Protein 3DIT (pdb70)

Secondary structure (DSSP, 8-state):
--SEEEEEEETTEE-SPPEEE-SSEEEEE------SSEEESTT---SS--HHHHHHTTT-TT-EEEEEETTEEEEEE-SSS-EEEE-HHHHHHHT--TT--EE--TT-EEEEEEHHHHHHHHHHHHTT-HHHHHHGGGGGEEEEEESS--SSSSS--SGGGSSSEEEEEEHHHHHHHHHHHHHT--/---EEEEEEETTEEEEEEEEE-SSEEEEESS----TTEEESTT---S---HHHHHHHTT-TT-EEEEEETTEEEEEE-SSS-EEEE-HHHHHHTT--TT--EEE-TT-EEEEE-HHHHHHHHHHHHTT-HHHHHHGGGGGEEEEEESS--SSSSS--SGGGSSEEEEEE-HHHHHHHHHHHHHT--/--S--EEEEETTEEEEEEE---SSEEEE-SS--S-SSSS---SSS---SS--SHHHHHTTT-TT-EEEEEETTEEEEEE-SSS-EEEE-HHHHHHHT--TT--EEE-TT-EEEEE-HHHHHHHHHHHHTT-HHHHHHGGGGGEEEEEESS--STTSS--SGGGSSEEEEEE-HHHHHHHHHHHHTT--

B-factor: mean 63.52, std 39.54, range [1.63, 198.59]

Sequence (560 aa):
AFWASIAYYELNCRVGEVFHCNNNSVIVDGFTNNNSDRCCLGQLSNVNRNSTIENTRRHIGKGVHLYYVTGEVYAECLSDSAIFVQSRNCNYHHGFHPSTVCKIPPGCSLKIFNNQEFAQLLSQSVNNGFEAVYELTKMCTIRMSFVKGWGAEYHRQDVTSTPCWIEIHLHGPLQWLDKVLTQMGSAFWASIAYYELNCRVGEVFHCNNNSVIVDGFTNPNSDRCCLGQLSNVNRNSTIENTRRHIGKGVHLYYVTGEVYAECLSDSAIFVQSRNCNYHHGFHPSTVCKIPPGCSLKIFNNQEFAQLLSQSVNNGFEAVYELTKMCTIRMSFVKGWGAEYHRQDVTSTPCWIEIHLHGPLQWLDKVLTQMGSAFWASIAYYELNCRVGEVFHCNNNSVIVDGFTNPSNNSDRCCLGQLSNVNRNSTIENTRRHIGKGVHLYYVTGEVYAECLSDSAIFVQSRNCNYHHGFHPSTVCKIPPGCSLKIFNNQEFAQLLSQSVNNGFEAVYELTKMCTIRMSFVKGWGAEYHRQDVTSTPCWIEIHLHGPLQWLDKVLTQMGS

InterPro domains:
  IPR001132 SMAD domain [PF03166] (260-431)
  IPR001132 SMAD domain [PS51076] (261-455)
  IPR001132 SMAD domain [SM00524] (259-431)
  IPR003619 MAD homology 1, Dwarfin-type [PF03165] (45-145)
  IPR003619 MAD homology 1, Dwarfin-type [SM00523] (39-148)
  IPR008984 SMAD/FHA domain superfamily [SSF49879] (249-446)
  IPR013019 MAD homology, MH1 [PS51075] (26-150)
  IPR013790 SMAD/Dwarfins [PTHR13703] (19-455)
  IPR017855 SMAD-like domain superfamily [G3DSA:2.60.200.10] (252-455)
  IPR036578 SMAD MH1 domain superfamily [G3DSA:3.90.520.10] (23-146)
  IPR036578 SMAD MH1 domain superfamily [SSF56366] (27-145)

Structure (mmCIF, N/CA/C/O backbone):
data_3DIT
#
_entry.id   3DIT
#
_cell.length_a   95.864
_cell.length_b   95.864
_cell.length_c   66.726
_cell.angle_alpha   90.000
_cell.angle_beta   90.000
_cell.angle_gamma   120.000
#
_symmetry.space_group_name_H-M   'P 32'
#
loop_
_entity.id
_entity.type
_entity.pdbx_description
1 polymer 'Protein mothers against dpp'
2 water water
#
loop_
_atom_site.group_PDB
_atom_site.id
_atom_site.type_symbol
_atom_site.label_atom_id
_atom_site.label_alt_id
_atom_site.label_comp_id
_atom_site.label_asym_id
_atom_site.label_entity_id
_atom_site.label_seq_id
_atom_site.pdbx_PDB_ins_code
_atom_site.Cartn_x
_atom_site.Cartn_y
_atom_site.Cartn_z
_atom_site.occupancy
_atom_site.B_iso_or_equiv
_atom_site.auth_seq_id
_atom_site.auth_comp_id
_atom_site.auth_asym_id
_atom_site.auth_atom_id
_atom_site.pdbx_PDB_model_num
ATOM 1 N N . ALA A 1 1 ? 55.191 -27.425 34.696 1.00 57.15 259 ALA A N 1
ATOM 2 C CA . ALA A 1 1 ? 56.259 -26.405 34.933 1.00 55.96 259 ALA A CA 1
ATOM 3 C C . ALA A 1 1 ? 55.729 -24.966 34.874 1.00 53.87 259 ALA A C 1
ATOM 4 O O . ALA A 1 1 ? 56.211 -24.093 35.602 1.00 55.01 259 ALA A O 1
ATOM 6 N N . PHE A 1 2 ? 54.748 -24.722 34.006 1.00 48.03 260 PHE A N 1
ATOM 7 C CA . PHE A 1 2 ? 54.138 -23.405 33.867 1.00 42.19 260 PHE A CA 1
ATOM 8 C C . PHE A 1 2 ? 52.696 -23.524 34.345 1.00 35.88 260 PHE A C 1
ATOM 9 O O . PHE A 1 2 ? 51.888 -24.139 33.666 1.00 34.31 260 PHE A O 1
ATOM 17 N N . TRP A 1 3 ? 52.352 -22.952 35.497 1.00 29.73 261 TRP A N 1
ATOM 18 C CA . TRP A 1 3 ? 50.979 -23.090 35.981 1.00 25.63 261 TRP A CA 1
ATOM 19 C C . TRP A 1 3 ? 49.962 -22.496 35.020 1.00 26.66 261 TRP A C 1
ATOM 20 O O . TRP A 1 3 ? 48.785 -22.863 35.048 1.00 27.72 261 TRP A O 1
ATOM 31 N N . ALA A 1 4 ? 50.411 -21.590 34.160 1.00 27.65 262 ALA A N 1
ATOM 32 C CA . ALA A 1 4 ? 49.510 -20.971 33.207 1.00 27.13 262 ALA A CA 1
ATOM 33 C C . ALA A 1 4 ? 50.225 -20.298 32.064 1.00 25.20 262 ALA A C 1
ATOM 34 O O . ALA A 1 4 ? 51.424 -20.428 31.886 1.00 23.99 262 ALA A O 1
ATOM 36 N N . SER A 1 5 ? 49.477 -19.555 31.282 1.00 23.78 263 SER A N 1
ATOM 37 C CA . SER A 1 5 ? 50.066 -18.895 30.151 1.00 25.54 263 SER A CA 1
ATOM 38 C C . SER A 1 5 ? 49.130 -17.770 29.750 1.00 27.17 263 SER A C 1
ATOM 39 O O . SER A 1 5 ? 47.968 -17.977 29.418 1.00 28.21 263 SER A O 1
ATOM 42 N N . ILE A 1 6 ? 49.648 -16.561 29.812 1.00 28.97 264 ILE A N 1
ATOM 43 C CA . ILE A 1 6 ? 48.859 -15.397 29.502 1.00 30.79 264 ILE A CA 1
ATOM 44 C C . ILE A 1 6 ? 49.130 -15.019 28.068 1.00 31.75 264 ILE A C 1
ATOM 45 O O . ILE A 1 6 ? 50.280 -14.923 27.659 1.00 34.57 264 ILE A O 1
ATOM 50 N N . ALA A 1 7 ? 48.063 -14.822 27.306 1.00 29.72 265 ALA A N 1
ATOM 51 C CA . ALA A 1 7 ? 48.155 -14.435 25.905 1.00 27.77 265 ALA A CA 1
ATOM 52 C C . ALA A 1 7 ? 47.489 -13.070 25.846 1.00 28.64 265 ALA A C 1
ATOM 53 O O . ALA A 1 7 ? 46.318 -12.980 26.180 1.00 31.67 265 ALA A O 1
ATOM 55 N N . TYR A 1 8 ? 48.200 -12.015 25.438 1.00 30.02 266 TYR A N 1
ATOM 56 C CA . TYR A 1 8 ? 47.601 -10.666 25.377 1.00 32.36 266 TYR A CA 1
ATOM 57 C C . TYR A 1 8 ? 46.895 -10.315 24.047 1.00 28.98 266 TYR A C 1
ATOM 58 O O . TYR A 1 8 ? 47.345 -10.700 22.971 1.00 24.71 266 TYR A O 1
ATOM 67 N N . TYR A 1 9 ? 45.782 -9.587 24.139 1.00 27.97 267 TYR A N 1
ATOM 68 C CA . TYR A 1 9 ? 44.979 -9.194 22.972 1.00 30.26 267 TYR A CA 1
ATOM 69 C C . TYR A 1 9 ? 44.678 -7.693 22.900 1.00 32.60 267 TYR A C 1
ATOM 70 O O . TYR A 1 9 ? 44.718 -6.975 23.907 1.00 29.31 267 TYR A O 1
ATOM 79 N N . GLU A 1 10 ? 44.345 -7.248 21.688 1.00 38.87 268 GLU A N 1
ATOM 80 C CA . GLU A 1 10 ? 43.949 -5.867 21.402 1.00 43.43 268 GLU A CA 1
ATOM 81 C C . GLU A 1 10 ? 42.703 -6.009 20.531 1.00 44.03 268 GLU A C 1
ATOM 82 O O . GLU A 1 10 ? 42.788 -6.413 19.375 1.00 45.66 268 GLU A O 1
ATOM 88 N N . LEU A 1 11 ? 41.548 -5.702 21.120 1.00 43.93 269 LEU A N 1
ATOM 89 C CA . LEU A 1 11 ? 40.262 -5.833 20.455 1.00 45.41 269 LEU A CA 1
ATOM 90 C C . LEU A 1 11 ? 40.089 -7.310 20.065 1.00 46.67 269 LEU A C 1
ATOM 91 O O . LEU A 1 11 ? 40.112 -8.159 20.948 1.00 42.81 269 LEU A O 1
ATOM 96 N N . ASN A 1 12 ? 39.928 -7.639 18.783 1.00 51.09 270 ASN A N 1
ATOM 97 C CA . ASN A 1 12 ? 39.765 -9.048 18.396 1.00 56.43 270 ASN A CA 1
ATOM 98 C C . ASN A 1 12 ? 41.061 -9.636 17.833 1.00 55.93 270 ASN A C 1
ATOM 99 O O . ASN A 1 12 ? 41.099 -10.790 17.394 1.00 56.43 270 ASN A O 1
ATOM 104 N N . CYS A 1 13 ? 42.119 -8.836 17.846 1.00 54.16 271 CYS A N 1
ATOM 105 C CA . CYS A 1 13 ? 43.404 -9.266 17.321 1.00 51.61 271 CYS A CA 1
ATOM 106 C C . CYS A 1 13 ? 44.440 -9.516 18.391 1.00 48.37 271 CYS A C 1
ATOM 107 O O . CYS A 1 13 ? 44.819 -8.603 19.127 1.00 48.15 271 CYS A O 1
ATOM 110 N N . ARG A 1 14 ? 44.907 -10.757 18.461 1.00 43.42 272 ARG A N 1
ATOM 111 C CA . ARG A 1 14 ? 45.925 -11.125 19.427 1.00 39.55 272 ARG A CA 1
ATOM 112 C C . ARG A 1 14 ? 47.163 -10.264 19.155 1.00 37.85 272 ARG A C 1
ATOM 113 O O . ARG A 1 14 ? 47.359 -9.790 18.039 1.00 36.60 272 ARG A O 1
ATOM 121 N N . VAL A 1 15 ? 47.979 -10.051 20.185 1.00 37.92 273 VAL A N 1
ATOM 122 C CA . VAL A 1 15 ? 49.199 -9.244 20.084 1.00 36.21 273 VAL A CA 1
ATOM 123 C C . VAL A 1 15 ? 50.314 -9.894 20.904 1.00 40.24 273 VAL A C 1
ATOM 124 O O . VAL A 1 15 ? 50.042 -10.571 21.896 1.00 47.45 273 VAL A O 1
ATOM 128 N N . GLY A 1 16 ? 51.563 -9.680 20.498 1.00 40.37 274 GLY A N 1
ATOM 129 C CA . GLY A 1 16 ? 52.685 -10.269 21.205 1.00 39.29 274 GLY A CA 1
ATOM 130 C C . GLY A 1 16 ? 52.604 -11.784 21.367 1.00 41.65 274 GLY A C 1
ATOM 131 O O . GLY A 1 16 ? 51.550 -12.408 21.159 1.00 38.47 274 GLY A O 1
ATOM 132 N N . GLU A 1 17 ? 53.732 -12.379 21.749 1.00 45.60 275 GLU A N 1
ATOM 133 C CA . GLU A 1 17 ? 53.823 -13.823 21.957 1.00 50.39 275 GLU A CA 1
ATOM 134 C C . GLU A 1 17 ? 53.224 -14.235 23.300 1.00 47.69 275 GLU A C 1
ATOM 135 O O . GLU A 1 17 ? 53.124 -13.429 24.225 1.00 47.86 275 GLU A O 1
ATOM 141 N N . VAL A 1 18 ? 52.829 -15.497 23.399 1.00 43.65 276 VAL A N 1
ATOM 142 C CA . VAL A 1 18 ? 52.255 -16.012 24.629 1.00 40.33 276 VAL A CA 1
ATOM 143 C C . VAL A 1 18 ? 53.330 -16.018 25.722 1.00 39.62 276 VAL A C 1
ATOM 144 O O . VAL A 1 18 ? 54.427 -16.509 25.497 1.00 39.40 276 VAL A O 1
ATOM 148 N N . PHE A 1 19 ? 53.019 -15.449 26.887 1.00 38.94 277 PHE A N 1
ATOM 149 C CA . PHE A 1 19 ? 53.946 -15.413 28.016 1.00 39.43 277 PHE A CA 1
ATOM 150 C C . PHE A 1 19 ? 53.640 -16.620 28.884 1.00 39.02 277 PHE A C 1
ATOM 151 O O . PHE A 1 19 ? 52.486 -16.879 29.202 1.00 35.04 277 PHE A O 1
ATOM 159 N N . HIS A 1 20 ? 54.675 -17.363 29.253 1.00 42.63 278 HIS A N 1
ATOM 160 C CA . HIS A 1 20 ? 54.519 -18.524 30.116 1.00 46.68 278 HIS A CA 1
ATOM 161 C C . HIS A 1 20 ? 55.125 -18.162 31.458 1.00 46.74 278 HIS A C 1
ATOM 162 O O . HIS A 1 20 ? 56.234 -17.629 31.531 1.00 49.83 278 HIS A O 1
ATOM 169 N N . CYS A 1 21 ? 54.380 -18.445 32.518 1.00 43.99 279 CYS A N 1
ATOM 170 C CA . CYS A 1 21 ? 54.824 -18.116 33.858 1.00 42.20 279 CYS A CA 1
ATOM 171 C C . CYS A 1 21 ? 55.432 -19.276 34.617 1.00 47.34 279 CYS A C 1
ATOM 172 O O . CYS A 1 21 ? 54.722 -20.182 35.045 1.00 38.58 279 CYS A O 1
ATOM 175 N N . ASN A 1 22 ? 56.758 -19.258 34.737 1.00 62.63 280 ASN A N 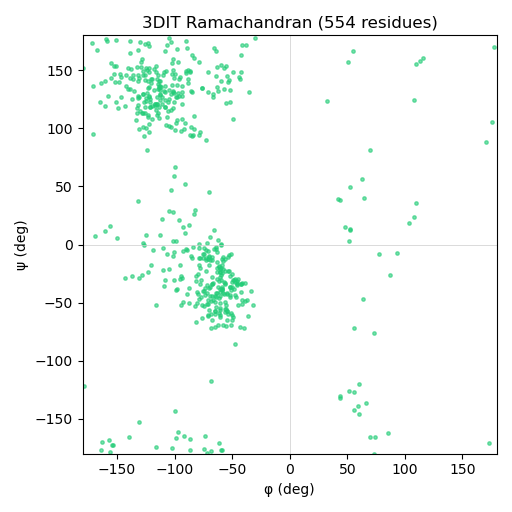1
ATOM 176 C CA . ASN A 1 22 ? 57.493 -20.289 35.461 1.00 79.52 280 ASN A CA 1
ATOM 177 C C . ASN A 1 22 ? 57.744 -19.795 36.883 1.00 78.95 280 ASN A C 1
ATOM 178 O O . ASN A 1 22 ? 58.659 -20.268 37.564 1.00 77.86 280 ASN A O 1
ATOM 183 N N . ASN A 1 23 ? 56.919 -18.825 37.297 1.00 76.57 281 ASN A N 1
ATOM 184 C CA . ASN A 1 23 ? 56.941 -18.213 38.636 1.00 72.50 281 ASN A CA 1
ATOM 185 C C . ASN A 1 23 ? 55.534 -18.345 39.212 1.00 64.32 281 ASN A C 1
ATOM 186 O O . ASN A 1 23 ? 54.617 -18.751 38.509 1.00 65.35 281 ASN A O 1
ATOM 191 N N . ASN A 1 24 ? 55.345 -18.001 40.479 1.00 53.24 282 ASN A N 1
ATOM 192 C CA . ASN A 1 24 ? 54.012 -18.101 41.054 1.00 43.93 282 ASN A CA 1
ATOM 193 C C . ASN A 1 24 ? 53.434 -16.738 41.272 1.00 39.00 282 ASN A C 1
ATOM 194 O O . ASN A 1 24 ? 52.219 -16.556 41.224 1.00 29.10 282 ASN A O 1
ATOM 199 N N . SER A 1 25 ? 54.322 -15.785 41.529 1.00 40.29 283 SER A N 1
ATOM 200 C CA . SER A 1 25 ? 53.928 -14.400 41.730 1.00 44.39 283 SER A CA 1
ATOM 201 C C . SER A 1 25 ? 54.332 -13.709 40.419 1.00 43.68 283 SER A C 1
ATOM 202 O O . SER A 1 25 ? 55.510 -13.426 40.183 1.00 47.34 283 SER A O 1
ATOM 205 N N . VAL A 1 26 ? 53.348 -13.462 39.559 1.00 38.30 284 VAL A N 1
ATOM 206 C CA . VAL A 1 26 ? 53.601 -12.851 38.262 1.00 31.67 284 VAL A CA 1
ATOM 207 C C . VAL A 1 26 ? 52.825 -11.561 38.069 1.00 25.86 284 VAL A C 1
ATOM 208 O O . VAL A 1 26 ? 51.619 -11.546 38.231 1.00 22.93 284 VAL A O 1
ATOM 212 N N . ILE A 1 27 ? 53.500 -10.478 37.716 1.00 21.60 285 ILE A N 1
ATOM 213 C CA . ILE A 1 27 ? 52.803 -9.217 37.491 1.00 20.73 285 ILE A CA 1
ATOM 214 C C . ILE A 1 27 ? 52.590 -8.930 36.021 1.00 20.14 285 ILE A C 1
ATOM 215 O O . ILE A 1 27 ? 53.442 -9.203 35.192 1.00 22.98 285 ILE A O 1
ATOM 220 N N . VAL A 1 28 ? 51.465 -8.347 35.680 1.00 18.68 286 VAL A N 1
ATOM 221 C CA . VAL A 1 28 ? 51.260 -8.028 34.294 1.00 18.84 286 VAL A CA 1
ATOM 222 C C . VAL A 1 28 ? 51.013 -6.534 34.244 1.00 24.52 286 VAL A C 1
ATOM 223 O O . VAL A 1 28 ? 49.908 -6.059 34.493 1.00 23.55 286 VAL A O 1
ATOM 227 N N . ASP A 1 29 ? 52.073 -5.793 33.951 1.00 32.09 287 ASP A N 1
ATOM 228 C CA . ASP A 1 29 ? 51.981 -4.349 33.884 1.00 40.07 287 ASP A CA 1
ATOM 229 C C . ASP A 1 29 ? 51.806 -3.873 32.449 1.00 42.86 287 ASP A C 1
ATOM 230 O O . ASP A 1 29 ? 51.421 -4.642 31.565 1.00 44.39 287 ASP A O 1
ATOM 235 N N . GLY A 1 30 ? 52.099 -2.593 32.239 1.00 44.14 288 GLY A N 1
ATOM 236 C CA . GLY A 1 30 ? 51.989 -1.993 30.929 1.00 43.64 288 GLY A CA 1
ATOM 237 C C . GLY A 1 30 ? 52.998 -0.876 30.762 1.00 43.33 288 GLY A C 1
ATOM 238 O O . GLY A 1 30 ? 52.980 -0.177 29.759 1.00 45.64 288 GLY A O 1
ATOM 239 N N . PHE A 1 31 ? 53.878 -0.700 31.738 1.00 43.53 289 PHE A N 1
ATOM 240 C CA . PHE A 1 31 ? 54.891 0.351 31.665 1.00 45.26 289 PHE A CA 1
ATOM 241 C C . PHE A 1 31 ? 55.940 0.107 30.579 1.00 44.07 289 PHE A C 1
ATOM 242 O O . PHE A 1 31 ? 55.901 -0.898 29.873 1.00 42.51 289 PHE A O 1
ATOM 250 N N . THR A 1 32 ? 56.909 1.016 30.499 1.00 43.44 290 THR A N 1
ATOM 251 C CA . THR A 1 32 ? 57.962 0.959 29.490 1.00 45.25 290 THR A CA 1
ATOM 252 C C . THR A 1 32 ? 59.410 1.084 30.021 1.00 51.69 290 THR A C 1
ATOM 253 O O . THR A 1 32 ? 59.663 1.705 31.072 1.00 53.25 290 THR A O 1
ATOM 257 N N . ASN A 1 33 ? 60.354 0.492 29.282 1.00 59.49 291 ASN A N 1
ATOM 258 C CA . ASN A 1 33 ? 61.798 0.530 29.599 1.00 68.98 291 ASN A CA 1
ATOM 259 C C . ASN A 1 33 ? 62.272 -0.251 30.820 1.00 71.59 291 ASN A C 1
ATOM 260 O O . ASN A 1 33 ? 61.446 -0.809 31.525 1.00 67.39 291 ASN A O 1
ATOM 265 N N . ASN A 1 36 ? 63.143 -7.917 28.884 1.00 121.96 294 ASN A N 1
ATOM 266 C CA . ASN A 1 36 ? 63.660 -9.040 29.651 1.00 118.62 294 ASN A CA 1
ATOM 267 C C . ASN A 1 36 ? 63.323 -8.831 31.129 1.00 118.29 294 ASN A C 1
ATOM 268 O O . ASN A 1 36 ? 63.684 -7.811 31.719 1.00 117.86 294 ASN A O 1
ATOM 273 N N . ASN A 1 37 ? 62.627 -9.799 31.717 1.00 118.29 295 ASN A N 1
ATOM 274 C CA . ASN A 1 37 ? 62.243 -9.750 33.126 1.00 120.90 295 ASN A CA 1
ATOM 275 C C . ASN A 1 37 ? 61.370 -10.950 33.439 1.00 117.52 295 ASN A C 1
ATOM 276 O O . ASN A 1 37 ? 60.204 -10.997 33.056 1.00 103.71 295 ASN A O 1
ATOM 281 N N . SER A 1 38 ? 61.938 -11.918 34.140 1.00 123.79 296 SER A N 1
ATOM 282 C CA . SER A 1 38 ? 61.210 -13.124 34.496 1.00 132.65 296 SER A CA 1
ATOM 283 C C . SER A 1 38 ? 59.825 -12.822 35.070 1.00 129.72 296 SER A C 1
ATOM 284 O O . SER A 1 38 ? 58.828 -12.806 34.347 1.00 138.73 296 SER A O 1
ATOM 287 N N . ASP A 1 39 ? 59.788 -12.576 36.377 1.00 116.79 297 ASP A N 1
ATOM 288 C CA . ASP A 1 39 ? 58.563 -12.296 37.127 1.00 100.60 297 ASP A CA 1
ATOM 289 C C . ASP A 1 39 ? 57.526 -11.350 36.496 1.00 85.29 297 ASP A C 1
ATOM 290 O O . ASP A 1 39 ? 56.323 -11.525 36.707 1.00 74.35 297 ASP A O 1
ATOM 295 N N . ARG A 1 40 ? 57.982 -10.351 35.741 1.00 73.57 298 ARG A N 1
ATOM 296 C CA . ARG A 1 40 ? 57.078 -9.389 35.104 1.00 65.63 298 ARG A CA 1
ATOM 297 C C . ARG A 1 40 ? 56.847 -9.711 33.644 1.00 57.90 298 ARG A C 1
ATOM 298 O O . ARG A 1 40 ? 57.728 -10.206 32.954 1.00 55.91 298 ARG A O 1
ATOM 306 N N . CYS A 1 41 ? 55.639 -9.406 33.197 1.00 50.58 299 CYS A N 1
ATOM 307 C CA . CYS A 1 41 ? 55.185 -9.622 31.832 1.00 44.68 299 CYS A CA 1
ATOM 308 C C . CYS A 1 41 ? 54.724 -8.231 31.446 1.00 42.95 299 CYS A C 1
ATOM 309 O O . CYS A 1 41 ? 53.630 -7.813 31.822 1.00 37.33 299 CYS A O 1
ATOM 312 N N . CYS A 1 42 ? 55.562 -7.510 30.710 1.00 45.35 300 CYS A N 1
ATOM 313 C CA . CYS A 1 42 ? 55.250 -6.133 30.327 1.00 48.69 300 CYS A CA 1
ATOM 314 C C . CYS A 1 42 ? 54.570 -6.004 28.972 1.00 48.01 300 CYS A C 1
ATOM 315 O O . CYS A 1 42 ? 55.124 -6.409 27.956 1.00 51.24 300 CYS A O 1
ATOM 318 N N . LEU A 1 43 ? 53.368 -5.436 28.964 1.00 44.28 301 LEU A N 1
ATOM 319 C CA . LEU A 1 43 ? 52.599 -5.250 27.736 1.00 40.89 301 LEU A CA 1
ATOM 320 C C . LEU A 1 43 ? 53.133 -4.072 26.914 1.00 44.40 301 LEU A C 1
ATOM 321 O O . LEU A 1 43 ? 53.072 -4.067 25.683 1.00 39.65 301 LEU A O 1
ATOM 326 N N . GLY A 1 44 ? 53.683 -3.091 27.619 1.00 52.83 302 GLY A N 1
ATOM 327 C CA . GLY A 1 44 ? 54.201 -1.887 26.992 1.00 65.88 302 GLY A CA 1
ATOM 328 C C . GLY A 1 44 ? 55.300 -2.002 25.955 1.00 74.27 302 GLY A C 1
ATOM 329 O O . GLY A 1 44 ? 55.455 -1.112 25.115 1.00 74.38 302 GLY A O 1
ATOM 330 N N . GLN A 1 45 ? 56.080 -3.072 26.007 1.00 82.34 303 GLN A N 1
ATOM 331 C CA . GLN A 1 45 ? 57.144 -3.228 25.032 1.00 88.42 303 GLN A CA 1
ATOM 332 C C . GLN A 1 45 ? 56.671 -4.038 23.828 1.00 83.73 303 GLN A C 1
ATOM 333 O O . GLN A 1 45 ? 57.485 -4.504 23.027 1.00 88.29 303 GLN A O 1
ATOM 339 N N . LEU A 1 46 ? 55.354 -4.201 23.696 1.00 71.53 304 LEU A N 1
ATOM 340 C CA . LEU A 1 46 ? 54.806 -4.937 22.561 1.00 60.01 304 LEU A CA 1
ATOM 341 C C . LEU A 1 46 ? 54.514 -3.996 21.387 1.00 57.91 304 LEU A C 1
ATOM 342 O O . LEU A 1 46 ? 54.685 -2.779 21.502 1.00 54.63 304 LEU A O 1
ATOM 347 N N . SER A 1 47 ? 54.105 -4.549 20.249 1.00 59.14 305 SER A N 1
ATOM 348 C CA . SER A 1 47 ? 53.807 -3.707 19.097 1.00 64.11 305 SER A CA 1
ATOM 349 C C . SER A 1 47 ? 52.555 -4.130 18.362 1.00 73.15 305 SER A C 1
ATOM 350 O O . SER A 1 47 ? 52.179 -5.306 18.359 1.00 72.42 305 SER A O 1
ATOM 353 N N . ASN A 1 48 ? 51.925 -3.136 17.744 1.00 85.95 306 ASN A N 1
ATOM 354 C CA . ASN A 1 48 ? 50.712 -3.296 16.954 1.00 95.00 306 ASN A CA 1
ATOM 355 C C . ASN A 1 48 ? 50.620 -2.071 16.057 1.00 98.54 306 ASN A C 1
ATOM 356 O O . ASN A 1 48 ? 50.933 -0.949 16.469 1.00 110.48 306 ASN A O 1
ATOM 361 N N . VAL A 1 49 ? 50.203 -2.293 14.822 1.00 91.56 307 VAL A N 1
ATOM 362 C CA . VAL A 1 49 ? 50.052 -1.208 13.879 1.00 79.20 307 VAL A CA 1
ATOM 363 C C . VAL A 1 49 ? 48.579 -0.834 13.888 1.00 83.74 307 VAL A C 1
ATOM 364 O O . VAL A 1 49 ? 48.229 0.344 13.832 1.00 86.27 307 VAL A O 1
ATOM 368 N N . ASN A 1 50 ? 47.725 -1.854 13.987 1.00 87.18 308 ASN A N 1
ATOM 369 C CA . ASN A 1 50 ? 46.274 -1.677 14.021 1.00 91.09 308 ASN A CA 1
ATOM 370 C C . ASN A 1 50 ? 45.890 -0.805 15.210 1.00 88.88 308 ASN A C 1
ATOM 371 O O . ASN A 1 50 ? 44.714 -0.508 15.438 1.00 83.62 308 ASN A O 1
ATOM 376 N N . ARG A 1 51 ? 46.905 -0.390 15.958 1.00 89.23 309 ARG A N 1
ATOM 377 C CA . ARG A 1 51 ? 46.724 0.447 17.135 1.00 90.83 309 ARG A CA 1
ATOM 378 C C . ARG A 1 51 ? 46.019 1.766 16.780 1.00 92.71 309 ARG A C 1
ATOM 379 O O . ARG A 1 51 ? 45.614 1.974 15.630 1.00 98.51 309 ARG A O 1
ATOM 387 N N . ASN A 1 52 ? 45.858 2.649 17.761 1.00 90.14 310 ASN A N 1
ATOM 388 C CA . ASN A 1 52 ? 45.190 3.920 17.511 1.00 85.97 310 ASN A CA 1
ATOM 389 C C . ASN A 1 52 ? 44.955 4.700 18.796 1.00 84.15 310 ASN A C 1
ATOM 390 O O . ASN A 1 52 ? 45.436 4.321 19.860 1.00 80.18 310 ASN A O 1
ATOM 395 N N . SER A 1 53 ? 44.188 5.781 18.681 1.00 85.59 311 SER A N 1
ATOM 396 C CA . SER A 1 53 ? 43.863 6.633 19.815 1.00 88.75 311 SER A CA 1
ATOM 397 C C . SER A 1 53 ? 43.122 5.858 20.898 1.00 83.18 311 SER A C 1
ATOM 398 O O . SER A 1 53 ? 43.599 5.747 22.027 1.00 77.62 311 SER A O 1
ATOM 401 N N . THR A 1 54 ? 41.960 5.318 20.539 1.00 79.80 312 THR A N 1
ATOM 402 C CA . THR A 1 54 ? 41.115 4.561 21.467 1.00 77.64 312 THR A CA 1
ATOM 403 C C . THR A 1 54 ? 41.879 3.464 22.232 1.00 73.75 312 THR A C 1
ATOM 404 O O . THR A 1 54 ? 41.569 3.147 23.386 1.00 76.56 312 THR A O 1
ATOM 408 N N . ILE A 1 55 ? 42.884 2.897 21.581 1.00 66.15 313 ILE A N 1
ATOM 409 C CA . ILE A 1 55 ? 43.693 1.866 22.201 1.00 57.41 313 ILE A CA 1
ATOM 410 C C . ILE A 1 55 ? 44.818 2.549 22.947 1.00 55.42 313 ILE A C 1
ATOM 411 O O . ILE A 1 55 ? 45.046 2.275 24.122 1.00 53.97 313 ILE A O 1
ATOM 416 N N . GLU A 1 56 ? 45.511 3.446 22.256 1.00 54.72 314 GLU A N 1
ATOM 417 C CA . GLU A 1 56 ? 46.614 4.182 22.849 1.00 57.24 314 GLU A CA 1
ATOM 418 C C . GLU A 1 56 ? 46.205 4.677 24.229 1.00 57.85 314 GLU A C 1
ATOM 419 O O . GLU A 1 56 ? 46.897 4.438 25.218 1.00 50.18 314 GLU A O 1
ATOM 425 N N . ASN A 1 57 ? 45.060 5.351 24.283 1.00 66.11 315 ASN A N 1
ATOM 426 C CA . ASN A 1 57 ? 44.531 5.909 25.525 1.00 75.69 315 ASN A CA 1
ATOM 427 C C . ASN A 1 57 ? 44.368 4.916 26.674 1.00 72.37 315 ASN A C 1
ATOM 428 O O . ASN A 1 57 ? 44.705 5.228 27.820 1.00 72.26 315 ASN A O 1
ATOM 433 N N . THR A 1 58 ? 43.857 3.725 26.377 1.00 67.36 316 THR A N 1
ATOM 434 C CA . THR A 1 58 ? 43.664 2.711 27.412 1.00 61.43 316 THR A CA 1
ATOM 435 C C . THR A 1 58 ? 44.977 2.073 27.852 1.00 60.57 316 THR A C 1
ATOM 436 O O . THR A 1 58 ? 45.187 1.807 29.035 1.00 63.51 316 THR A O 1
ATOM 440 N N . ARG A 1 59 ? 45.852 1.823 26.885 1.00 56.68 317 ARG A N 1
ATOM 441 C CA . ARG A 1 59 ? 47.138 1.211 27.150 1.00 51.10 317 ARG A CA 1
ATOM 442 C C . ARG A 1 59 ? 48.019 2.045 28.053 1.00 49.68 317 ARG A C 1
ATOM 443 O O . ARG A 1 59 ? 49.165 1.688 28.306 1.00 48.65 317 ARG A O 1
ATOM 451 N N . ARG A 1 60 ? 47.488 3.162 28.535 1.00 49.17 318 ARG A N 1
ATOM 452 C CA . ARG A 1 60 ? 48.231 4.028 29.450 1.00 50.51 318 ARG A CA 1
ATOM 453 C C . ARG A 1 60 ? 47.635 3.962 30.861 1.00 47.78 318 ARG A C 1
ATOM 454 O O . ARG A 1 60 ? 48.315 4.264 31.853 1.00 42.68 318 ARG A O 1
ATOM 462 N N . HIS A 1 61 ? 46.365 3.558 30.937 1.00 46.75 319 HIS A N 1
ATOM 463 C CA . HIS A 1 61 ? 45.672 3.425 32.210 1.00 47.29 319 HIS A CA 1
ATOM 464 C C . HIS A 1 61 ? 45.930 2.077 32.867 1.00 43.70 319 HIS A C 1
ATOM 465 O O . HIS A 1 61 ? 45.592 1.883 34.033 1.00 41.83 319 HIS A O 1
ATOM 472 N N . ILE A 1 62 ? 46.517 1.146 32.119 1.00 40.58 320 ILE A N 1
ATOM 473 C CA . ILE A 1 62 ? 46.840 -0.165 32.660 1.00 39.26 320 ILE A CA 1
ATOM 474 C C . ILE A 1 62 ? 47.808 0.043 33.819 1.00 41.13 320 ILE A C 1
ATOM 475 O O . ILE A 1 62 ? 47.712 -0.609 34.857 1.00 37.00 320 ILE A O 1
ATOM 480 N N . GLY A 1 63 ? 48.746 0.960 33.630 1.00 45.82 321 GLY A N 1
ATOM 481 C CA . GLY A 1 63 ? 49.700 1.254 34.682 1.00 52.62 321 GLY A CA 1
ATOM 482 C C . GLY A 1 63 ? 50.264 0.044 35.397 1.00 54.88 321 GLY A C 1
ATOM 483 O O . GLY A 1 63 ? 50.722 -0.896 34.755 1.00 56.54 321 GLY A O 1
ATOM 484 N N . LYS A 1 64 ? 50.234 0.065 36.727 1.00 56.46 322 LYS A N 1
ATOM 485 C CA . LYS A 1 64 ? 50.763 -1.050 37.503 1.00 56.67 322 LYS A CA 1
ATOM 486 C C . LYS A 1 64 ? 50.167 -2.385 37.107 1.00 51.04 322 LYS A C 1
ATOM 487 O O . LYS A 1 64 ? 50.645 -3.436 37.542 1.00 46.97 322 LYS A O 1
ATOM 493 N N . GLY A 1 65 ? 49.115 -2.333 36.294 1.00 46.10 323 GLY A N 1
ATOM 494 C CA . GLY A 1 65 ? 48.470 -3.542 35.816 1.00 40.71 323 GLY A CA 1
ATOM 495 C C . GLY A 1 65 ? 47.903 -4.463 36.879 1.00 35.03 323 GLY A C 1
ATOM 496 O O . GLY A 1 65 ? 47.411 -4.004 37.911 1.00 38.42 323 GLY A O 1
ATOM 497 N N . VAL A 1 66 ? 47.968 -5.769 36.616 1.00 26.47 324 VAL A N 1
ATOM 498 C CA . VAL A 1 66 ? 47.456 -6.780 37.533 1.00 16.72 324 VAL A CA 1
ATOM 499 C C . VAL A 1 66 ? 48.538 -7.719 38.041 1.00 16.88 324 VAL A C 1
ATOM 500 O O . VAL A 1 66 ? 49.520 -7.992 37.358 1.00 15.65 324 VAL A O 1
ATOM 504 N N . HIS A 1 67 ? 48.345 -8.243 39.238 1.00 18.64 325 HIS A N 1
ATOM 505 C CA . HIS A 1 67 ? 49.323 -9.151 39.810 1.00 21.23 325 HIS A CA 1
ATOM 506 C C . HIS A 1 67 ? 48.585 -10.453 40.071 1.00 20.31 325 HIS A C 1
ATOM 507 O O . HIS A 1 67 ? 47.613 -10.472 40.819 1.00 22.76 325 HIS A O 1
ATOM 514 N N . LEU A 1 68 ? 49.024 -11.525 39.424 1.00 17.50 326 LEU A N 1
ATOM 515 C CA . LEU A 1 68 ? 48.394 -12.824 39.574 1.00 15.97 326 LEU A CA 1
ATOM 516 C C . LEU A 1 68 ? 49.235 -13.656 40.480 1.00 18.38 326 LEU A C 1
ATOM 517 O O . LEU A 1 68 ? 50.452 -13.681 40.362 1.00 14.50 326 LEU A O 1
ATOM 522 N N . TYR A 1 69 ? 48.567 -14.358 41.377 1.00 25.57 327 TYR A N 1
ATOM 523 C CA . TYR A 1 69 ? 49.242 -15.221 42.323 1.00 32.66 327 TYR A CA 1
ATOM 524 C C . TYR A 1 69 ? 48.719 -16.643 42.211 1.00 38.30 327 TYR A C 1
ATOM 525 O O . TYR A 1 69 ? 47.505 -16.859 42.140 1.00 43.28 327 TYR A O 1
ATOM 534 N N . TYR A 1 70 ? 49.639 -17.604 42.203 1.00 40.16 328 TYR A N 1
ATOM 535 C CA . TYR A 1 70 ? 49.284 -19.011 42.148 1.00 40.73 328 TYR A CA 1
ATOM 536 C C . TYR A 1 70 ? 49.775 -19.627 43.443 1.00 38.49 328 TYR A C 1
ATOM 537 O O . TYR A 1 70 ? 50.984 -19.659 43.712 1.00 39.36 328 TYR A O 1
ATOM 546 N N . VAL A 1 71 ? 48.830 -20.106 44.248 1.00 33.13 329 VAL A N 1
ATOM 547 C CA . VAL A 1 71 ? 49.154 -20.726 45.525 1.00 27.82 329 VAL A CA 1
ATOM 548 C C . VAL A 1 71 ? 48.373 -22.026 45.752 1.00 34.25 329 VAL A C 1
ATOM 549 O O . VAL A 1 71 ? 47.146 -22.074 45.546 1.00 32.82 329 VAL A O 1
ATOM 553 N N . THR A 1 72 ? 49.106 -23.071 46.155 1.00 42.87 330 THR A N 1
ATOM 554 C CA . THR A 1 72 ? 48.541 -24.391 46.441 1.00 51.95 330 THR A CA 1
ATOM 555 C C . THR A 1 72 ? 47.648 -24.968 45.333 1.00 50.68 330 THR A C 1
ATOM 556 O O . THR A 1 72 ? 47.101 -26.067 45.451 1.00 47.35 330 THR A O 1
ATOM 560 N N . GLY A 1 73 ? 47.538 -24.241 44.231 1.00 50.80 331 GLY A N 1
ATOM 561 C CA . GLY A 1 73 ? 46.712 -24.704 43.132 1.00 49.81 331 GLY A CA 1
ATOM 562 C C . GLY A 1 73 ? 45.488 -23.825 43.059 1.00 45.72 331 GLY A C 1
ATOM 563 O O . GLY A 1 73 ? 44.385 -24.261 42.744 1.00 48.84 331 GLY A O 1
ATOM 564 N N . GLU A 1 74 ? 45.696 -22.559 43.357 1.00 38.16 332 GLU A N 1
ATOM 565 C CA . GLU A 1 74 ? 44.607 -21.629 43.341 1.00 29.67 332 GLU A CA 1
ATOM 566 C C . GLU A 1 74 ? 45.157 -20.357 42.784 1.00 25.06 332 GLU A C 1
ATOM 567 O O . GLU A 1 74 ? 46.322 -20.048 43.018 1.00 22.87 332 GLU A O 1
ATOM 573 N N . VAL A 1 75 ? 44.351 -19.618 42.035 1.00 21.15 333 VAL A N 1
ATOM 574 C CA . VAL A 1 75 ? 44.873 -18.375 41.499 1.00 21.66 333 VAL A CA 1
ATOM 575 C C . VAL A 1 75 ? 44.161 -17.153 42.054 1.00 21.10 333 VAL A C 1
ATOM 576 O O . VAL A 1 75 ? 42.941 -17.178 42.285 1.00 19.57 333 VAL A O 1
ATOM 580 N N . TYR A 1 76 ? 44.954 -16.103 42.286 1.00 20.17 334 TYR A N 1
ATOM 581 C CA . TYR A 1 76 ? 44.484 -14.827 42.826 1.00 19.52 334 TYR A CA 1
ATOM 582 C C . TYR A 1 76 ? 44.871 -13.709 41.888 1.00 18.77 334 TYR A C 1
ATOM 583 O O . TYR A 1 76 ? 45.899 -13.799 41.206 1.00 20.99 334 TYR A O 1
ATOM 592 N N . ALA A 1 77 ? 44.062 -12.649 41.874 1.00 14.68 335 ALA A N 1
ATOM 593 C CA . ALA A 1 77 ? 44.333 -11.486 41.038 1.00 11.54 335 ALA A CA 1
ATOM 594 C C . ALA A 1 77 ? 44.208 -10.198 41.840 1.00 12.32 335 ALA A C 1
ATOM 595 O O . ALA A 1 77 ? 43.155 -9.918 42.389 1.00 12.86 335 ALA A O 1
ATOM 597 N N . GLU A 1 78 ? 45.276 -9.420 41.929 1.00 16.19 336 GLU A N 1
ATOM 598 C CA . GLU A 1 78 ? 45.212 -8.152 42.650 1.00 22.10 336 GLU A CA 1
ATOM 599 C C . GLU A 1 78 ? 45.377 -7.042 41.618 1.00 23.51 336 GLU A C 1
ATOM 600 O O . GLU A 1 78 ? 46.316 -7.086 40.820 1.00 23.01 336 GLU A O 1
ATOM 606 N N . CYS A 1 79 ? 44.462 -6.070 41.622 1.00 25.27 337 CYS A N 1
ATOM 607 C CA . CYS A 1 79 ? 44.495 -4.938 40.686 1.00 27.59 337 CYS A CA 1
ATOM 608 C C . CYS A 1 79 ? 45.542 -3.928 41.168 1.00 28.19 337 CYS A C 1
ATOM 609 O O . CYS A 1 79 ? 45.290 -3.094 42.040 1.00 30.39 337 CYS A O 1
ATOM 612 N N . LEU A 1 80 ? 46.732 -4.028 40.601 1.00 26.54 338 LEU A N 1
ATOM 613 C CA . LEU A 1 80 ? 47.809 -3.150 40.963 1.00 25.63 338 LEU A CA 1
ATOM 614 C C . LEU A 1 80 ? 47.630 -1.812 40.264 1.00 29.06 338 LEU A C 1
ATOM 615 O O . LEU A 1 80 ? 48.089 -0.788 40.754 1.00 30.82 338 LEU A O 1
ATOM 620 N N . SER A 1 81 ? 46.935 -1.812 39.131 1.00 32.48 339 SER A N 1
ATOM 621 C CA . SER A 1 81 ? 46.708 -0.588 38.352 1.00 35.15 339 SER A CA 1
ATOM 622 C C . SER A 1 81 ? 45.886 0.470 39.054 1.00 38.01 339 SER A C 1
ATOM 623 O O . SER A 1 81 ? 44.963 0.132 39.780 1.00 42.93 339 SER A O 1
ATOM 626 N N . ASP A 1 82 ? 46.193 1.747 38.833 1.00 38.75 340 ASP A N 1
ATOM 627 C CA . ASP A 1 82 ? 45.381 2.792 39.453 1.00 38.06 340 ASP A CA 1
ATOM 628 C C . ASP A 1 82 ? 44.012 2.726 38.806 1.00 38.57 340 ASP A C 1
ATOM 629 O O . ASP A 1 82 ? 43.057 3.317 39.298 1.00 37.93 340 ASP A O 1
ATOM 634 N N . SER A 1 83 ? 43.927 1.989 37.703 1.00 40.68 341 SER A N 1
ATOM 635 C CA . SER A 1 83 ? 42.678 1.832 36.975 1.00 43.39 341 SER A CA 1
ATOM 636 C C . SER A 1 83 ? 42.186 0.384 37.025 1.00 43.66 341 SER A C 1
ATOM 637 O O . SER A 1 83 ? 42.946 -0.556 36.817 1.00 43.10 341 SER A O 1
ATOM 640 N N . ALA A 1 84 ? 40.900 0.237 37.313 1.00 45.48 342 ALA A N 1
ATOM 641 C CA . ALA A 1 84 ? 40.215 -1.048 37.431 1.00 45.65 342 ALA A CA 1
ATOM 642 C C . ALA A 1 84 ? 40.728 -2.218 36.591 1.00 43.54 342 ALA A C 1
ATOM 643 O O . ALA A 1 84 ? 41.656 -2.091 35.796 1.00 44.57 342 ALA A O 1
ATOM 645 N N . ILE A 1 85 ? 40.079 -3.363 36.789 1.00 38.44 343 ILE A N 1
ATOM 646 C CA . ILE A 1 85 ? 40.383 -4.615 36.106 1.00 32.42 343 ILE A CA 1
ATOM 647 C C . ILE A 1 85 ? 39.087 -5.407 36.037 1.00 28.88 343 ILE A C 1
ATOM 648 O O . ILE A 1 85 ? 38.329 -5.428 36.998 1.00 26.19 343 ILE A O 1
ATOM 653 N N . PHE A 1 86 ? 38.833 -6.065 34.917 1.00 27.19 344 PHE A N 1
ATOM 654 C CA . PHE A 1 86 ? 37.607 -6.829 34.767 1.00 29.63 344 PHE A CA 1
ATOM 655 C C . PHE A 1 86 ? 37.833 -8.309 34.475 1.00 30.77 344 PHE A C 1
ATOM 656 O O . PHE A 1 86 ? 38.388 -8.663 33.442 1.00 33.71 344 PHE A O 1
ATOM 664 N N . VAL A 1 87 ? 37.375 -9.183 35.364 1.00 31.05 345 VAL A N 1
ATOM 665 C CA . VAL A 1 87 ? 37.573 -10.619 35.173 1.00 30.87 345 VAL A CA 1
ATOM 666 C C . VAL A 1 87 ? 36.325 -11.449 34.935 1.00 34.91 345 VAL A C 1
ATOM 667 O O . VAL A 1 87 ? 35.293 -11.228 35.562 1.00 38.47 345 VAL A O 1
ATOM 671 N N . GLN A 1 88 ? 36.438 -12.425 34.037 1.00 36.49 346 GLN A N 1
ATOM 672 C CA . GLN A 1 88 ? 35.330 -13.333 33.742 1.00 35.96 346 GLN A CA 1
ATOM 673 C C . GLN A 1 88 ? 35.771 -14.780 33.879 1.00 35.65 346 GLN A C 1
ATOM 674 O O . GLN A 1 88 ? 36.278 -15.372 32.932 1.00 37.56 346 GLN A O 1
ATOM 680 N N . SER A 1 89 ? 35.566 -15.357 35.055 1.00 34.05 347 SER A N 1
ATOM 681 C CA . SER A 1 89 ? 35.967 -16.735 35.262 1.00 32.59 347 SER A CA 1
ATOM 682 C C . SER A 1 89 ? 34.757 -17.578 35.551 1.00 32.76 347 SER A C 1
ATOM 683 O O . SER A 1 89 ? 34.023 -17.323 36.508 1.00 30.30 347 SER A O 1
ATOM 686 N N . ARG A 1 90 ? 34.546 -18.580 34.708 1.00 35.39 348 ARG A N 1
ATOM 687 C CA . ARG A 1 90 ? 33.423 -19.469 34.887 1.00 37.68 348 ARG A CA 1
ATOM 688 C C . ARG A 1 90 ? 33.561 -20.095 36.249 1.00 34.38 348 ARG A C 1
ATOM 689 O O . ARG A 1 90 ? 32.564 -20.306 36.929 1.00 38.47 348 ARG A O 1
ATOM 697 N N . ASN A 1 91 ? 34.796 -20.383 36.657 1.00 26.13 349 ASN A N 1
ATOM 698 C CA . ASN A 1 91 ? 35.001 -20.993 37.957 1.00 18.18 349 ASN A CA 1
ATOM 699 C C . ASN A 1 91 ? 34.706 -20.043 39.096 1.00 18.96 349 ASN A C 1
ATOM 700 O O . ASN A 1 91 ? 33.885 -20.352 39.940 1.00 16.50 349 ASN A O 1
ATOM 705 N N . CYS A 1 92 ? 35.377 -18.895 39.116 1.00 22.67 350 CYS A N 1
ATOM 706 C CA . CYS A 1 92 ? 35.174 -17.886 40.150 1.00 27.31 350 CYS A CA 1
ATOM 707 C C . CYS A 1 92 ? 33.688 -17.593 40.304 1.00 26.72 350 CYS A C 1
ATOM 708 O O . CYS A 1 92 ? 33.209 -17.365 41.413 1.00 22.78 350 CYS A O 1
ATOM 711 N N . ASN A 1 93 ? 32.961 -17.601 39.188 1.00 30.14 351 ASN A N 1
ATOM 712 C CA . ASN A 1 93 ? 31.517 -17.330 39.201 1.00 35.69 351 ASN A CA 1
ATOM 713 C C . ASN A 1 93 ? 30.774 -18.475 39.895 1.00 40.88 351 ASN A C 1
ATOM 714 O O . ASN A 1 93 ? 30.096 -18.265 40.907 1.00 40.25 351 ASN A O 1
ATOM 719 N N . TYR A 1 94 ? 30.916 -19.684 39.343 1.00 48.59 352 TYR A N 1
ATOM 720 C CA . TYR A 1 94 ? 30.268 -20.891 39.875 1.00 55.12 352 TYR A CA 1
ATOM 721 C C . TYR A 1 94 ? 30.498 -20.988 41.363 1.00 54.93 352 TYR A C 1
ATOM 722 O O . TYR A 1 94 ? 29.688 -21.534 42.103 1.00 54.77 352 TYR A O 1
ATOM 731 N N . HIS A 1 95 ? 31.633 -20.465 41.786 1.00 55.27 353 HIS A N 1
ATOM 732 C CA . HIS A 1 95 ? 31.973 -20.469 43.180 1.00 55.83 353 HIS A CA 1
ATOM 733 C C . HIS A 1 95 ? 30.960 -19.600 43.901 1.00 53.48 353 HIS A C 1
ATOM 734 O O . HIS A 1 95 ? 30.121 -20.127 44.612 1.00 55.06 353 HIS A O 1
ATOM 741 N N . HIS A 1 96 ? 31.006 -18.283 43.711 1.00 49.82 354 HIS A N 1
ATOM 742 C CA . HIS A 1 96 ? 30.053 -17.407 44.393 1.00 48.52 354 HIS A CA 1
ATOM 743 C C . HIS A 1 96 ? 28.618 -17.533 43.906 1.00 50.43 354 HIS A C 1
ATOM 744 O O . HIS A 1 96 ? 27.764 -16.751 44.316 1.00 45.62 354 HIS A O 1
ATOM 751 N N . GLY A 1 97 ? 28.346 -18.496 43.031 1.00 56.50 355 GLY A N 1
ATOM 752 C CA . GLY A 1 97 ? 26.993 -18.654 42.526 1.00 64.63 355 GLY A CA 1
ATOM 753 C C . GLY A 1 97 ? 26.538 -17.434 41.744 1.00 65.96 355 GLY A C 1
ATOM 754 O O . GLY A 1 97 ? 25.519 -16.815 42.051 1.00 71.69 355 GLY A O 1
ATOM 755 N N . PHE A 1 98 ? 27.317 -17.092 40.728 1.00 61.49 356 PHE A N 1
ATOM 756 C CA . PHE A 1 98 ? 27.042 -15.956 39.867 1.00 53.94 356 PHE A CA 1
ATOM 757 C C . PHE A 1 98 ? 26.563 -16.470 38.521 1.00 49.86 356 PHE A C 1
ATOM 758 O O . PHE A 1 98 ? 26.607 -17.670 38.251 1.00 48.61 356 PHE A O 1
ATOM 766 N N . HIS A 1 99 ? 26.110 -15.563 37.668 1.00 45.11 357 HIS A N 1
ATOM 767 C CA . HIS A 1 99 ? 25.725 -15.973 36.334 1.00 43.18 357 HIS A CA 1
ATOM 768 C C . HIS A 1 99 ? 27.036 -16.626 35.853 1.00 38.95 357 HIS A C 1
ATOM 769 O O . HIS A 1 99 ? 28.119 -16.076 36.050 1.00 34.31 357 HIS A O 1
ATOM 776 N N . PRO A 1 100 ? 26.967 -17.811 35.240 1.00 37.95 358 PRO A N 1
ATOM 777 C CA . PRO A 1 100 ? 28.238 -18.401 34.814 1.00 37.88 358 PRO A CA 1
ATOM 778 C C . PRO A 1 100 ? 29.089 -17.511 33.890 1.00 37.40 358 PRO A C 1
ATOM 779 O O . PRO A 1 100 ? 30.277 -17.788 33.658 1.00 36.30 358 PRO A O 1
ATOM 783 N N . SER A 1 101 ? 28.488 -16.437 33.379 1.00 35.73 359 SER A N 1
ATOM 784 C CA . SER A 1 101 ? 29.201 -15.539 32.481 1.00 32.95 359 SER A CA 1
ATOM 785 C C . SER A 1 101 ? 29.428 -14.165 33.095 1.00 35.12 359 SER A C 1
ATOM 786 O O . SER A 1 101 ? 29.896 -13.251 32.426 1.00 41.18 359 SER A O 1
ATOM 789 N N . THR A 1 102 ? 29.128 -14.010 34.374 1.00 32.57 360 THR A N 1
ATOM 790 C CA . THR A 1 102 ? 29.309 -12.708 34.990 1.00 29.22 360 THR A CA 1
ATOM 791 C C . THR A 1 102 ? 30.727 -12.200 34.807 1.00 28.42 360 THR A C 1
ATOM 792 O O . THR A 1 102 ? 31.663 -12.979 34.802 1.00 26.99 360 THR A O 1
ATOM 796 N N . VAL A 1 103 ? 30.882 -10.895 34.633 1.00 29.24 361 VAL A N 1
ATOM 797 C CA . VAL A 1 103 ? 32.210 -10.318 34.534 1.00 33.14 361 VAL A CA 1
ATOM 798 C C . VAL A 1 103 ? 32.425 -9.545 35.826 1.00 33.32 361 VAL A C 1
ATOM 799 O O . VAL A 1 103 ? 31.631 -8.682 36.152 1.00 29.77 361 VAL A O 1
ATOM 803 N N . CYS A 1 104 ? 33.499 -9.856 36.549 1.00 37.53 362 CYS A N 1
ATOM 804 C CA . CYS A 1 104 ? 33.817 -9.229 37.843 1.00 40.57 362 CYS A CA 1
ATOM 805 C C . CYS A 1 104 ? 34.751 -8.008 37.815 1.00 40.17 362 CYS A C 1
ATOM 806 O O . CYS A 1 104 ? 35.839 -8.082 37.269 1.00 48.38 362 CYS A O 1
ATOM 809 N N . LYS A 1 105 ? 34.353 -6.896 38.426 1.00 33.68 363 LYS A N 1
ATOM 810 C CA . LYS A 1 105 ? 35.217 -5.716 38.445 1.00 26.62 363 LYS A CA 1
ATOM 811 C C . LYS A 1 105 ? 36.082 -5.660 39.699 1.00 23.79 363 LYS A C 1
ATOM 812 O O . LYS A 1 105 ? 35.588 -5.386 40.786 1.00 18.99 363 LYS A O 1
ATOM 818 N N . ILE A 1 106 ? 37.377 -5.905 39.555 1.00 25.39 364 ILE A N 1
ATOM 819 C CA . ILE A 1 106 ? 38.258 -5.866 40.717 1.00 30.22 364 ILE A CA 1
ATOM 820 C C . ILE A 1 106 ? 38.849 -4.466 40.884 1.00 29.89 364 ILE A C 1
ATOM 821 O O . ILE A 1 106 ? 39.817 -4.096 40.214 1.00 33.96 364 ILE A O 1
ATOM 826 N N . PRO A 1 107 ? 38.262 -3.670 41.794 1.00 27.88 365 PRO A N 1
ATOM 827 C CA . PRO A 1 107 ? 38.635 -2.290 42.134 1.00 26.33 365 PRO A CA 1
ATOM 828 C C . PRO A 1 107 ? 40.133 -2.057 42.264 1.00 23.54 365 PRO A C 1
ATOM 829 O O . PRO A 1 107 ? 40.864 -2.914 42.768 1.00 27.54 365 PRO A O 1
ATOM 833 N N . PRO A 1 108 ? 40.617 -0.892 41.822 1.00 16.81 366 PRO A N 1
ATOM 834 C CA . PRO A 1 108 ? 42.057 -0.696 41.969 1.00 15.93 366 PRO A CA 1
ATOM 835 C C . PRO A 1 108 ? 42.447 -0.930 43.427 1.00 17.85 366 PRO A C 1
ATOM 836 O O . PRO A 1 108 ? 41.723 -0.545 44.337 1.00 15.57 366 PRO A O 1
ATOM 840 N N . GLY A 1 109 ? 43.580 -1.590 43.638 1.00 21.58 367 GLY A N 1
ATOM 841 C CA . GLY A 1 109 ? 44.015 -1.912 44.980 1.00 26.36 367 GLY A CA 1
ATOM 842 C C . GLY A 1 109 ? 43.421 -3.242 45.462 1.00 30.09 367 GLY A C 1
ATOM 843 O O . GLY A 1 109 ? 44.016 -3.919 46.300 1.00 30.07 367 GLY A O 1
ATOM 844 N N . CYS A 1 110 ? 42.263 -3.637 44.935 1.00 33.06 368 CYS A N 1
ATOM 845 C CA . CYS A 1 110 ? 41.627 -4.890 45.360 1.00 37.20 368 CYS A CA 1
ATOM 846 C C . CYS A 1 110 ? 42.267 -6.215 44.907 1.00 32.46 368 CYS A C 1
ATOM 847 O O . CYS A 1 110 ? 43.303 -6.234 44.242 1.00 31.73 368 CYS A O 1
ATOM 850 N N . SER A 1 111 ? 41.641 -7.324 45.304 1.00 27.88 369 SER A N 1
ATOM 851 C CA . SER A 1 111 ? 42.106 -8.682 44.971 1.00 26.17 369 SER A CA 1
ATOM 852 C C . SER A 1 111 ? 40.898 -9.604 44.970 1.00 24.42 369 SER A C 1
ATOM 853 O O . SER A 1 111 ? 39.925 -9.346 45.661 1.00 18.86 369 SER A O 1
ATOM 856 N N . LEU A 1 112 ? 40.983 -10.687 44.206 1.00 28.25 370 LEU A N 1
ATOM 857 C CA . LEU A 1 112 ? 39.904 -11.661 44.079 1.00 32.70 370 LEU A CA 1
ATOM 858 C C . LEU A 1 112 ? 40.426 -13.031 43.684 1.00 34.20 370 LEU A C 1
ATOM 859 O O . LEU A 1 112 ? 41.355 -13.116 42.875 1.00 38.70 370 LEU A O 1
ATOM 864 N N . LYS A 1 113 ? 39.821 -14.093 44.228 1.00 31.27 371 LYS A N 1
ATOM 865 C CA . LYS A 1 113 ? 40.229 -15.466 43.882 1.00 27.80 371 LYS A CA 1
ATOM 866 C C . LYS A 1 113 ? 39.494 -15.936 42.625 1.00 24.60 371 LYS A C 1
ATOM 867 O O . LYS A 1 113 ? 38.381 -16.455 42.715 1.00 21.73 371 LYS A O 1
ATOM 873 N N . ILE A 1 114 ? 40.125 -15.768 41.463 1.00 21.86 372 ILE A N 1
ATOM 874 C CA . ILE A 1 114 ? 39.509 -16.136 40.194 1.00 20.50 372 ILE A CA 1
ATOM 875 C C . ILE A 1 114 ? 39.551 -17.633 39.886 1.00 21.68 372 ILE A C 1
ATOM 876 O O . ILE A 1 114 ? 39.072 -18.085 38.844 1.00 19.21 372 ILE A O 1
ATOM 881 N N . PHE A 1 115 ? 40.132 -18.405 40.794 1.00 23.89 373 PHE A N 1
ATOM 882 C CA . PHE A 1 115 ? 40.162 -19.829 40.601 1.00 24.77 373 PHE A CA 1
ATOM 883 C C . PHE A 1 115 ? 40.345 -20.616 41.876 1.00 26.74 373 PHE A C 1
ATOM 884 O O . PHE A 1 115 ? 41.264 -20.388 42.647 1.00 27.46 373 PHE A O 1
ATOM 892 N N . ASN A 1 116 ? 39.445 -21.566 42.060 1.00 29.90 374 ASN A N 1
ATOM 893 C CA . ASN A 1 116 ? 39.445 -22.441 43.207 1.00 32.40 374 ASN A CA 1
ATOM 894 C C . ASN A 1 116 ? 39.509 -23.874 42.702 1.00 32.97 374 ASN A C 1
ATOM 895 O O . ASN A 1 116 ? 38.554 -24.370 42.104 1.00 28.92 374 ASN A O 1
ATOM 900 N N . ASN A 1 117 ? 40.644 -24.521 42.962 1.00 35.82 375 ASN A N 1
ATOM 901 C CA . ASN A 1 117 ? 40.909 -25.886 42.534 1.00 41.03 375 ASN A CA 1
ATOM 902 C C . ASN A 1 117 ? 40.041 -26.918 43.210 1.00 47.78 375 ASN A C 1
ATOM 903 O O . ASN A 1 117 ? 39.708 -27.933 42.609 1.00 45.44 375 ASN A O 1
ATOM 908 N N . GLN A 1 118 ? 39.697 -26.679 44.471 1.00 60.04 376 GLN A N 1
ATOM 909 C CA . GLN A 1 118 ? 38.865 -27.625 45.194 1.00 71.71 376 GLN A CA 1
ATOM 910 C C . GLN A 1 118 ? 37.525 -27.782 44.495 1.00 65.54 376 GLN A C 1
ATOM 911 O O . GLN A 1 118 ? 37.118 -28.900 44.217 1.00 59.71 376 GLN A O 1
ATOM 917 N N . GLU A 1 119 ? 36.853 -26.677 44.183 1.00 62.05 377 GLU A N 1
ATOM 918 C CA . GLU A 1 119 ? 35.558 -26.741 43.498 1.00 62.07 377 GLU A CA 1
ATOM 919 C C . GLU A 1 119 ? 35.688 -27.479 42.148 1.00 58.28 377 GLU A C 1
ATOM 920 O O . GLU A 1 119 ? 34.837 -28.304 41.771 1.00 58.33 377 GLU A O 1
ATOM 926 N N . PHE A 1 120 ? 36.768 -27.172 41.437 1.00 52.87 378 PHE A N 1
ATOM 927 C CA . PHE A 1 120 ? 37.059 -27.766 40.141 1.00 47.11 378 PHE A CA 1
ATOM 928 C C . PHE A 1 120 ? 37.050 -29.292 40.237 1.00 46.89 378 PHE A C 1
ATOM 929 O O . PHE A 1 120 ? 36.203 -29.958 39.635 1.00 47.48 378 PHE A O 1
ATOM 937 N N . ALA A 1 121 ? 38.000 -29.838 40.995 1.00 45.41 379 ALA A N 1
ATOM 938 C CA . ALA A 1 121 ? 38.104 -31.277 41.199 1.00 43.67 379 ALA A CA 1
ATOM 939 C C . ALA A 1 121 ? 36.737 -31.813 41.586 1.00 44.68 379 ALA A C 1
ATOM 940 O O . ALA A 1 121 ? 36.398 -32.953 41.288 1.00 45.70 379 ALA A O 1
ATOM 942 N N . GLN A 1 122 ? 35.955 -30.982 42.261 1.00 47.61 380 GLN A N 1
ATOM 943 C CA . GLN A 1 122 ? 34.624 -31.383 42.660 1.00 50.10 380 GLN A CA 1
ATOM 944 C C . GLN A 1 122 ? 33.806 -31.518 41.395 1.00 44.11 380 GLN A C 1
ATOM 945 O O . GLN A 1 122 ? 33.384 -32.624 41.041 1.00 40.37 380 GLN A O 1
ATOM 951 N N . LEU A 1 123 ? 33.597 -30.400 40.709 1.00 37.53 381 LEU A N 1
ATOM 952 C CA . LEU A 1 123 ? 32.870 -30.397 39.445 1.00 32.92 381 LEU A CA 1
ATOM 953 C C . LEU A 1 123 ? 33.252 -31.561 38.557 1.00 30.20 381 LEU A C 1
ATOM 954 O O . LEU A 1 123 ? 32.380 -32.263 38.049 1.00 28.57 381 LEU A O 1
ATOM 959 N N . LEU A 1 124 ? 34.563 -31.736 38.358 1.00 28.29 382 LEU A N 1
ATOM 960 C CA . LEU A 1 124 ? 35.095 -32.799 37.506 1.00 27.39 382 LEU A CA 1
ATOM 961 C C . LEU A 1 124 ? 34.525 -34.173 37.836 1.00 32.53 382 LEU A C 1
ATOM 962 O O . LEU A 1 124 ? 33.903 -34.812 37.000 1.00 30.91 382 LEU A O 1
ATOM 967 N N . SER A 1 125 ? 34.739 -34.625 39.058 1.00 43.46 383 SER A N 1
ATOM 968 C CA . SER A 1 125 ? 34.256 -35.926 39.493 1.00 55.95 383 SER A CA 1
ATOM 969 C C . SER A 1 125 ? 32.735 -35.960 39.571 1.00 54.58 383 SER A C 1
ATOM 970 O O . SER A 1 125 ? 32.109 -37.008 39.427 1.00 47.66 383 SER A O 1
ATOM 973 N N . GLN A 1 126 ? 32.159 -34.792 39.812 1.00 57.82 384 GLN A N 1
ATOM 974 C CA . GLN A 1 126 ? 30.717 -34.622 39.909 1.00 62.86 384 GLN A CA 1
ATOM 975 C C . GLN A 1 126 ? 30.084 -34.727 38.510 1.00 58.41 384 GLN A C 1
ATOM 976 O O . GLN A 1 126 ? 28.859 -34.810 38.390 1.00 61.72 384 GLN A O 1
ATOM 982 N N . SER A 1 127 ? 30.910 -34.704 37.461 1.00 48.52 385 SER A N 1
ATOM 983 C CA . SER A 1 127 ? 30.400 -34.763 36.086 1.00 38.64 385 SER A CA 1
ATOM 984 C C . SER A 1 127 ? 30.881 -35.923 35.255 1.00 35.30 385 SER A C 1
ATOM 985 O O . SER A 1 127 ? 30.290 -36.239 34.223 1.00 30.63 385 SER A O 1
ATOM 988 N N . VAL A 1 128 ? 31.961 -36.551 35.687 1.00 36.73 386 VAL A N 1
ATOM 989 C CA . VAL A 1 128 ? 32.461 -37.698 34.961 1.00 41.56 386 VAL A CA 1
ATOM 990 C C . VAL A 1 128 ? 31.308 -38.691 34.828 1.00 49.36 386 VAL A C 1
ATOM 991 O O . VAL A 1 128 ? 31.110 -39.303 33.777 1.00 47.61 386 VAL A O 1
ATOM 995 N N . ASN A 1 129 ? 30.541 -38.854 35.896 1.00 61.58 387 ASN A N 1
ATOM 996 C CA . ASN A 1 129 ? 29.396 -39.740 35.821 1.00 71.32 387 ASN A CA 1
ATOM 997 C C . ASN A 1 129 ? 28.198 -38.897 35.398 1.00 68.31 387 ASN A C 1
ATOM 998 O O . ASN A 1 129 ? 27.149 -38.914 36.033 1.00 70.67 387 ASN A O 1
ATOM 1003 N N . ASN A 1 130 ? 28.369 -38.158 34.305 1.00 61.51 388 ASN A N 1
ATOM 1004 C CA . ASN A 1 130 ? 27.306 -37.294 33.814 1.00 55.39 388 ASN A CA 1
ATOM 1005 C C . ASN A 1 130 ? 27.431 -37.001 32.322 1.00 53.93 388 ASN A C 1
ATOM 1006 O O . ASN A 1 130 ? 26.801 -36.068 31.805 1.00 48.68 388 ASN A O 1
ATOM 1011 N N . GLY A 1 131 ? 28.250 -37.803 31.642 1.00 55.27 389 GLY A N 1
ATOM 1012 C CA . GLY A 1 131 ? 28.460 -37.632 30.213 1.00 57.19 389 GLY A CA 1
ATOM 1013 C C . GLY A 1 131 ? 29.839 -37.101 29.852 1.00 55.84 389 GLY A C 1
ATOM 1014 O O . GLY A 1 131 ? 30.489 -36.439 30.654 1.00 59.50 389 GLY A O 1
ATOM 1015 N N . PHE A 1 132 ? 30.289 -37.391 28.637 1.00 51.00 390 PHE A N 1
ATOM 1016 C CA . PHE A 1 132 ? 31.601 -36.940 28.162 1.00 43.85 390 PHE A CA 1
ATOM 1017 C C . PHE A 1 132 ? 31.558 -35.464 27.833 1.00 42.61 390 PHE A C 1
ATOM 1018 O O . PHE A 1 132 ? 32.375 -34.689 28.314 1.00 42.82 390 PHE A O 1
ATOM 1026 N N . GLU A 1 133 ? 30.601 -35.078 27.004 1.00 41.75 391 GLU A N 1
ATOM 1027 C CA . GLU A 1 133 ? 30.471 -33.688 26.611 1.00 44.01 391 GLU A CA 1
ATOM 1028 C C . GLU A 1 133 ? 30.401 -32.770 27.817 1.00 43.83 391 GLU A C 1
ATOM 1029 O O . GLU A 1 133 ? 30.699 -31.579 27.718 1.00 39.03 391 GLU A O 1
ATOM 1035 N N . ALA A 1 134 ? 30.003 -33.316 28.959 1.00 49.46 392 ALA A N 1
ATOM 1036 C CA . ALA A 1 134 ? 29.925 -32.501 30.161 1.00 54.37 392 ALA A CA 1
ATOM 1037 C C . ALA A 1 134 ? 31.338 -32.289 30.662 1.00 52.74 392 ALA A C 1
ATOM 1038 O O . ALA A 1 134 ? 31.829 -31.158 30.687 1.00 51.22 392 ALA A O 1
ATOM 1040 N N . VAL A 1 135 ? 31.998 -33.384 31.037 1.00 49.01 393 VAL A N 1
ATOM 1041 C CA . VAL A 1 135 ? 33.367 -33.303 31.539 1.00 46.11 393 VAL A CA 1
ATOM 1042 C C . VAL A 1 135 ? 34.233 -32.483 30.590 1.00 46.82 393 VAL A C 1
ATOM 1043 O O . VAL A 1 135 ? 35.226 -31.894 31.006 1.00 50.32 393 VAL A O 1
ATOM 1047 N N . TYR A 1 136 ? 33.848 -32.431 29.319 1.00 44.68 394 TYR A N 1
ATOM 1048 C CA . TYR A 1 136 ? 34.608 -31.650 28.358 1.00 42.66 394 TYR A CA 1
ATOM 1049 C C . TYR A 1 136 ? 34.339 -30.163 28.469 1.00 44.83 394 TYR A C 1
ATOM 1050 O O . TYR A 1 136 ? 35.269 -29.367 28.450 1.00 44.37 394 TYR A O 1
ATOM 1059 N N . GLU A 1 137 ? 33.091 -29.748 28.578 1.00 48.05 395 GLU A N 1
ATOM 1060 C CA . GLU A 1 137 ? 32.934 -28.323 28.645 1.00 53.04 395 GLU A CA 1
ATOM 1061 C C . GLU A 1 137 ? 33.578 -27.724 29.876 1.00 49.50 395 GLU A C 1
ATOM 1062 O O . GLU A 1 137 ? 33.791 -26.518 29.941 1.00 46.71 395 GLU A O 1
ATOM 1068 N N . LEU A 1 138 ? 33.914 -28.571 30.845 1.00 46.68 396 LEU A N 1
ATOM 1069 C CA . LEU A 1 138 ? 34.589 -28.097 32.047 1.00 43.98 396 LEU A CA 1
ATOM 1070 C C . LEU A 1 138 ? 35.909 -27.568 31.558 1.00 42.13 396 LEU A C 1
ATOM 1071 O O . LEU A 1 138 ? 36.720 -27.044 32.315 1.00 47.67 396 LEU A O 1
ATOM 1076 N N . THR A 1 139 ? 36.126 -27.733 30.266 1.00 36.37 397 THR A N 1
ATOM 1077 C CA . THR A 1 139 ? 37.348 -27.266 29.669 1.00 28.48 397 THR A CA 1
ATOM 1078 C C . THR A 1 139 ? 37.309 -25.746 29.698 1.00 29.53 397 THR A C 1
ATOM 1079 O O . THR A 1 139 ? 38.319 -25.083 29.931 1.00 31.51 397 THR A O 1
ATOM 1083 N N . LYS A 1 140 ? 36.117 -25.206 29.499 1.00 28.87 398 LYS A N 1
ATOM 1084 C CA . LYS A 1 140 ? 35.911 -23.769 29.500 1.00 29.81 398 LYS A CA 1
ATOM 1085 C C . LYS A 1 140 ? 36.334 -23.108 30.826 1.00 27.62 398 LYS A C 1
ATOM 1086 O O . LYS A 1 140 ? 36.560 -21.892 30.893 1.00 26.24 398 LYS A O 1
ATOM 1092 N N . MET A 1 141 ? 36.469 -23.922 31.869 1.00 25.07 399 MET A N 1
ATOM 1093 C CA . MET A 1 141 ? 36.852 -23.427 33.185 1.00 21.97 399 MET A CA 1
ATOM 1094 C C . MET A 1 141 ? 38.333 -23.216 33.321 1.00 19.81 399 MET A C 1
ATOM 1095 O O . MET A 1 141 ? 38.770 -22.380 34.102 1.00 21.21 399 MET A O 1
ATOM 1100 N N . CYS A 1 142 ? 39.111 -23.965 32.561 1.00 16.79 400 CYS A N 1
ATOM 1101 C CA . CYS A 1 142 ? 40.548 -23.829 32.657 1.00 17.21 400 CYS A CA 1
ATOM 1102 C C . CYS A 1 142 ? 41.088 -22.565 32.046 1.00 17.21 400 CYS A C 1
ATOM 1103 O O . CYS A 1 142 ? 42.284 -22.300 32.152 1.00 13.03 400 CYS A O 1
ATOM 1106 N N . THR A 1 143 ? 40.218 -21.783 31.408 1.00 21.66 401 THR A N 1
ATOM 1107 C CA . THR A 1 143 ? 40.646 -20.523 30.787 1.00 26.34 401 THR A CA 1
ATOM 1108 C C . THR A 1 143 ? 39.905 -19.317 31.333 1.00 26.22 401 THR A C 1
ATOM 1109 O O . THR A 1 143 ? 38.683 -19.270 31.271 1.00 32.95 401 THR A O 1
ATOM 1113 N N . ILE A 1 144 ? 40.644 -18.347 31.858 1.00 20.93 402 ILE A N 1
ATOM 1114 C CA . ILE A 1 144 ? 40.047 -17.128 32.409 1.00 15.98 402 ILE A CA 1
ATOM 1115 C C . ILE A 1 144 ? 40.403 -15.959 31.479 1.00 15.40 402 ILE A C 1
ATOM 1116 O O . ILE A 1 144 ? 41.480 -15.958 30.885 1.00 14.17 402 ILE A O 1
ATOM 1121 N N . ARG A 1 145 ? 39.518 -14.977 31.324 1.00 14.80 403 ARG A N 1
ATOM 1122 C CA . ARG A 1 145 ? 39.847 -13.845 30.467 1.00 18.54 403 ARG A CA 1
ATOM 1123 C C . ARG A 1 145 ? 39.591 -12.521 31.158 1.00 19.74 403 ARG A C 1
ATOM 1124 O O . ARG A 1 145 ? 38.450 -12.206 31.488 1.00 18.37 403 ARG A O 1
ATOM 1132 N N . MET A 1 146 ? 40.647 -11.745 31.402 1.00 23.09 404 MET A N 1
ATOM 1133 C CA . MET A 1 146 ? 40.456 -10.454 32.064 1.00 28.09 404 MET A CA 1
ATOM 1134 C C . MET A 1 146 ? 40.949 -9.300 31.202 1.00 29.46 404 MET A C 1
ATOM 1135 O O . MET A 1 146 ? 41.985 -9.427 30.559 1.00 32.27 404 MET A O 1
ATOM 1140 N N . SER A 1 147 ? 40.190 -8.199 31.185 1.00 28.69 405 SER A N 1
ATOM 1141 C CA . SER A 1 147 ? 40.505 -6.995 30.403 1.00 29.06 405 SER A CA 1
ATOM 1142 C C . SER A 1 147 ? 40.951 -5.849 31.312 1.00 29.55 405 SER A C 1
ATOM 1143 O O . SER A 1 147 ? 40.747 -5.902 32.517 1.00 32.08 405 SER A O 1
ATOM 1146 N N . PHE A 1 148 ? 41.530 -4.800 30.740 1.00 28.36 406 PHE A N 1
ATOM 1147 C CA . PHE A 1 148 ? 41.986 -3.677 31.546 1.00 29.67 406 PHE A CA 1
ATOM 1148 C C . PHE A 1 148 ? 41.218 -2.376 31.312 1.00 34.56 406 PHE A C 1
ATOM 1149 O O . PHE A 1 148 ? 40.974 -1.976 30.173 1.00 34.72 406 PHE A O 1
ATOM 1157 N N . VAL A 1 149 ? 40.854 -1.710 32.403 1.00 42.08 407 VAL A N 1
ATOM 1158 C CA . VAL A 1 149 ? 40.133 -0.436 32.347 1.00 49.58 407 VAL A CA 1
ATOM 1159 C C . VAL A 1 149 ? 38.668 -0.557 31.927 1.00 58.81 407 VAL A C 1
ATOM 1160 O O . VAL A 1 149 ? 37.766 -0.467 32.758 1.00 62.51 407 VAL A O 1
ATOM 1164 N N . LYS A 1 150 ? 38.437 -0.757 30.635 1.00 68.06 408 LYS A N 1
ATOM 1165 C CA . LYS A 1 150 ? 37.078 -0.855 30.112 1.00 73.90 408 LYS A CA 1
ATOM 1166 C C . LYS A 1 150 ? 36.420 -2.187 30.416 1.00 67.60 408 LYS A C 1
ATOM 1167 O O . LYS A 1 150 ? 37.032 -3.240 30.254 1.00 70.26 408 LYS A O 1
ATOM 1173 N N . GLY A 1 151 ? 35.167 -2.131 30.856 1.00 57.12 409 GLY A N 1
ATOM 1174 C CA . GLY A 1 151 ? 34.444 -3.347 31.170 1.00 45.85 409 GLY A CA 1
ATOM 1175 C C . GLY A 1 151 ? 33.760 -3.917 29.945 1.00 41.48 409 GLY A C 1
ATOM 1176 O O . GLY A 1 151 ? 33.924 -3.387 28.846 1.00 39.65 409 GLY A O 1
ATOM 1177 N N . TRP A 1 152 ? 33.013 -5.005 30.130 1.00 39.95 410 TRP A N 1
ATOM 1178 C CA . TRP A 1 152 ? 32.279 -5.645 29.041 1.00 40.87 410 TRP A CA 1
ATOM 1179 C C . TRP A 1 152 ? 31.217 -6.590 29.596 1.00 45.50 410 TRP A C 1
ATOM 1180 O O . TRP A 1 152 ? 31.036 -6.682 30.805 1.00 40.00 410 TRP A O 1
ATOM 1191 N N . GLY A 1 153 ? 30.517 -7.292 28.713 1.00 55.85 411 GLY A N 1
ATOM 1192 C CA . GLY A 1 153 ? 29.471 -8.187 29.170 1.00 72.19 411 GLY A CA 1
ATOM 1193 C C . GLY A 1 153 ? 28.323 -7.350 29.706 1.00 82.17 411 GLY A C 1
ATOM 1194 O O . GLY A 1 153 ? 28.280 -6.142 29.466 1.00 83.12 411 GLY A O 1
ATOM 1195 N N . ALA A 1 154 ? 27.401 -7.975 30.435 1.00 89.11 412 ALA A N 1
ATOM 1196 C CA . ALA A 1 154 ? 26.251 -7.273 31.000 1.00 96.59 412 ALA A CA 1
ATOM 1197 C C . ALA A 1 154 ? 26.605 -5.909 31.611 1.00 102.16 412 ALA A C 1
ATOM 1198 O O . ALA A 1 154 ? 27.770 -5.619 31.882 1.00 112.21 412 ALA A O 1
ATOM 1200 N N . GLU A 1 155 ? 25.581 -5.083 31.820 1.00 104.02 413 GLU A N 1
ATOM 1201 C CA . GLU A 1 155 ? 25.706 -3.733 32.387 1.00 101.70 413 GLU A CA 1
ATOM 1202 C C . GLU A 1 155 ? 26.861 -2.891 31.838 1.00 103.32 413 GLU A C 1
ATOM 1203 O O . GLU A 1 155 ? 27.500 -2.134 32.569 1.00 100.81 413 GLU A O 1
ATOM 1209 N N . TYR A 1 156 ? 27.098 -3.023 30.535 1.00 107.94 414 TYR A N 1
ATOM 1210 C CA . TYR A 1 156 ? 28.142 -2.283 29.827 1.00 115.30 414 TYR A CA 1
ATOM 1211 C C . TYR A 1 156 ? 27.754 -2.070 28.368 1.00 123.97 414 TYR A C 1
ATOM 1212 O O . TYR A 1 156 ? 26.972 -2.845 27.812 1.00 123.02 414 TYR A O 1
ATOM 1221 N N . HIS A 1 157 ? 28.283 -1.014 27.754 1.00 136.99 415 HIS A N 1
ATOM 1222 C CA . HIS A 1 157 ? 28.003 -0.765 26.346 1.00 147.24 415 HIS A CA 1
ATOM 1223 C C . HIS A 1 157 ? 28.654 -1.952 25.644 1.00 141.74 415 HIS A C 1
ATOM 1224 O O . HIS A 1 157 ? 27.991 -2.701 24.922 1.00 146.02 415 HIS A O 1
ATOM 1231 N N . ARG A 1 158 ? 29.956 -2.119 25.881 1.00 128.17 416 ARG A N 1
ATOM 1232 C CA . ARG A 1 158 ? 30.742 -3.225 25.322 1.00 113.79 416 ARG A CA 1
ATOM 1233 C C . ARG A 1 158 ? 30.133 -4.530 25.873 1.00 114.43 416 ARG A C 1
ATOM 1234 O O . ARG A 1 158 ? 29.894 -4.606 27.072 1.00 116.16 416 ARG A O 1
ATOM 1242 N N . GLN A 1 159 ? 29.871 -5.551 25.047 1.00 114.50 417 GLN A N 1
ATOM 1243 C CA . GLN A 1 159 ? 29.287 -6.784 25.604 1.00 113.91 417 GLN A CA 1
ATOM 1244 C C . GLN A 1 159 ? 30.009 -8.102 25.361 1.00 105.92 417 GLN A C 1
ATOM 1245 O O . GLN A 1 159 ? 29.492 -9.188 25.661 1.00 100.75 417 GLN A O 1
ATOM 1251 N N . ASP A 1 160 ? 31.204 -7.987 24.797 1.00 99.00 418 ASP A N 1
ATOM 1252 C CA . ASP A 1 160 ? 32.083 -9.122 24.594 1.00 94.08 418 ASP A CA 1
ATOM 1253 C C . ASP A 1 160 ? 33.500 -8.607 24.705 1.00 87.33 418 ASP A C 1
ATOM 1254 O O . ASP A 1 160 ? 33.814 -7.526 24.209 1.00 90.60 418 ASP A O 1
ATOM 1259 N N . VAL A 1 161 ? 34.351 -9.393 25.353 1.00 75.60 419 VAL A N 1
ATOM 1260 C CA . VAL A 1 161 ? 35.725 -8.988 25.584 1.00 61.00 419 VAL A CA 1
ATOM 1261 C C . VAL A 1 161 ? 36.409 -8.404 24.363 1.00 59.17 419 VAL A C 1
ATOM 1262 O O . VAL A 1 161 ? 37.239 -7.499 24.479 1.00 61.80 419 VAL A O 1
ATOM 1266 N N . THR A 1 162 ? 36.058 -8.903 23.189 1.00 54.06 420 THR A N 1
ATOM 1267 C CA . THR A 1 162 ? 36.662 -8.391 21.977 1.00 49.62 420 THR A CA 1
ATOM 1268 C C . THR A 1 162 ? 36.415 -6.883 21.859 1.00 48.24 420 THR A C 1
ATOM 1269 O O . THR A 1 162 ? 37.136 -6.187 21.152 1.00 41.43 420 THR A O 1
ATOM 1273 N N . SER A 1 163 ? 35.398 -6.389 22.567 1.00 52.72 421 SER A N 1
ATOM 1274 C CA . SER A 1 163 ? 35.028 -4.965 22.557 1.00 57.07 421 SER A CA 1
ATOM 1275 C C . SER A 1 163 ? 36.008 -4.070 23.325 1.00 58.55 421 SER A C 1
ATOM 1276 O O . SER A 1 163 ? 35.946 -2.842 23.225 1.00 63.84 421 SER A O 1
ATOM 1279 N N . THR A 1 164 ? 36.893 -4.673 24.111 1.00 55.04 422 THR A N 1
ATOM 1280 C CA . THR A 1 164 ? 37.836 -3.881 24.882 1.00 48.61 422 THR A CA 1
ATOM 1281 C C . THR A 1 164 ? 39.181 -3.718 24.193 1.00 44.27 422 THR A C 1
ATOM 1282 O O . THR A 1 164 ? 39.682 -4.634 23.535 1.00 41.45 422 THR A O 1
ATOM 1286 N N . PRO A 1 165 ? 39.790 -2.536 24.354 1.00 40.04 423 PRO A N 1
ATOM 1287 C CA . PRO A 1 165 ? 41.082 -2.172 23.776 1.00 38.66 423 PRO A CA 1
ATOM 1288 C C . PRO A 1 165 ? 42.229 -3.096 24.134 1.00 39.34 423 PRO A C 1
ATOM 1289 O O . PRO A 1 165 ? 43.144 -3.299 23.337 1.00 38.74 423 PRO A O 1
ATOM 1293 N N . CYS A 1 166 ? 42.190 -3.652 25.337 1.00 41.17 424 CYS A N 1
ATOM 1294 C CA . CYS A 1 166 ? 43.251 -4.546 25.774 1.00 41.11 424 CYS A CA 1
ATOM 1295 C C . CYS A 1 166 ? 42.683 -5.513 26.784 1.00 40.01 424 CYS A C 1
ATOM 1296 O O . CYS A 1 166 ? 41.779 -5.172 27.544 1.00 41.98 424 CYS A O 1
ATOM 1299 N N . TRP A 1 167 ? 43.211 -6.727 26.765 1.00 37.63 425 TRP A N 1
ATOM 1300 C CA . TRP A 1 167 ? 42.798 -7.784 27.681 1.00 33.94 425 TRP A CA 1
ATOM 1301 C C . TRP A 1 167 ? 43.702 -8.987 27.570 1.00 30.13 425 TRP A C 1
ATOM 1302 O O . TRP A 1 167 ? 44.559 -9.069 26.697 1.00 32.26 425 TRP A O 1
ATOM 1313 N N . ILE A 1 168 ? 43.496 -9.943 28.452 1.00 24.41 426 ILE A N 1
ATOM 1314 C CA . ILE A 1 168 ? 44.319 -11.121 28.427 1.00 19.32 426 ILE A CA 1
ATOM 1315 C C . ILE A 1 168 ? 43.492 -12.377 28.446 1.00 20.60 426 ILE A C 1
ATOM 1316 O O . ILE A 1 168 ? 42.269 -12.362 28.569 1.00 20.06 426 ILE A O 1
ATOM 1321 N N . GLU A 1 169 ? 44.198 -13.476 28.311 1.00 23.18 427 GLU A N 1
ATOM 1322 C CA . GLU A 1 169 ? 43.598 -14.775 28.350 1.00 27.31 427 GLU A CA 1
ATOM 1323 C C . GLU A 1 169 ? 44.566 -15.600 29.209 1.00 26.42 427 GLU A C 1
ATOM 1324 O O . GLU A 1 169 ? 45.785 -15.665 28.951 1.00 28.07 427 GLU A O 1
ATOM 1330 N N . ILE A 1 170 ? 44.039 -16.209 30.256 1.00 20.45 428 ILE A N 1
ATOM 1331 C CA . ILE A 1 170 ? 44.890 -16.991 31.110 1.00 14.76 428 ILE A CA 1
ATOM 1332 C C . ILE A 1 170 ? 44.465 -18.441 31.074 1.00 16.56 428 ILE A C 1
ATOM 1333 O O . ILE A 1 170 ? 43.316 -18.785 31.372 1.00 11.64 428 ILE A O 1
ATOM 1338 N N . HIS A 1 171 ? 45.408 -19.284 30.669 1.00 22.98 429 HIS A N 1
ATOM 1339 C CA . HIS A 1 171 ? 45.168 -20.707 30.564 1.00 30.04 429 HIS A CA 1
ATOM 1340 C C . HIS A 1 171 ? 45.750 -21.444 31.736 1.00 32.74 429 HIS A C 1
ATOM 1341 O O . HIS A 1 171 ? 46.952 -21.439 31.974 1.00 32.22 429 HIS A O 1
ATOM 1348 N N . LEU A 1 172 ? 44.871 -22.082 32.482 1.00 36.86 430 LEU A N 1
ATOM 1349 C CA . LEU A 1 172 ? 45.296 -22.830 33.635 1.00 39.74 430 LEU A CA 1
ATOM 1350 C C . LEU A 1 172 ? 45.573 -24.271 33.207 1.00 43.55 430 LEU A C 1
ATOM 1351 O O . LEU A 1 172 ? 44.652 -25.049 32.947 1.00 51.68 430 LEU A O 1
ATOM 1356 N N . HIS A 1 173 ? 46.863 -24.597 33.103 1.00 40.61 431 HIS A N 1
ATOM 1357 C CA . HIS A 1 173 ? 47.313 -25.935 32.708 1.00 33.99 431 HIS A CA 1
ATOM 1358 C C . HIS A 1 173 ? 47.000 -26.998 33.751 1.00 27.25 431 HIS A C 1
ATOM 1359 O O . HIS A 1 173 ? 46.553 -28.094 33.403 1.00 26.25 431 HIS A O 1
ATOM 1366 N N . GLY A 1 174 ? 47.240 -26.696 35.020 1.00 18.04 432 GLY A N 1
ATOM 1367 C CA . GLY A 1 174 ? 46.912 -27.681 36.021 1.00 13.45 432 GLY A CA 1
ATOM 1368 C C . GLY A 1 174 ? 45.545 -28.292 35.703 1.00 13.23 432 GLY A C 1
ATOM 1369 O O . GLY A 1 174 ? 45.447 -29.437 35.258 1.00 11.96 432 GLY A O 1
ATOM 1370 N N . PRO A 1 175 ? 44.462 -27.531 35.880 1.00 12.80 433 PRO A N 1
ATOM 1371 C CA . PRO A 1 175 ? 43.094 -27.986 35.622 1.00 13.11 433 PRO A CA 1
ATOM 1372 C C . PRO A 1 175 ? 42.906 -28.586 34.246 1.00 15.15 433 PRO A C 1
ATOM 1373 O O . PRO A 1 175 ? 42.015 -29.399 34.037 1.00 14.96 433 PRO A O 1
ATOM 1377 N N . LEU A 1 176 ? 43.724 -28.173 33.290 1.00 17.33 434 LEU A N 1
ATOM 1378 C CA . LEU A 1 176 ? 43.579 -28.693 31.944 1.00 21.23 434 LEU A CA 1
ATOM 1379 C C . LEU A 1 176 ? 44.118 -30.102 31.846 1.00 24.04 434 LEU A C 1
ATOM 1380 O O . LEU A 1 176 ? 43.516 -30.972 31.206 1.00 24.38 434 LEU A O 1
ATOM 1385 N N . GLN A 1 177 ? 45.245 -30.313 32.515 1.00 27.54 435 GLN A N 1
ATOM 1386 C CA . GLN A 1 177 ? 45.947 -31.590 32.547 1.00 29.97 435 GLN A CA 1
ATOM 1387 C C . GLN A 1 177 ? 45.044 -32.724 32.991 1.00 29.10 435 GLN A C 1
ATOM 1388 O O . GLN A 1 177 ? 44.875 -33.719 32.278 1.00 25.00 435 GLN A O 1
ATOM 1394 N N . TRP A 1 178 ? 44.470 -32.553 34.181 1.00 30.69 436 TRP A N 1
ATOM 1395 C CA . TRP A 1 178 ? 43.613 -33.559 34.770 1.00 34.92 436 TRP A CA 1
ATOM 1396 C C . TRP A 1 178 ? 42.475 -33.879 33.829 1.00 31.08 436 TRP A C 1
ATOM 1397 O O . TRP A 1 178 ? 42.278 -35.037 33.431 1.00 25.14 436 TRP A O 1
ATOM 1408 N N . LEU A 1 179 ? 41.752 -32.827 33.464 1.00 30.90 437 LEU A N 1
ATOM 1409 C CA . LEU A 1 179 ? 40.634 -32.908 32.548 1.00 32.67 437 LEU A CA 1
ATOM 1410 C C . LEU A 1 179 ? 40.950 -33.904 31.405 1.00 33.74 437 LEU A C 1
ATOM 1411 O O . LEU A 1 179 ? 40.152 -34.797 31.091 1.00 35.00 437 LEU A O 1
ATOM 1416 N N . ASP A 1 180 ? 42.121 -33.768 30.791 1.00 32.76 438 ASP A N 1
ATOM 1417 C CA . ASP A 1 180 ? 42.471 -34.664 29.704 1.00 31.44 438 ASP A CA 1
ATOM 1418 C C . ASP A 1 180 ? 42.473 -36.064 30.255 1.00 33.14 438 ASP A C 1
ATOM 1419 O O . ASP A 1 180 ? 41.680 -36.912 29.840 1.00 30.49 438 ASP A O 1
ATOM 1424 N N . LYS A 1 181 ? 43.370 -36.277 31.217 1.00 37.92 439 LYS A N 1
ATOM 1425 C CA . LYS A 1 181 ? 43.540 -37.561 31.877 1.00 40.53 439 LYS A CA 1
ATOM 1426 C C . LYS A 1 181 ? 42.200 -38.170 32.254 1.00 40.78 439 LYS A C 1
ATOM 1427 O O . LYS A 1 181 ? 42.059 -39.391 32.269 1.00 47.11 439 LYS A O 1
ATOM 1433 N N . VAL A 1 182 ? 41.202 -37.330 32.523 1.00 35.71 440 VAL A N 1
ATOM 1434 C CA . VAL A 1 182 ? 39.878 -37.861 32.846 1.00 27.46 440 VAL A CA 1
ATOM 1435 C C . VAL A 1 182 ? 39.166 -38.285 31.574 1.00 28.50 440 VAL A C 1
ATOM 1436 O O . VAL A 1 182 ? 38.586 -39.362 31.509 1.00 31.14 440 VAL A O 1
ATOM 1440 N N . LEU A 1 183 ? 39.199 -37.431 30.561 1.00 27.19 441 LEU A N 1
ATOM 1441 C CA . LEU A 1 183 ? 38.562 -37.777 29.303 1.00 26.42 441 LEU A CA 1
ATOM 1442 C C . LEU A 1 183 ? 39.231 -39.025 28.765 1.00 29.16 441 LEU A C 1
ATOM 1443 O O . LEU A 1 183 ? 38.554 -39.956 28.329 1.00 30.73 441 LEU A O 1
ATOM 1448 N N . THR A 1 184 ? 40.560 -39.071 28.821 1.00 31.46 442 THR A N 1
ATOM 1449 C CA . THR A 1 184 ? 41.251 -40.232 28.292 1.00 34.39 442 THR A CA 1
ATOM 1450 C C . THR A 1 184 ? 40.709 -41.486 28.926 1.00 42.57 442 THR A C 1
ATOM 1451 O O . THR A 1 184 ? 40.219 -42.360 28.228 1.00 39.28 442 THR A O 1
ATOM 1455 N N . GLN A 1 185 ? 40.752 -41.565 30.247 1.00 57.34 443 GLN A N 1
ATOM 1456 C CA . GLN A 1 185 ? 40.261 -42.757 30.916 1.00 71.50 443 GLN A CA 1
ATOM 1457 C C . GLN A 1 185 ? 38.774 -43.026 30.790 1.00 72.93 443 GLN A C 1
ATOM 1458 O O . GLN A 1 185 ? 38.283 -44.049 31.276 1.00 78.97 443 GLN A O 1
ATOM 1464 N N . MET A 1 186 ? 38.061 -42.108 30.143 1.00 67.93 444 MET A N 1
ATOM 1465 C CA . MET A 1 186 ? 36.626 -42.268 29.917 1.00 63.06 444 MET A CA 1
ATOM 1466 C C . MET A 1 186 ? 36.443 -43.060 28.617 1.00 69.72 444 MET A C 1
ATOM 1467 O O . MET A 1 186 ? 35.360 -43.075 28.013 1.00 67.97 444 MET A O 1
ATOM 1472 N N . GLY A 1 187 ? 37.529 -43.708 28.196 1.00 78.89 445 GLY A N 1
ATOM 1473 C CA . GLY A 1 187 ? 37.539 -44.503 26.980 1.00 88.31 445 GLY A CA 1
ATOM 1474 C C . GLY A 1 187 ? 38.895 -45.143 26.718 1.00 93.31 445 GLY A C 1
ATOM 1475 O O . GLY A 1 187 ? 39.935 -44.624 27.128 1.00 95.60 445 GLY A O 1
ATOM 1476 N N . SER A 1 188 ? 38.886 -46.281 26.031 1.00 97.14 446 SER A N 1
ATOM 1477 C CA . SER A 1 188 ? 40.123 -46.986 25.713 1.00 102.08 446 SER A CA 1
ATOM 1478 C C . SER A 1 188 ? 39.902 -48.208 24.820 1.00 98.67 446 SER A C 1
ATOM 1479 O O . SER A 1 188 ? 38.735 -48.536 24.506 1.00 91.41 446 SER A O 1
ATOM 1483 N N . ALA B 1 1 ? 4.341 4.155 38.152 1.00 76.04 259 ALA B N 1
ATOM 1484 C CA . ALA B 1 1 ? 5.751 4.343 37.686 1.00 75.28 259 ALA B CA 1
ATOM 1485 C C . ALA B 1 1 ? 6.506 3.019 37.696 1.00 75.38 259 ALA B C 1
ATOM 1486 O O . ALA B 1 1 ? 6.925 2.521 36.650 1.00 77.62 259 ALA B O 1
ATOM 1488 N N . PHE B 1 2 ? 6.699 2.462 38.884 1.00 73.82 260 PHE B N 1
ATOM 1489 C CA . PHE B 1 2 ? 7.377 1.186 39.008 1.00 70.83 260 PHE B CA 1
ATOM 1490 C C . PHE B 1 2 ? 6.319 0.160 38.635 1.00 64.00 260 PHE B C 1
ATOM 1491 O O . PHE B 1 2 ? 5.540 -0.259 39.484 1.00 66.75 260 PHE B O 1
ATOM 1499 N N . TRP B 1 3 ? 6.291 -0.248 37.367 1.00 51.95 261 TRP B N 1
ATOM 1500 C CA . TRP B 1 3 ? 5.257 -1.176 36.887 1.00 40.68 261 TRP B CA 1
ATOM 1501 C C . TRP B 1 3 ? 4.836 -2.303 37.827 1.00 38.91 261 TRP B C 1
ATOM 1502 O O . TRP B 1 3 ? 3.668 -2.715 37.834 1.00 35.80 261 TRP B O 1
ATOM 1513 N N . ALA B 1 4 ? 5.784 -2.791 38.619 1.00 40.38 262 ALA B N 1
ATOM 1514 C CA . ALA B 1 4 ? 5.512 -3.853 39.577 1.00 40.35 262 ALA B CA 1
ATOM 1515 C C . ALA B 1 4 ? 6.484 -3.771 40.747 1.00 38.25 262 ALA B C 1
ATOM 1516 O O . ALA B 1 4 ? 7.249 -2.812 40.873 1.00 36.28 262 ALA B O 1
ATOM 1518 N N . SER B 1 5 ? 6.436 -4.777 41.608 1.00 34.62 263 SER B N 1
ATOM 1519 C CA . SER B 1 5 ? 7.318 -4.856 42.759 1.00 34.84 263 SER B CA 1
ATOM 1520 C C . SER B 1 5 ? 7.211 -6.291 43.228 1.00 34.21 263 SER B C 1
ATOM 1521 O O . SER B 1 5 ? 6.123 -6.780 43.514 1.00 29.45 263 SER B O 1
ATOM 1524 N N . ILE B 1 6 ? 8.347 -6.972 43.282 1.00 39.18 264 ILE B N 1
ATOM 1525 C CA . ILE B 1 6 ? 8.372 -8.370 43.671 1.00 44.95 264 ILE B CA 1
ATOM 1526 C C . ILE B 1 6 ? 8.855 -8.588 45.095 1.00 45.53 264 ILE B C 1
ATOM 1527 O O . ILE B 1 6 ? 9.913 -8.090 45.498 1.00 50.66 264 ILE B O 1
ATOM 1532 N N . ALA B 1 7 ? 8.065 -9.349 45.845 1.00 41.43 265 ALA B N 1
ATOM 1533 C CA . ALA B 1 7 ? 8.385 -9.689 47.219 1.00 36.31 265 ALA B CA 1
ATOM 1534 C C . ALA B 1 7 ? 8.673 -11.201 47.271 1.00 35.77 265 ALA B C 1
ATOM 1535 O O . ALA B 1 7 ? 7.911 -12.011 46.731 1.00 30.24 265 ALA B O 1
ATOM 1537 N N . TYR B 1 8 ? 9.769 -11.575 47.926 1.00 38.70 266 TYR B N 1
ATOM 1538 C CA . TYR B 1 8 ? 10.197 -12.974 48.003 1.00 44.17 266 TYR B CA 1
ATOM 1539 C C . TYR B 1 8 ? 9.875 -13.687 49.307 1.00 48.07 266 TYR B C 1
ATOM 1540 O O . TYR B 1 8 ? 10.148 -13.172 50.383 1.00 49.28 266 TYR B O 1
ATOM 1549 N N . TYR B 1 9 ? 9.307 -14.883 49.204 1.00 51.82 267 TYR B N 1
ATOM 1550 C CA . TYR B 1 9 ? 8.946 -15.658 50.384 1.00 55.77 267 TYR B CA 1
ATOM 1551 C C . TYR B 1 9 ? 9.620 -17.017 50.377 1.00 57.18 267 TYR B C 1
ATOM 1552 O O . TYR B 1 9 ? 9.907 -17.555 49.309 1.00 55.04 267 TYR B O 1
ATOM 1561 N N . GLU B 1 10 ? 9.876 -17.581 51.557 1.00 61.56 268 GLU B N 1
ATOM 1562 C CA . GLU B 1 10 ? 10.499 -18.914 51.714 1.00 67.54 268 GLU B CA 1
ATOM 1563 C C . GLU B 1 10 ? 9.490 -19.640 52.613 1.00 72.26 268 GLU B C 1
ATOM 1564 O O . GLU B 1 10 ? 9.207 -19.307 53.662 1.00 69.03 268 GLU B O 1
ATOM 1570 N N . LEU B 1 11 ? 8.912 -20.705 52.113 1.00 81.63 269 LEU B N 1
ATOM 1571 C CA . LEU B 1 11 ? 7.909 -21.418 52.885 1.00 90.83 269 LEU B CA 1
ATOM 1572 C C . LEU B 1 11 ? 6.941 -20.263 53.155 1.00 93.30 269 LEU B C 1
ATOM 1573 O O . LEU B 1 11 ? 6.570 -19.511 52.233 1.00 98.41 269 LEU B O 1
ATOM 1578 N N . ASN B 1 12 ? 6.591 -20.039 54.423 1.00 91.01 270 ASN B N 1
ATOM 1579 C CA . ASN B 1 12 ? 5.707 -18.921 54.778 1.00 87.09 270 ASN B CA 1
ATOM 1580 C C . ASN B 1 12 ? 6.451 -17.777 55.425 1.00 76.48 270 ASN B C 1
ATOM 1581 O O . ASN B 1 12 ? 5.801 -17.087 56.306 1.00 67.46 270 ASN B O 1
ATOM 1586 N N . CYS B 1 13 ? 7.744 -17.537 55.134 1.00 69.42 271 CYS B N 1
ATOM 1587 C CA . CYS B 1 13 ? 8.280 -16.448 55.883 1.00 67.92 271 CYS B CA 1
ATOM 1588 C C . CYS B 1 13 ? 9.009 -15.537 54.965 1.00 64.25 271 CYS B C 1
ATOM 1589 O O . CYS B 1 13 ? 9.998 -15.953 54.393 1.00 61.17 271 CYS B O 1
ATOM 1592 N N . ARG B 1 14 ? 8.498 -14.316 54.790 1.00 62.94 272 ARG B N 1
ATOM 1593 C CA . ARG B 1 14 ? 9.089 -13.331 53.884 1.00 62.60 272 ARG B CA 1
ATOM 1594 C C . ARG B 1 14 ? 10.588 -13.071 54.080 1.00 59.19 272 ARG B C 1
ATOM 1595 O O . ARG B 1 14 ? 11.020 -12.681 55.165 1.00 54.08 272 ARG B O 1
ATOM 1603 N N . VAL B 1 15 ? 11.362 -13.282 53.011 1.00 59.05 273 VAL B N 1
ATOM 1604 C CA . VAL B 1 15 ? 12.819 -13.072 52.990 1.00 59.37 273 VAL B CA 1
ATOM 1605 C C . VAL B 1 15 ? 13.188 -11.832 52.170 1.00 60.06 273 VAL B C 1
ATOM 1606 O O . VAL B 1 15 ? 12.510 -11.491 51.205 1.00 62.56 273 VAL B O 1
ATOM 1610 N N . GLY B 1 16 ? 14.274 -11.172 52.556 1.00 59.71 274 GLY B N 1
ATOM 1611 C CA . GLY B 1 16 ? 14.740 -9.992 51.841 1.00 57.31 274 GLY B CA 1
ATOM 1612 C C . GLY B 1 16 ? 13.728 -8.898 51.562 1.00 56.20 274 GLY B C 1
ATOM 1613 O O . GLY B 1 16 ? 12.518 -9.132 51.532 1.00 54.52 274 GLY B O 1
ATOM 1614 N N . GLU B 1 17 ? 14.227 -7.687 51.354 1.00 57.79 275 GLU B N 1
ATOM 1615 C CA . GLU B 1 17 ? 13.350 -6.567 51.070 1.00 62.73 275 GLU B CA 1
ATOM 1616 C C . GLU B 1 17 ? 12.591 -6.737 49.756 1.00 64.84 275 GLU B C 1
ATOM 1617 O O . GLU B 1 17 ? 12.903 -7.597 48.936 1.00 61.40 275 GLU B O 1
ATOM 1623 N N . VAL B 1 18 ? 11.578 -5.907 49.571 1.00 70.91 276 VAL B N 1
ATOM 1624 C CA . VAL B 1 18 ? 10.768 -5.942 48.367 1.00 76.73 276 VAL B CA 1
ATOM 1625 C C . VAL B 1 18 ? 11.577 -5.293 47.241 1.00 74.12 276 VAL B C 1
ATOM 1626 O O . VAL B 1 18 ? 12.198 -4.253 47.461 1.00 78.52 276 VAL B O 1
ATOM 1630 N N . PHE B 1 19 ? 11.601 -5.930 46.062 1.00 66.61 277 PHE B N 1
ATOM 1631 C CA . PHE B 1 19 ? 12.317 -5.415 44.881 1.00 58.38 277 PHE B CA 1
ATOM 1632 C C . PHE B 1 19 ? 11.314 -4.690 43.988 1.00 54.88 277 PHE B C 1
ATOM 1633 O O . PHE B 1 19 ? 10.284 -5.258 43.636 1.00 52.77 277 PHE B O 1
ATOM 1641 N N . HIS B 1 20 ? 11.610 -3.445 43.624 1.00 51.55 278 HIS B N 1
ATOM 1642 C CA . HIS B 1 20 ? 10.723 -2.658 42.771 1.00 48.31 278 HIS B CA 1
ATOM 1643 C C . HIS B 1 20 ? 11.396 -2.555 41.422 1.00 45.94 278 HIS B C 1
ATOM 1644 O O . HIS B 1 20 ? 12.598 -2.309 41.345 1.00 46.06 278 HIS B O 1
ATOM 1651 N N . CYS B 1 21 ? 10.636 -2.731 40.353 1.00 42.41 279 CYS B N 1
ATOM 1652 C CA . CYS B 1 21 ? 11.236 -2.667 39.037 1.00 43.11 279 CYS B CA 1
ATOM 1653 C C . CYS B 1 21 ? 10.911 -1.391 38.280 1.00 49.30 279 CYS B C 1
ATOM 1654 O O . CYS B 1 21 ? 9.739 -1.060 38.097 1.00 41.06 279 CYS B O 1
ATOM 1657 N N . ASN B 1 22 ? 11.940 -0.652 37.868 1.00 65.11 280 ASN B N 1
ATOM 1658 C CA . ASN B 1 22 ? 11.679 0.563 37.115 1.00 80.54 280 ASN B CA 1
ATOM 1659 C C . ASN B 1 22 ? 11.760 0.144 35.656 1.00 76.45 280 ASN B C 1
ATOM 1660 O O . ASN B 1 22 ? 11.108 0.729 34.791 1.00 79.73 280 ASN B O 1
ATOM 1665 N N . ASN B 1 23 ? 12.540 -0.902 35.395 1.00 65.49 281 ASN B N 1
ATOM 1666 C CA . ASN B 1 23 ? 12.710 -1.387 34.034 1.00 53.59 281 ASN B CA 1
ATOM 1667 C C . ASN B 1 23 ? 11.636 -2.382 33.613 1.00 44.15 281 ASN B C 1
ATOM 1668 O O . ASN B 1 23 ? 11.129 -3.135 34.434 1.00 39.65 281 ASN B O 1
ATOM 1673 N N . ASN B 1 24 ? 11.321 -2.389 32.319 1.00 36.00 282 ASN B N 1
ATOM 1674 C CA . ASN B 1 24 ? 10.295 -3.257 31.751 1.00 31.61 282 ASN B CA 1
ATOM 1675 C C . ASN B 1 24 ? 10.684 -4.698 31.607 1.00 25.17 282 ASN B C 1
ATOM 1676 O O . ASN B 1 24 ? 9.842 -5.549 31.332 1.00 18.99 282 ASN B O 1
ATOM 1681 N N . SER B 1 25 ? 11.958 -4.982 31.775 1.00 23.17 283 SER B N 1
ATOM 1682 C CA . SER B 1 25 ? 12.425 -6.349 31.631 1.00 26.84 283 SER B CA 1
ATOM 1683 C C . SER B 1 25 ? 13.292 -6.738 32.802 1.00 26.88 283 SER B C 1
ATOM 1684 O O . SER B 1 25 ? 14.468 -6.399 32.830 1.00 26.43 283 SER B O 1
ATOM 1687 N N . VAL B 1 26 ? 12.750 -7.451 33.772 1.00 28.54 284 VAL B N 1
ATOM 1688 C CA . VAL B 1 26 ? 13.592 -7.813 34.899 1.00 31.96 284 VAL B CA 1
ATOM 1689 C C . VAL B 1 26 ? 13.799 -9.308 35.046 1.00 31.09 284 VAL B C 1
ATOM 1690 O O . VAL B 1 26 ? 12.976 -10.117 34.607 1.00 30.64 284 VAL B O 1
ATOM 1694 N N . ILE B 1 27 ? 14.920 -9.670 35.654 1.00 30.30 285 ILE B N 1
ATOM 1695 C CA . ILE B 1 27 ? 15.239 -11.065 35.900 1.00 30.98 285 ILE B CA 1
ATOM 1696 C C . ILE B 1 27 ? 15.339 -11.293 37.395 1.00 27.80 285 ILE B C 1
ATOM 1697 O O . ILE B 1 27 ? 15.973 -10.516 38.108 1.00 25.59 285 ILE B O 1
ATOM 1702 N N . VAL B 1 28 ? 14.700 -12.355 37.865 1.00 26.26 286 VAL B N 1
ATOM 1703 C CA . VAL B 1 28 ? 14.730 -12.733 39.279 1.00 24.59 286 VAL B CA 1
ATOM 1704 C C . VAL B 1 28 ? 15.468 -14.076 39.224 1.00 27.77 286 VAL B C 1
ATOM 1705 O O . VAL B 1 28 ? 14.940 -15.045 38.679 1.00 33.81 286 VAL B O 1
ATOM 1709 N N . ASP B 1 29 ? 16.694 -14.125 39.747 1.00 28.12 287 ASP B N 1
ATOM 1710 C CA . ASP B 1 29 ? 17.507 -15.343 39.688 1.00 29.10 287 ASP B CA 1
ATOM 1711 C C . ASP B 1 29 ? 17.971 -15.876 41.030 1.00 28.16 287 ASP B C 1
ATOM 1712 O O . ASP B 1 29 ? 17.798 -15.236 42.069 1.00 19.14 287 ASP B O 1
ATOM 1717 N N . GLY B 1 30 ? 18.594 -17.049 40.989 1.00 32.87 288 GLY B N 1
ATOM 1718 C CA . GLY B 1 30 ? 19.087 -17.661 42.207 1.00 43.72 288 GLY B CA 1
ATOM 1719 C C . GLY B 1 30 ? 20.511 -17.273 42.559 1.00 48.38 288 GLY B C 1
ATOM 1720 O O . GLY B 1 30 ? 21.015 -17.649 43.623 1.00 53.11 288 GLY B O 1
ATOM 1721 N N . PHE B 1 31 ? 21.147 -16.496 41.682 1.00 48.13 289 PHE B N 1
ATOM 1722 C CA . PHE B 1 31 ? 22.536 -16.076 41.861 1.00 44.13 289 PHE B CA 1
ATOM 1723 C C . PHE B 1 31 ? 22.800 -15.014 42.930 1.00 41.47 289 PHE B C 1
ATOM 1724 O O . PHE B 1 31 ? 21.943 -14.746 43.770 1.00 44.90 289 PHE B O 1
ATOM 1732 N N . THR B 1 32 ? 23.984 -14.410 42.893 1.00 34.89 290 THR B N 1
ATOM 1733 C CA . THR B 1 32 ? 24.379 -13.436 43.909 1.00 29.30 290 THR B CA 1
ATOM 1734 C C . THR B 1 32 ? 24.964 -12.118 43.422 1.00 32.56 290 THR B C 1
ATOM 1735 O O . THR B 1 32 ? 25.877 -11.603 44.055 1.00 27.03 290 THR B O 1
ATOM 1739 N N . ASN B 1 33 ? 24.460 -11.573 42.320 1.00 43.22 291 ASN B N 1
ATOM 1740 C CA . ASN B 1 33 ? 24.950 -10.296 41.771 1.00 58.58 291 ASN B CA 1
ATOM 1741 C C . ASN B 1 33 ? 25.379 -9.274 42.819 1.00 65.64 291 ASN B C 1
ATOM 1742 O O . ASN B 1 33 ? 24.639 -9.012 43.764 1.00 59.11 291 ASN B O 1
ATOM 1747 N N . PRO B 1 34 ? 26.575 -8.675 42.669 1.00 83.20 292 PRO B N 1
ATOM 1748 C CA . PRO B 1 34 ? 26.900 -7.703 43.714 1.00 92.19 292 PRO B CA 1
ATOM 1749 C C . PRO B 1 34 ? 25.904 -6.547 43.679 1.00 99.40 292 PRO B C 1
ATOM 1750 O O . PRO B 1 34 ? 24.956 -6.494 44.454 1.00 108.28 292 PRO B O 1
ATOM 1754 N N . ASN B 1 37 ? 22.488 -3.580 40.079 1.00 99.88 295 ASN B N 1
ATOM 1755 C CA . ASN B 1 37 ? 21.683 -2.968 39.039 1.00 99.71 295 ASN B CA 1
ATOM 1756 C C . ASN B 1 37 ? 20.188 -3.173 39.234 1.00 94.41 295 ASN B C 1
ATOM 1757 O O . ASN B 1 37 ? 19.708 -4.297 39.335 1.00 95.08 295 ASN B O 1
ATOM 1762 N N . SER B 1 38 ? 19.452 -2.072 39.267 1.00 86.58 296 SER B N 1
ATOM 1763 C CA . SER B 1 38 ? 18.006 -2.114 39.441 1.00 80.42 296 SER B CA 1
ATOM 1764 C C . SER B 1 38 ? 17.254 -2.667 38.214 1.00 83.40 296 SER B C 1
ATOM 1765 O O . SER B 1 38 ? 16.238 -2.117 37.765 1.00 84.03 296 SER B O 1
ATOM 1768 N N . ASP B 1 39 ? 17.779 -3.762 37.676 1.00 87.94 297 ASP B N 1
ATOM 1769 C CA . ASP B 1 39 ? 17.181 -4.447 36.539 1.00 90.89 297 ASP B CA 1
ATOM 1770 C C . ASP B 1 39 ? 17.125 -5.916 36.928 1.00 88.25 297 ASP B C 1
ATOM 1771 O O . ASP B 1 39 ? 16.254 -6.656 36.473 1.00 84.73 297 ASP B O 1
ATOM 1776 N N . ARG B 1 40 ? 18.073 -6.320 37.777 1.00 85.88 298 ARG B N 1
ATOM 1777 C CA . ARG B 1 40 ? 18.181 -7.695 38.281 1.00 81.98 298 ARG B CA 1
ATOM 1778 C C . ARG B 1 40 ? 17.889 -7.785 39.778 1.00 77.17 298 ARG B C 1
ATOM 1779 O O . ARG B 1 40 ? 18.295 -6.928 40.560 1.00 86.78 298 ARG B O 1
ATOM 1787 N N . CYS B 1 41 ? 17.198 -8.843 40.172 1.00 62.29 299 CYS B N 1
ATOM 1788 C CA . CYS B 1 41 ? 16.846 -9.055 41.561 1.00 47.20 299 CYS B CA 1
ATOM 1789 C C . CYS B 1 41 ? 17.305 -10.467 41.923 1.00 42.14 299 CYS B C 1
ATOM 1790 O O . CYS B 1 41 ? 16.775 -11.445 41.410 1.00 34.50 299 CYS B O 1
ATOM 1793 N N . CYS B 1 42 ? 18.296 -10.579 42.800 1.00 42.89 300 CYS B N 1
ATOM 1794 C CA . CYS B 1 42 ? 18.826 -11.896 43.168 1.00 48.66 300 CYS B CA 1
ATOM 1795 C C . CYS B 1 42 ? 18.356 -12.437 44.509 1.00 54.11 300 CYS B C 1
ATOM 1796 O O . CYS B 1 42 ? 18.144 -11.686 45.460 1.00 53.20 300 CYS B O 1
ATOM 1799 N N . LEU B 1 43 ? 18.220 -13.754 44.585 1.00 63.39 301 LEU B N 1
ATOM 1800 C CA . LEU B 1 43 ? 17.757 -14.385 45.806 1.00 74.44 301 LEU B CA 1
ATOM 1801 C C . LEU B 1 43 ? 18.878 -14.981 46.651 1.00 81.84 301 LEU B C 1
ATOM 1802 O O . LEU B 1 43 ? 18.778 -15.019 47.881 1.00 79.13 301 LEU B O 1
ATOM 1807 N N . GLY B 1 44 ? 19.943 -15.435 45.993 1.00 91.25 302 GLY B N 1
ATOM 1808 C CA . GLY B 1 44 ? 21.070 -16.027 46.699 1.00 100.24 302 GLY B CA 1
ATOM 1809 C C . GLY B 1 44 ? 21.855 -15.071 47.587 1.00 102.28 302 GLY B C 1
ATOM 1810 O O . GLY B 1 44 ? 22.379 -15.467 48.633 1.00 108.81 302 GLY B O 1
ATOM 1811 N N . GLN B 1 45 ? 21.941 -13.812 47.166 1.00 99.51 303 GLN B N 1
ATOM 1812 C CA . GLN B 1 45 ? 22.660 -12.784 47.914 1.00 95.17 303 GLN B CA 1
ATOM 1813 C C . GLN B 1 45 ? 22.065 -12.582 49.301 1.00 88.50 303 GLN B C 1
ATOM 1814 O O . GLN B 1 45 ? 22.760 -12.189 50.238 1.00 80.22 303 GLN B O 1
ATOM 1820 N N . LEU B 1 46 ? 20.769 -12.854 49.412 1.00 86.27 304 LEU B N 1
ATOM 1821 C CA . LEU B 1 46 ? 20.023 -12.674 50.651 1.00 87.27 304 LEU B CA 1
ATOM 1822 C C . LEU B 1 46 ? 20.405 -13.570 51.826 1.00 89.74 304 LEU B C 1
ATOM 1823 O O . LEU B 1 46 ? 21.158 -14.535 51.679 1.00 96.46 304 LEU B O 1
ATOM 1828 N N . SER B 1 47 ? 19.870 -13.220 52.995 1.00 88.32 305 SER B N 1
ATOM 1829 C CA . SER B 1 47 ? 20.130 -13.943 54.231 1.00 85.43 305 SER B CA 1
ATOM 1830 C C . SER B 1 47 ? 18.865 -14.290 55.024 1.00 87.11 305 SER B C 1
ATOM 1831 O O . SER B 1 47 ? 17.903 -13.521 55.077 1.00 79.12 305 SER B O 1
ATOM 1834 N N . ASN B 1 48 ? 18.892 -15.467 55.640 1.00 97.27 306 ASN B N 1
ATOM 1835 C CA . ASN B 1 48 ? 17.793 -15.965 56.458 1.00 110.10 306 ASN B CA 1
ATOM 1836 C C . ASN B 1 48 ? 18.390 -16.942 57.473 1.00 119.29 306 ASN B C 1
ATOM 1837 O O . ASN B 1 48 ? 19.615 -17.081 57.576 1.00 128.15 306 ASN B O 1
ATOM 1842 N N . VAL B 1 49 ? 17.519 -17.623 58.211 1.00 124.09 307 VAL B N 1
ATOM 1843 C CA . VAL B 1 49 ? 17.945 -18.568 59.231 1.00 119.98 307 VAL B CA 1
ATOM 1844 C C . VAL B 1 49 ? 17.146 -19.877 59.230 1.00 127.93 307 VAL B C 1
ATOM 1845 O O . VAL B 1 49 ? 17.663 -20.921 59.633 1.00 144.28 307 VAL B O 1
ATOM 1849 N N . ASN B 1 50 ? 15.896 -19.820 58.775 1.00 123.07 308 ASN B N 1
ATOM 1850 C CA . ASN B 1 50 ? 15.034 -21.001 58.729 1.00 113.20 308 ASN B CA 1
ATOM 1851 C C . ASN B 1 50 ? 15.505 -21.975 57.650 1.00 101.69 308 ASN B C 1
ATOM 1852 O O . ASN B 1 50 ? 15.065 -23.124 57.592 1.00 88.49 308 ASN B O 1
ATOM 1857 N N . ARG B 1 51 ? 16.403 -21.495 56.796 1.00 95.94 309 ARG B N 1
ATOM 1858 C CA . ARG B 1 51 ? 16.948 -22.290 55.699 1.00 95.36 309 ARG B CA 1
ATOM 1859 C C . ARG B 1 51 ? 17.444 -23.663 56.130 1.00 93.89 309 ARG B C 1
ATOM 1860 O O . ARG B 1 51 ? 18.477 -23.799 56.790 1.00 99.02 309 ARG B O 1
ATOM 1868 N N . ASN B 1 52 ? 16.685 -24.678 55.739 1.00 88.48 310 ASN B N 1
ATOM 1869 C CA . ASN B 1 52 ? 17.003 -26.057 56.052 1.00 82.87 310 ASN B CA 1
ATOM 1870 C C . ASN B 1 52 ? 17.659 -26.723 54.854 1.00 82.18 310 ASN B C 1
ATOM 1871 O O . ASN B 1 52 ? 18.433 -26.094 54.136 1.00 74.55 310 ASN B O 1
ATOM 1876 N N . SER B 1 53 ? 17.353 -28.000 54.647 1.00 88.89 311 SER B N 1
ATOM 1877 C CA . SER B 1 53 ? 17.914 -28.739 53.525 1.00 97.58 311 SER B CA 1
ATOM 1878 C C . SER B 1 53 ? 16.961 -28.644 52.344 1.00 98.59 311 SER B C 1
ATOM 1879 O O . SER B 1 53 ? 17.370 -28.316 51.231 1.00 100.48 311 SER B O 1
ATOM 1882 N N . THR B 1 54 ? 15.687 -28.926 52.601 1.00 98.97 312 THR B N 1
ATOM 1883 C CA . THR B 1 54 ? 14.660 -28.876 51.566 1.00 98.31 312 THR B CA 1
ATOM 1884 C C . THR B 1 54 ? 14.494 -27.488 50.948 1.00 102.57 312 THR B C 1
ATOM 1885 O O . THR B 1 54 ? 13.923 -27.354 49.864 1.00 105.13 312 THR B O 1
ATOM 1889 N N . ILE B 1 55 ? 14.984 -26.460 51.640 1.00 105.82 313 ILE B N 1
ATOM 1890 C CA . ILE B 1 55 ? 14.913 -25.089 51.131 1.00 103.66 313 ILE B CA 1
ATOM 1891 C C . ILE B 1 55 ? 16.219 -24.776 50.416 1.00 109.14 313 ILE B C 1
ATOM 1892 O O . ILE B 1 55 ? 16.228 -24.315 49.272 1.00 126.05 313 ILE B O 1
ATOM 1897 N N . GLU B 1 56 ? 17.323 -25.023 51.114 1.00 99.80 314 GLU B N 1
ATOM 1898 C CA . GLU B 1 56 ? 18.641 -24.782 50.559 1.00 85.14 314 GLU B CA 1
ATOM 1899 C C . GLU B 1 56 ? 18.700 -25.578 49.269 1.00 78.59 314 GLU B C 1
ATOM 1900 O O . GLU B 1 56 ? 19.063 -25.051 48.222 1.00 70.64 314 GLU B O 1
ATOM 1906 N N . ASN B 1 57 ? 18.311 -26.846 49.355 1.00 77.51 315 ASN B N 1
ATOM 1907 C CA . ASN B 1 57 ? 18.315 -27.728 48.204 1.00 81.68 315 ASN B CA 1
ATOM 1908 C C . ASN B 1 57 ? 17.584 -27.140 47.012 1.00 75.19 315 ASN B C 1
ATOM 1909 O O . ASN B 1 57 ? 18.067 -27.229 45.880 1.00 70.83 315 ASN B O 1
ATOM 1914 N N . THR B 1 58 ? 16.423 -26.539 47.258 1.00 69.43 316 THR B N 1
ATOM 1915 C CA . THR B 1 58 ? 15.650 -25.923 46.182 1.00 64.99 316 THR B CA 1
ATOM 1916 C C . THR B 1 58 ? 16.274 -24.609 45.689 1.00 66.60 316 THR B C 1
ATOM 1917 O O . THR B 1 58 ? 16.350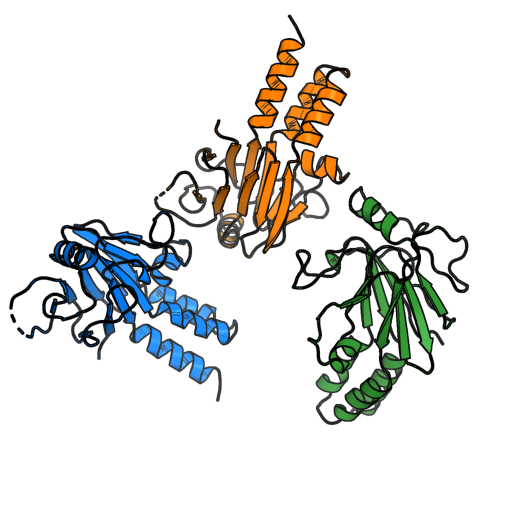 -24.383 44.484 1.00 69.54 316 THR B O 1
ATOM 1921 N N . ARG B 1 59 ? 16.725 -23.749 46.598 1.00 66.74 317 ARG B N 1
ATOM 1922 C CA . ARG B 1 59 ? 17.345 -22.496 46.179 1.00 66.03 317 ARG B CA 1
ATOM 1923 C C . ARG B 1 59 ? 18.471 -22.706 45.161 1.00 66.73 317 ARG B C 1
ATOM 1924 O O . ARG B 1 59 ? 18.981 -21.740 44.594 1.00 66.84 317 ARG B O 1
ATOM 1932 N N . ARG B 1 60 ? 18.864 -23.958 44.936 1.00 67.39 318 ARG B N 1
ATOM 1933 C CA . ARG B 1 60 ? 19.936 -24.256 43.991 1.00 69.90 318 ARG B CA 1
ATOM 1934 C C . ARG B 1 60 ? 19.449 -24.616 42.599 1.00 68.96 318 ARG B C 1
ATOM 1935 O O . ARG B 1 60 ? 20.219 -24.577 41.636 1.00 61.92 318 ARG B O 1
ATOM 1943 N N . HIS B 1 61 ? 18.172 -24.968 42.497 1.00 73.91 319 HIS B N 1
ATOM 1944 C CA . HIS B 1 61 ? 17.575 -25.329 41.218 1.00 79.92 319 HIS B CA 1
ATOM 1945 C C . HIS B 1 61 ? 16.808 -24.166 40.605 1.00 79.36 319 HIS B C 1
ATOM 1946 O O . HIS B 1 61 ? 16.182 -24.293 39.547 1.00 85.61 319 HIS B O 1
ATOM 1953 N N . ILE B 1 62 ? 16.861 -23.028 41.285 1.00 73.08 320 ILE B N 1
ATOM 1954 C CA . ILE B 1 62 ? 16.231 -21.826 40.779 1.00 64.15 320 ILE B CA 1
ATOM 1955 C C . ILE B 1 62 ? 17.066 -21.438 39.569 1.00 67.46 320 ILE B C 1
ATOM 1956 O O . ILE B 1 62 ? 16.539 -21.089 38.520 1.00 67.06 320 ILE B O 1
ATOM 1961 N N . GLY B 1 63 ? 18.383 -21.508 39.748 1.00 70.45 321 GLY B N 1
ATOM 1962 C CA . GLY B 1 63 ? 19.322 -21.187 38.689 1.00 71.77 321 GLY B CA 1
ATOM 1963 C C . GLY B 1 63 ? 19.089 -19.845 38.020 1.00 69.59 321 GLY B C 1
ATOM 1964 O O . GLY B 1 63 ? 19.030 -18.807 38.691 1.00 72.54 321 GLY B O 1
ATOM 1965 N N . LYS B 1 64 ? 18.974 -19.884 36.689 1.00 63.16 322 LYS B N 1
ATOM 1966 C CA . LYS B 1 64 ? 18.747 -18.707 35.842 1.00 54.51 322 LYS B CA 1
ATOM 1967 C C . LYS B 1 64 ? 17.463 -18.000 36.258 1.00 51.44 322 LYS B C 1
ATOM 1968 O O . LYS B 1 64 ? 17.193 -16.864 35.834 1.00 49.51 322 LYS B O 1
ATOM 1974 N N . GLY B 1 65 ? 16.669 -18.707 37.067 1.00 48.04 323 GLY B N 1
ATOM 1975 C CA . GLY B 1 65 ? 15.416 -18.186 37.585 1.00 43.35 323 GLY B CA 1
ATOM 1976 C C . GLY B 1 65 ? 14.317 -17.934 36.578 1.00 38.93 323 GLY B C 1
ATOM 1977 O O . GLY B 1 65 ? 14.059 -18.746 35.688 1.00 41.54 323 GLY B O 1
ATOM 1978 N N . VAL B 1 66 ? 13.658 -16.794 36.733 1.00 32.16 324 VAL B N 1
ATOM 1979 C CA . VAL B 1 66 ? 12.575 -16.418 35.840 1.00 24.91 324 VAL B CA 1
ATOM 1980 C C . VAL B 1 66 ? 12.815 -15.036 35.292 1.00 24.92 324 VAL B C 1
ATOM 1981 O O . VAL B 1 66 ? 13.344 -14.163 35.992 1.00 22.24 324 VAL B O 1
ATOM 1985 N N . HIS B 1 67 ? 12.403 -14.843 34.045 1.00 26.34 325 HIS B N 1
ATOM 1986 C CA . HIS B 1 67 ? 12.534 -13.556 33.393 1.00 28.23 325 HIS B CA 1
ATOM 1987 C C . HIS B 1 67 ? 11.144 -12.973 33.201 1.00 28.53 325 HIS B C 1
ATOM 1988 O O . HIS B 1 67 ? 10.303 -13.596 32.558 1.00 31.82 325 HIS B O 1
ATOM 1995 N N . LEU B 1 68 ? 10.889 -11.797 33.768 1.00 25.74 326 LEU B N 1
ATOM 1996 C CA . LEU B 1 68 ? 9.573 -11.170 33.608 1.00 23.59 326 LEU B CA 1
ATOM 1997 C C . LEU B 1 68 ? 9.682 -10.086 32.549 1.00 24.44 326 LEU B C 1
ATOM 1998 O O . LEU B 1 68 ? 10.753 -9.491 32.371 1.00 26.62 326 LEU B O 1
ATOM 2003 N N . TYR B 1 69 ? 8.596 -9.833 31.829 1.00 22.80 327 TYR B N 1
ATOM 2004 C CA . TYR B 1 69 ? 8.637 -8.789 30.820 1.00 21.17 327 TYR B CA 1
ATOM 2005 C C . TYR B 1 69 ? 7.319 -8.087 30.892 1.00 20.03 327 TYR B C 1
ATOM 2006 O O . TYR B 1 69 ? 6.264 -8.733 30.962 1.00 14.92 327 TYR B O 1
ATOM 2015 N N . TYR B 1 70 ? 7.380 -6.763 30.893 1.00 21.60 328 TYR B N 1
ATOM 2016 C CA . TYR B 1 70 ? 6.179 -5.939 30.924 1.00 25.23 328 TYR B CA 1
ATOM 2017 C C . TYR B 1 70 ? 6.114 -5.180 29.603 1.00 26.06 328 TYR B C 1
ATOM 2018 O O . TYR B 1 70 ? 6.961 -4.324 29.322 1.00 27.71 328 TYR B O 1
ATOM 2027 N N . VAL B 1 71 ? 5.125 -5.496 28.778 1.00 25.90 329 VAL B N 1
ATOM 2028 C CA . VAL B 1 71 ? 5.028 -4.819 27.491 1.00 27.34 329 VAL B CA 1
ATOM 2029 C C . VAL B 1 71 ? 3.660 -4.167 27.181 1.00 35.75 329 VAL B C 1
ATOM 2030 O O . VAL B 1 71 ? 2.612 -4.818 27.196 1.00 33.89 329 VAL B O 1
ATOM 2034 N N . THR B 1 72 ? 3.700 -2.861 26.921 1.00 47.97 330 THR B N 1
ATOM 2035 C CA . THR B 1 72 ? 2.513 -2.062 26.615 1.00 60.33 330 THR B CA 1
ATOM 2036 C C . THR B 1 72 ? 1.421 -2.235 27.661 1.00 55.05 330 THR B C 1
ATOM 2037 O O . THR B 1 72 ? 0.278 -1.840 27.430 1.00 54.70 330 THR B O 1
ATOM 2041 N N . GLY B 1 73 ? 1.763 -2.839 28.795 1.00 48.60 331 GLY B N 1
ATOM 2042 C CA . GLY B 1 73 ? 0.783 -3.036 29.851 1.00 40.97 331 GLY B CA 1
ATOM 2043 C C . GLY B 1 73 ? 0.328 -4.469 30.019 1.00 36.31 331 GLY B C 1
ATOM 2044 O O . GLY B 1 73 ? -0.747 -4.736 30.531 1.00 36.64 331 GLY B O 1
ATOM 2045 N N . GLU B 1 74 ? 1.157 -5.402 29.594 1.00 32.13 332 GLU B N 1
ATOM 2046 C CA . GLU B 1 74 ? 0.822 -6.806 29.697 1.00 27.57 332 GLU B CA 1
ATOM 2047 C C . GLU B 1 74 ? 2.041 -7.453 30.275 1.00 25.16 332 GLU B C 1
ATOM 2048 O O . GLU B 1 74 ? 3.139 -6.933 30.094 1.00 26.47 332 GLU B O 1
ATOM 2054 N N . VAL B 1 75 ? 1.893 -8.570 30.974 1.00 21.83 333 VAL B N 1
ATOM 2055 C CA . VAL B 1 75 ? 3.100 -9.203 31.500 1.00 20.91 333 VAL B CA 1
ATOM 2056 C C . VAL B 1 75 ? 3.297 -10.654 31.051 1.00 20.10 333 VAL B C 1
ATOM 2057 O O . VAL B 1 75 ? 2.339 -11.437 30.946 1.00 14.98 333 VAL B O 1
ATOM 2061 N N . TYR B 1 76 ? 4.569 -10.966 30.777 1.00 21.76 334 TYR B N 1
ATOM 2062 C CA . TYR B 1 76 ? 5.042 -12.269 30.317 1.00 24.39 334 TYR B CA 1
ATOM 2063 C C . TYR B 1 76 ? 6.085 -12.823 31.270 1.00 27.45 334 TYR B C 1
ATOM 2064 O O . TYR B 1 76 ? 6.868 -12.069 31.847 1.00 27.88 334 TYR B O 1
ATOM 2073 N N . ALA B 1 77 ? 6.130 -14.142 31.394 1.00 32.43 335 ALA B N 1
ATOM 2074 C CA . ALA B 1 77 ? 7.124 -14.784 32.239 1.00 33.91 335 ALA B CA 1
ATOM 2075 C C . ALA B 1 77 ? 7.766 -15.900 31.451 1.00 31.27 335 ALA B C 1
ATOM 2076 O O . ALA B 1 77 ? 7.057 -16.758 30.921 1.00 28.27 335 ALA B O 1
ATOM 2078 N N . GLU B 1 78 ? 9.103 -15.873 31.376 1.00 26.18 336 GLU B N 1
ATOM 2079 C CA . GLU B 1 78 ? 9.900 -16.877 30.648 1.00 22.10 336 GLU B CA 1
ATOM 2080 C C . GLU B 1 78 ? 10.784 -17.660 31.632 1.00 22.85 336 GLU B C 1
ATOM 2081 O O . GLU B 1 78 ? 11.614 -17.083 32.344 1.00 22.22 336 GLU B O 1
ATOM 2087 N N . CYS B 1 79 ? 10.594 -18.975 31.677 1.00 24.98 337 CYS B N 1
ATOM 2088 C CA . CYS B 1 79 ? 11.359 -19.819 32.582 1.00 28.29 337 CYS B CA 1
ATOM 2089 C C . CYS B 1 79 ? 12.801 -20.011 32.159 1.00 30.77 337 CYS B C 1
ATOM 2090 O O . CYS B 1 79 ? 13.131 -20.945 31.431 1.00 29.17 337 CYS B O 1
ATOM 2093 N N . LEU B 1 80 ? 13.669 -19.131 32.623 1.00 36.03 338 LEU B N 1
ATOM 2094 C CA . LEU B 1 80 ? 15.078 -19.242 32.295 1.00 43.27 338 LEU B CA 1
ATOM 2095 C C . LEU B 1 80 ? 15.736 -20.426 33.024 1.00 48.43 338 LEU B C 1
ATOM 2096 O O . LEU B 1 80 ? 16.621 -21.083 32.482 1.00 51.83 338 LEU B O 1
ATOM 2101 N N . SER B 1 81 ? 15.303 -20.705 34.250 1.00 52.00 339 SER B N 1
ATOM 2102 C CA . SER B 1 81 ? 15.876 -21.807 35.029 1.00 53.78 339 SER B CA 1
ATOM 2103 C C . SER B 1 81 ? 15.770 -23.161 34.321 1.00 56.23 339 SER B C 1
ATOM 2104 O O . SER B 1 81 ? 14.855 -23.390 33.523 1.00 57.20 339 SER B O 1
ATOM 2107 N N . ASP B 1 82 ? 16.717 -24.053 34.621 1.00 57.90 340 ASP B N 1
ATOM 2108 C CA . ASP B 1 82 ? 16.713 -25.391 34.036 1.00 57.87 340 ASP B CA 1
ATOM 2109 C C . ASP B 1 82 ? 15.585 -26.181 34.694 1.00 57.50 340 ASP B C 1
ATOM 2110 O O . ASP B 1 82 ? 15.083 -27.153 34.132 1.00 55.01 340 ASP B O 1
ATOM 2115 N N . SER B 1 83 ? 15.194 -25.734 35.887 1.00 59.35 341 SER B N 1
ATOM 2116 C CA . SER B 1 83 ? 14.119 -26.346 36.670 1.00 62.07 341 SER B CA 1
ATOM 2117 C C . SER B 1 83 ? 12.848 -25.500 36.509 1.00 65.22 341 SER B C 1
ATOM 2118 O O . SER B 1 83 ? 12.884 -24.282 36.663 1.00 67.95 341 SER B O 1
ATOM 2121 N N . ALA B 1 84 ? 11.730 -26.156 36.208 1.00 67.12 342 ALA B N 1
ATOM 2122 C CA . ALA B 1 84 ? 10.436 -25.488 36.002 1.00 68.28 342 ALA B CA 1
ATOM 2123 C C . ALA B 1 84 ? 10.039 -24.337 36.958 1.00 68.90 342 ALA B C 1
ATOM 2124 O O . ALA B 1 84 ? 10.699 -24.072 37.967 1.00 71.73 342 ALA B O 1
ATOM 2126 N N . ILE B 1 85 ? 8.946 -23.660 36.606 1.00 67.78 343 ILE B N 1
ATOM 2127 C CA . ILE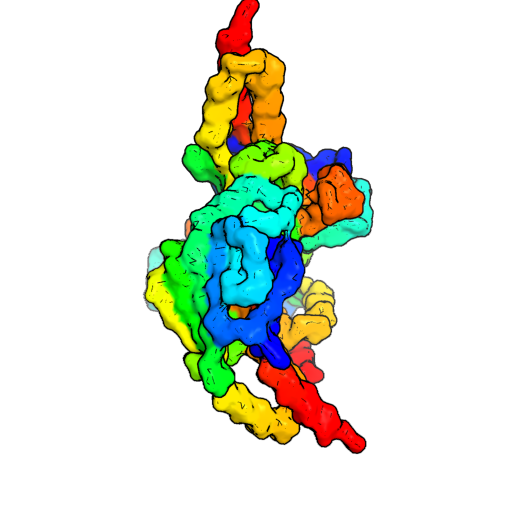 B 1 85 ? 8.400 -22.544 37.373 1.00 63.59 343 ILE B CA 1
ATOM 2128 C C . ILE B 1 85 ? 6.887 -22.706 37.449 1.00 64.93 343 ILE B C 1
ATOM 2129 O O . ILE B 1 85 ? 6.262 -23.124 36.478 1.00 67.29 343 ILE B O 1
ATOM 2134 N N . PHE B 1 86 ? 6.298 -22.369 38.593 1.00 63.21 344 PHE B N 1
ATOM 2135 C CA . PHE B 1 86 ? 4.855 -22.499 38.767 1.00 60.84 344 PHE B CA 1
ATOM 2136 C C . PHE B 1 86 ? 4.152 -21.195 39.080 1.00 58.33 344 PHE B C 1
ATOM 2137 O O . PHE B 1 86 ? 4.415 -20.574 40.108 1.00 56.80 344 PHE B O 1
ATOM 2145 N N . VAL B 1 87 ? 3.237 -20.807 38.193 1.00 55.44 345 VAL B N 1
ATOM 2146 C CA . VAL B 1 87 ? 2.495 -19.557 38.309 1.00 55.43 345 VAL B CA 1
ATOM 2147 C C . VAL B 1 87 ? 1.007 -19.652 38.556 1.00 48.54 345 VAL B C 1
ATOM 2148 O O . VAL B 1 87 ? 0.309 -20.437 37.926 1.00 42.61 345 VAL B O 1
ATOM 2152 N N . GLN B 1 88 ? 0.527 -18.821 39.470 1.00 46.08 346 GLN B N 1
ATOM 2153 C CA . GLN B 1 88 ? -0.891 -18.748 39.749 1.00 46.53 346 GLN B CA 1
ATOM 2154 C C . GLN B 1 88 ? -1.301 -17.324 39.436 1.00 41.39 346 GLN B C 1
ATOM 2155 O O . GLN B 1 88 ? -0.934 -16.407 40.166 1.00 39.16 346 GLN B O 1
ATOM 2161 N N . SER B 1 89 ? -2.029 -17.124 38.344 1.00 36.97 347 SER B N 1
ATOM 2162 C CA . SER B 1 89 ? -2.481 -15.781 38.012 1.00 34.50 347 SER B CA 1
ATOM 2163 C C . SER B 1 89 ? -3.978 -15.794 37.795 1.00 34.11 347 SER B C 1
ATOM 2164 O O . SER B 1 89 ? -4.467 -16.390 36.841 1.00 32.47 347 SER B O 1
ATOM 2167 N N . ARG B 1 90 ? -4.699 -15.123 38.683 1.00 36.04 348 ARG B N 1
ATOM 2168 C CA . ARG B 1 90 ? -6.147 -15.083 38.609 1.00 38.11 348 ARG B CA 1
ATOM 2169 C C . ARG B 1 90 ? -6.605 -14.485 37.285 1.00 38.13 348 ARG B C 1
ATOM 2170 O O . ARG B 1 90 ? -7.741 -14.718 36.862 1.00 40.04 348 ARG B O 1
ATOM 2178 N N . ASN B 1 91 ? -5.722 -13.734 36.623 1.00 36.20 349 ASN B N 1
ATOM 2179 C CA . ASN B 1 91 ? -6.077 -13.130 35.338 1.00 34.51 349 ASN B CA 1
ATOM 2180 C C . ASN B 1 91 ? -5.667 -13.984 34.137 1.00 34.65 349 ASN B C 1
ATOM 2181 O O . ASN B 1 91 ? -6.300 -13.941 33.074 1.00 32.52 349 ASN B O 1
ATOM 2186 N N . CYS B 1 92 ? -4.603 -14.756 34.309 1.00 36.04 350 CYS B N 1
ATOM 2187 C CA . CYS B 1 92 ? -4.152 -15.649 33.261 1.00 36.63 350 CYS B CA 1
ATOM 2188 C C . CYS B 1 92 ? -5.057 -16.870 33.278 1.00 33.15 350 CYS B C 1
ATOM 2189 O O . CYS B 1 92 ? -5.096 -17.639 32.328 1.00 31.77 350 CYS B O 1
ATOM 2192 N N . ASN B 1 93 ? -5.766 -17.066 34.378 1.00 30.59 351 ASN B N 1
ATOM 2193 C CA . ASN B 1 93 ? -6.655 -18.208 34.486 1.00 30.65 351 ASN B CA 1
ATOM 2194 C C . ASN B 1 93 ? -8.025 -17.804 33.945 1.00 32.77 351 ASN B C 1
ATOM 2195 O O . ASN B 1 93 ? -8.674 -18.555 33.216 1.00 31.73 351 ASN B O 1
ATOM 2200 N N . TYR B 1 94 ? -8.463 -16.606 34.295 1.00 36.52 352 TYR B N 1
ATOM 2201 C CA . TYR B 1 94 ? -9.745 -16.122 33.820 1.00 41.14 352 TYR B CA 1
ATOM 2202 C C . TYR B 1 94 ? -9.776 -16.138 32.296 1.00 47.07 352 TYR B C 1
ATOM 2203 O O . TYR B 1 94 ? -10.772 -16.530 31.693 1.00 46.72 352 TYR B O 1
ATOM 2212 N N . HIS B 1 95 ? -8.678 -15.709 31.681 1.00 56.16 353 HIS B N 1
ATOM 2213 C CA . HIS B 1 95 ? -8.565 -15.694 30.223 1.00 63.23 353 HIS B CA 1
ATOM 2214 C C . HIS B 1 95 ? -8.770 -17.108 29.675 1.00 64.09 353 HIS B C 1
ATOM 2215 O O . HIS B 1 95 ? -9.784 -17.385 29.032 1.00 70.11 353 HIS B O 1
ATOM 2222 N N . HIS B 1 96 ? -7.809 -17.994 29.943 1.00 58.65 354 HIS B N 1
ATOM 2223 C CA . HIS B 1 96 ? -7.862 -19.377 29.479 1.00 51.16 354 HIS B CA 1
ATOM 2224 C C . HIS B 1 96 ? -8.997 -20.183 30.101 1.00 51.12 354 HIS B C 1
ATOM 2225 O O . HIS B 1 96 ? -9.023 -21.404 29.974 1.00 50.72 354 HIS B O 1
ATOM 2232 N N . GLY B 1 97 ? -9.932 -19.507 30.767 1.00 51.25 355 GLY B N 1
ATOM 2233 C CA . GLY B 1 97 ? -11.040 -20.209 31.386 1.00 52.16 355 GLY B CA 1
ATOM 2234 C C . GLY B 1 97 ? -10.619 -21.357 32.301 1.00 53.96 355 GLY B C 1
ATOM 2235 O O . GLY B 1 97 ? -11.108 -22.475 32.175 1.00 54.30 355 GLY B O 1
ATOM 2236 N N . PHE B 1 98 ? -9.690 -21.105 33.215 1.00 55.92 356 PHE B N 1
ATOM 2237 C CA . PHE B 1 98 ? -9.275 -22.142 34.155 1.00 57.57 356 PHE B CA 1
ATOM 2238 C C . PHE B 1 98 ? -9.963 -21.812 35.447 1.00 60.68 356 PHE B C 1
ATOM 2239 O O . PHE B 1 98 ? -10.754 -20.875 35.527 1.00 59.18 356 PHE B O 1
ATOM 2247 N N . HIS B 1 99 ? -9.633 -22.578 36.471 1.00 67.33 357 HIS B N 1
ATOM 2248 C CA . HIS B 1 99 ? -10.190 -22.333 37.785 1.00 75.49 357 HIS B CA 1
ATOM 2249 C C . HIS B 1 99 ? -9.520 -21.042 38.236 1.00 75.63 357 HIS B C 1
ATOM 2250 O O . HIS B 1 99 ? -8.379 -20.773 37.859 1.00 73.36 357 HIS B O 1
ATOM 2257 N N . PRO B 1 100 ? -10.217 -20.216 39.032 1.00 75.44 358 PRO B N 1
ATOM 2258 C CA . PRO B 1 100 ? -9.578 -18.972 39.468 1.00 72.95 358 PRO B CA 1
ATOM 2259 C C . PRO B 1 100 ? -8.345 -19.178 40.347 1.00 68.54 358 PRO B C 1
ATOM 2260 O O . PRO B 1 100 ? -7.694 -18.217 40.732 1.00 64.34 358 PRO B O 1
ATOM 2264 N N . SER B 1 101 ? -8.016 -20.427 40.660 1.00 67.03 359 SER B N 1
ATOM 2265 C CA . SER B 1 101 ? -6.848 -20.706 41.498 1.00 67.32 359 SER B CA 1
ATOM 2266 C C . SER B 1 101 ? -5.882 -21.722 40.886 1.00 65.60 359 SER B C 1
ATOM 2267 O O . SER B 1 101 ? -4.864 -22.063 41.494 1.00 64.55 359 SER B O 1
ATOM 2270 N N . THR B 1 102 ? -6.201 -22.193 39.681 1.00 63.95 360 THR B N 1
ATOM 2271 C CA . THR B 1 102 ? -5.356 -23.159 38.995 1.00 62.46 360 THR B CA 1
ATOM 2272 C C . THR B 1 102 ? -3.919 -22.669 39.017 1.00 60.49 360 THR B C 1
ATOM 2273 O O . THR B 1 102 ? -3.665 -21.471 39.001 1.00 58.99 360 THR B O 1
ATOM 2277 N N . VAL B 1 103 ? -2.986 -23.612 39.059 1.00 59.81 361 VAL B N 1
ATOM 2278 C CA . VAL B 1 103 ? -1.562 -23.312 39.089 1.00 57.06 361 VAL B CA 1
ATOM 2279 C C . VAL B 1 103 ? -0.895 -23.824 37.824 1.00 56.89 361 VAL B C 1
ATOM 2280 O O . VAL B 1 103 ? -0.919 -25.016 37.539 1.00 63.08 361 VAL B O 1
ATOM 2284 N N . CYS B 1 104 ? -0.279 -22.920 37.078 1.00 51.44 362 CYS B N 1
ATOM 2285 C CA . CYS B 1 104 ? 0.374 -23.283 35.831 1.00 43.18 362 CYS B CA 1
ATOM 2286 C C . CYS B 1 104 ? 1.868 -23.485 35.951 1.00 40.24 362 CYS B C 1
ATOM 2287 O O . CYS B 1 104 ? 2.568 -22.718 36.610 1.00 37.58 362 CYS B O 1
ATOM 2290 N N . LYS B 1 105 ? 2.350 -24.531 35.299 1.00 39.02 363 LYS B N 1
ATOM 2291 C CA . LYS B 1 105 ? 3.765 -24.846 35.302 1.00 40.59 363 LYS B CA 1
ATOM 2292 C C . LYS B 1 105 ? 4.389 -24.362 33.995 1.00 37.88 363 LYS B C 1
ATOM 2293 O O . LYS B 1 105 ? 3.970 -24.751 32.911 1.00 34.42 363 LYS B O 1
ATOM 2299 N N . ILE B 1 106 ? 5.394 -23.505 34.100 1.00 38.04 364 ILE B N 1
ATOM 2300 C CA . ILE B 1 106 ? 6.072 -22.989 32.916 1.00 38.06 364 ILE B CA 1
ATOM 2301 C C . ILE B 1 106 ? 7.396 -23.723 32.771 1.00 39.86 364 ILE B C 1
ATOM 2302 O O . ILE B 1 106 ? 8.368 -23.433 33.473 1.00 43.07 364 ILE B O 1
ATOM 2307 N N . PRO B 1 107 ? 7.435 -24.706 31.857 1.00 40.87 365 PRO B N 1
ATOM 2308 C CA . PRO B 1 107 ? 8.627 -25.506 31.610 1.00 45.10 365 PRO B CA 1
ATOM 2309 C C . PRO B 1 107 ? 9.799 -24.641 31.288 1.00 51.83 365 PRO B C 1
ATOM 2310 O O . PRO B 1 107 ? 9.646 -23.530 30.786 1.00 52.72 365 PRO B O 1
ATOM 2314 N N . PRO B 1 108 ? 11.003 -25.140 31.566 1.00 58.44 366 PRO B N 1
ATOM 2315 C CA . PRO B 1 108 ? 12.121 -24.275 31.236 1.00 61.29 366 PRO B CA 1
ATOM 2316 C C . PRO B 1 108 ? 12.135 -24.048 29.735 1.00 60.95 366 PRO B C 1
ATOM 2317 O O . PRO B 1 108 ? 11.627 -24.856 28.947 1.00 57.38 366 PRO B O 1
ATOM 2321 N N . GLY B 1 109 ? 12.686 -22.907 29.360 1.00 61.77 367 GLY B N 1
ATOM 2322 C CA . GLY B 1 109 ? 12.761 -22.533 27.966 1.00 63.43 367 GLY B CA 1
ATOM 2323 C C . GLY B 1 109 ? 11.416 -22.021 27.477 1.00 61.60 367 GLY B C 1
ATOM 2324 O O . GLY B 1 109 ? 11.310 -21.498 26.363 1.00 67.05 367 GLY B O 1
ATOM 2325 N N . CYS B 1 110 ? 10.388 -22.162 28.312 1.00 55.29 368 CYS B N 1
ATOM 2326 C CA . CYS B 1 110 ? 9.037 -21.735 27.957 1.00 48.55 368 CYS B CA 1
ATOM 2327 C C . CYS B 1 110 ? 8.631 -20.391 28.479 1.00 43.87 368 CYS B C 1
ATOM 2328 O O . CYS B 1 110 ? 9.288 -19.798 29.324 1.00 37.26 368 CYS B O 1
ATOM 2331 N N . SER B 1 111 ? 7.516 -19.913 27.968 1.00 44.82 369 SER B N 1
ATOM 2332 C CA . SER B 1 111 ? 7.023 -18.626 28.386 1.00 48.70 369 SER B CA 1
ATOM 2333 C C . SER B 1 111 ? 5.532 -18.704 28.556 1.00 50.12 369 SER B C 1
ATOM 2334 O O . SER B 1 111 ? 4.918 -19.733 28.257 1.00 53.87 369 SER B O 1
ATOM 2337 N N . LEU B 1 112 ? 4.962 -17.606 29.037 1.00 47.75 370 LEU B N 1
ATOM 2338 C CA . LEU B 1 112 ? 3.539 -17.516 29.268 1.00 44.03 370 LEU B CA 1
ATOM 2339 C C . LEU B 1 112 ? 3.160 -16.093 29.590 1.00 44.08 370 LEU B C 1
ATOM 2340 O O . LEU B 1 112 ? 3.869 -15.430 30.352 1.00 48.39 370 LEU B O 1
ATOM 2345 N N . LYS B 1 113 ? 2.060 -15.620 29.001 1.00 40.28 371 LYS B N 1
ATOM 2346 C CA . LYS B 1 113 ? 1.562 -14.281 29.290 1.00 36.61 371 LYS B CA 1
ATOM 2347 C C . LYS B 1 113 ? 0.772 -14.510 30.554 1.00 36.35 371 LYS B C 1
ATOM 2348 O O . LYS B 1 113 ? -0.260 -15.181 30.527 1.00 34.90 371 LYS B O 1
ATOM 2354 N N . ILE B 1 114 ? 1.272 -13.987 31.666 1.00 37.60 372 ILE B N 1
ATOM 2355 C CA . ILE B 1 114 ? 0.586 -14.166 32.920 1.00 37.29 372 ILE B CA 1
ATOM 2356 C C . ILE B 1 114 ? -0.348 -13.008 33.188 1.00 44.61 372 ILE B C 1
ATOM 2357 O O . ILE B 1 114 ? -1.097 -13.042 34.150 1.00 55.73 372 ILE B O 1
ATOM 2362 N N . PHE B 1 115 ? -0.333 -11.977 32.351 1.00 43.91 373 PHE B N 1
ATOM 2363 C CA . PHE B 1 115 ? -1.264 -10.887 32.597 1.00 40.08 373 PHE B CA 1
ATOM 2364 C C . PHE B 1 115 ? -1.740 -10.147 31.373 1.00 38.67 373 PHE B C 1
ATOM 2365 O O . PHE B 1 115 ? -0.954 -9.518 30.670 1.00 39.18 373 PHE B O 1
ATOM 2373 N N . ASN B 1 116 ? -3.043 -10.202 31.135 1.00 36.67 374 ASN B N 1
ATOM 2374 C CA . ASN B 1 116 ? -3.624 -9.515 29.993 1.00 37.73 374 ASN B CA 1
ATOM 2375 C C . ASN B 1 116 ? -4.431 -8.270 30.355 1.00 35.06 374 ASN B C 1
ATOM 2376 O O . ASN B 1 116 ? -5.592 -8.375 30.742 1.00 31.89 374 ASN B O 1
ATOM 2381 N N . ASN B 1 117 ? -3.852 -7.093 30.148 1.00 33.02 375 ASN B N 1
ATOM 2382 C CA . ASN B 1 117 ? -4.526 -5.872 30.531 1.00 33.31 375 ASN B CA 1
ATOM 2383 C C . ASN B 1 117 ? -5.872 -5.525 29.969 1.00 35.41 375 ASN B C 1
ATOM 2384 O O . ASN B 1 117 ? -6.680 -4.972 30.688 1.00 34.39 375 ASN B O 1
ATOM 2389 N N . GLN B 1 118 ? -6.142 -5.801 28.705 1.00 41.30 376 GLN B N 1
ATOM 2390 C CA . GLN B 1 118 ? -7.468 -5.458 28.191 1.00 47.36 376 GLN B CA 1
ATOM 2391 C C . GLN B 1 118 ? -8.536 -6.29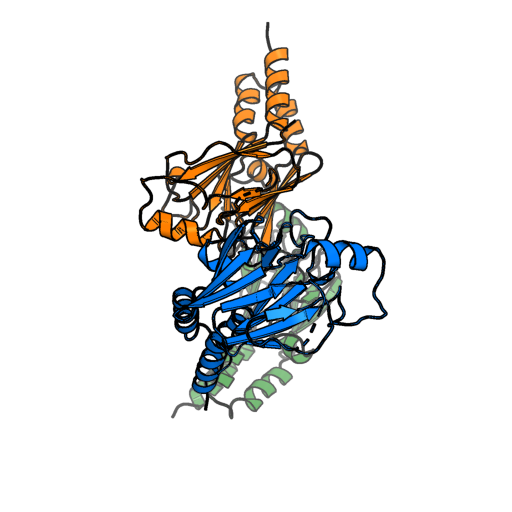0 28.891 1.00 44.84 376 GLN B C 1
ATOM 2392 O O . GLN B 1 118 ? -9.578 -5.764 29.296 1.00 44.93 376 GLN B O 1
ATOM 2398 N N . GLU B 1 119 ? -8.259 -7.588 29.032 1.00 40.66 377 GLU B N 1
ATOM 2399 C CA . GLU B 1 119 ? -9.180 -8.521 29.687 1.00 37.10 377 GLU B CA 1
ATOM 2400 C C . GLU B 1 119 ? -9.566 -7.974 31.046 1.00 33.54 377 GLU B C 1
ATOM 2401 O O . GLU B 1 119 ? -10.697 -8.124 31.504 1.00 33.44 377 GLU B O 1
ATOM 2407 N N . PHE B 1 120 ? -8.596 -7.347 31.690 1.00 28.40 378 PHE B N 1
ATOM 2408 C CA . PHE B 1 120 ? -8.806 -6.768 32.991 1.00 23.08 378 PHE B CA 1
ATOM 2409 C C . PHE B 1 120 ? -9.688 -5.565 32.790 1.00 22.80 378 PHE B C 1
ATOM 2410 O O . PHE B 1 120 ? -10.799 -5.514 33.318 1.00 24.37 378 PHE B O 1
ATOM 2418 N N . ALA B 1 121 ? -9.203 -4.603 32.013 1.00 21.37 379 ALA B N 1
ATOM 2419 C CA . ALA B 1 121 ? -9.986 -3.405 31.737 1.00 22.43 379 ALA B CA 1
ATOM 2420 C C . ALA B 1 121 ? -11.431 -3.823 31.490 1.00 25.18 379 ALA B C 1
ATOM 2421 O O . ALA B 1 121 ? -12.363 -3.088 31.822 1.00 24.71 379 ALA B O 1
ATOM 2423 N N . GLN B 1 122 ? -11.621 -5.003 30.909 1.00 29.81 380 GLN B N 1
ATOM 2424 C CA . GLN B 1 122 ? -12.971 -5.463 30.684 1.00 36.73 380 GLN B CA 1
ATOM 2425 C C . GLN B 1 122 ? -13.609 -5.768 32.037 1.00 32.06 380 GLN B C 1
ATOM 2426 O O . GLN B 1 122 ? -14.468 -5.013 32.502 1.00 25.04 380 GLN B O 1
ATOM 2432 N N . LEU B 1 123 ? -13.182 -6.852 32.677 1.00 30.23 381 LEU B N 1
ATOM 2433 C CA . LEU B 1 123 ? -13.709 -7.222 33.988 1.00 31.96 381 LEU B CA 1
ATOM 2434 C C . LEU B 1 123 ? -14.085 -6.020 34.787 1.00 33.00 381 LEU B C 1
ATOM 2435 O O . LEU B 1 123 ? -15.195 -5.942 35.301 1.00 33.14 381 LEU B O 1
ATOM 2440 N N . LEU B 1 124 ? -13.143 -5.090 34.896 1.00 35.52 382 LEU B N 1
ATOM 2441 C CA . LEU B 1 124 ? -13.363 -3.867 35.643 1.00 38.77 382 LEU B CA 1
ATOM 2442 C C . LEU B 1 124 ? -14.673 -3.192 35.206 1.00 43.50 382 LEU B C 1
ATOM 2443 O O . LEU B 1 124 ? -15.615 -3.119 35.994 1.00 45.01 382 LEU B O 1
ATOM 2448 N N . SER B 1 125 ? -14.750 -2.730 33.958 1.00 48.47 383 SER B N 1
ATOM 2449 C CA . SER B 1 125 ? -15.954 -2.060 33.449 1.00 53.65 383 SER B CA 1
ATOM 2450 C C . SER B 1 125 ? -17.189 -2.940 33.515 1.00 55.73 383 SER B C 1
ATOM 2451 O O . SER B 1 125 ? -18.293 -2.488 33.812 1.00 53.14 383 SER B O 1
ATOM 2454 N N . GLN B 1 126 ? -16.980 -4.209 33.207 1.00 60.21 384 GLN B N 1
ATOM 2455 C CA . GLN B 1 126 ? -18.041 -5.207 33.184 1.00 63.85 384 GLN B CA 1
ATOM 2456 C C . GLN B 1 126 ? -18.527 -5.477 34.607 1.00 55.39 384 GLN B C 1
ATOM 2457 O O . GLN B 1 126 ? -19.577 -6.090 34.818 1.00 56.06 384 GLN B O 1
ATOM 2463 N N . SER B 1 127 ? -17.761 -5.003 35.583 1.00 42.28 385 SER B N 1
ATOM 2464 C CA . SER B 1 127 ? -18.100 -5.216 36.981 1.00 31.48 385 SER B CA 1
ATOM 2465 C C . SER B 1 127 ? -18.554 -3.984 37.731 1.00 30.37 385 SER B C 1
ATOM 2466 O O . SER B 1 127 ? -19.430 -4.092 38.578 1.00 29.18 385 SER B O 1
ATOM 2469 N N . VAL B 1 128 ? -17.985 -2.817 37.434 1.00 32.27 386 VAL B N 1
ATOM 2470 C CA . VAL B 1 128 ? -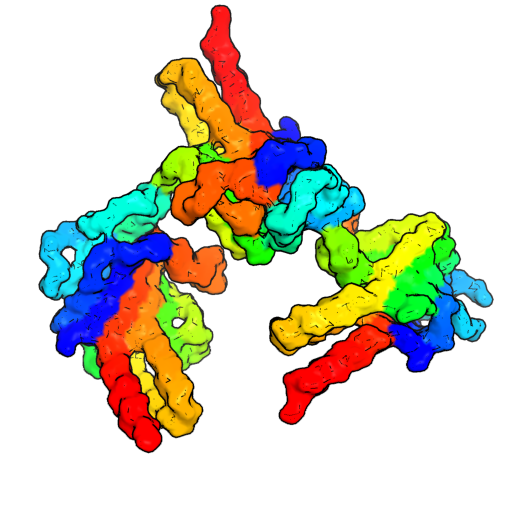18.363 -1.594 38.153 1.00 37.89 386 VAL B CA 1
ATOM 2471 C C . VAL B 1 128 ? -19.856 -1.473 38.377 1.00 46.17 386 VAL B C 1
ATOM 2472 O O . VAL B 1 128 ? -20.301 -0.923 39.378 1.00 41.85 386 VAL B O 1
ATOM 2476 N N . ASN B 1 129 ? -20.628 -1.971 37.428 1.00 62.51 387 ASN B N 1
ATOM 2477 C CA . ASN B 1 129 ? -22.075 -1.944 37.526 1.00 77.31 387 ASN B CA 1
ATOM 2478 C C . ASN B 1 129 ? -22.475 -3.339 37.981 1.00 76.59 387 ASN B C 1
ATOM 2479 O O . ASN B 1 129 ? -23.223 -4.028 37.290 1.00 83.70 387 ASN B O 1
ATOM 2484 N N . ASN B 1 130 ? -21.978 -3.759 39.138 1.00 68.36 388 ASN B N 1
ATOM 2485 C CA . ASN B 1 130 ? -22.274 -5.098 39.620 1.00 59.60 388 ASN B CA 1
ATOM 2486 C C . ASN B 1 130 ? -22.016 -5.157 41.113 1.00 53.80 388 ASN B C 1
ATOM 2487 O O . ASN B 1 130 ? -21.994 -6.239 41.703 1.00 45.36 388 ASN B O 1
ATOM 2492 N N . GLY B 1 131 ? -21.815 -3.987 41.716 1.00 52.19 389 GLY B N 1
ATOM 2493 C CA . GLY B 1 131 ? -21.555 -3.918 43.146 1.00 53.35 389 GLY B CA 1
ATOM 2494 C C . GLY B 1 131 ? -20.145 -3.447 43.455 1.00 51.86 389 GLY B C 1
ATOM 2495 O O . GLY B 1 131 ? -19.257 -3.551 42.612 1.00 54.72 389 GLY B O 1
ATOM 2496 N N . PHE B 1 132 ? -19.939 -2.921 44.659 1.00 47.29 390 PHE B N 1
ATOM 2497 C CA . PHE B 1 132 ? -18.623 -2.441 45.081 1.00 40.05 390 PHE B CA 1
ATOM 2498 C C . PHE B 1 132 ? -17.780 -3.633 45.536 1.00 38.21 390 PHE B C 1
ATOM 2499 O O . PHE B 1 132 ? -16.596 -3.707 45.224 1.00 37.60 390 PHE B O 1
ATOM 2507 N N . GLU B 1 133 ? -18.369 -4.580 46.254 1.00 36.68 391 GLU B N 1
ATOM 2508 C CA . GLU B 1 133 ? -17.571 -5.716 46.678 1.00 38.67 391 GLU B CA 1
ATOM 2509 C C . GLU B 1 133 ? -17.031 -6.485 45.483 1.00 38.35 391 GLU B C 1
ATOM 2510 O O . GLU B 1 133 ? -16.067 -7.236 45.604 1.00 35.51 391 GLU B O 1
ATOM 2516 N N . ALA B 1 134 ? -17.646 -6.296 44.323 1.00 42.41 392 ALA B N 1
ATOM 2517 C CA . ALA B 1 134 ? -17.203 -6.996 43.117 1.00 44.12 392 ALA B CA 1
ATOM 2518 C C . ALA B 1 134 ? -15.989 -6.343 42.469 1.00 39.24 392 ALA B C 1
ATOM 2519 O O . ALA B 1 134 ? -15.005 -7.006 42.148 1.00 37.35 392 ALA B O 1
ATOM 2521 N N . VAL B 1 135 ? -16.070 -5.037 42.260 1.00 30.45 393 VAL B N 1
ATOM 2522 C CA . VAL B 1 135 ? -14.963 -4.319 41.665 1.00 23.10 393 VAL B CA 1
ATOM 2523 C C . VAL B 1 135 ? -13.799 -4.425 42.616 1.00 21.86 393 VAL B C 1
ATOM 2524 O O . VAL B 1 135 ? -12.649 -4.295 42.198 1.00 23.40 393 VAL B O 1
ATOM 2528 N N . TYR B 1 136 ? -14.093 -4.663 43.894 1.00 18.42 394 TYR B N 1
ATOM 2529 C CA . TYR B 1 136 ? -13.021 -4.806 44.867 1.00 15.97 394 TYR B CA 1
ATOM 2530 C C . TYR B 1 136 ? -12.293 -6.119 44.739 1.00 17.38 394 TYR B C 1
ATOM 2531 O O . TYR B 1 136 ? -11.085 -6.148 44.936 1.00 16.99 394 TYR B O 1
ATOM 2540 N N . GLU B 1 137 ? -12.985 -7.213 44.439 1.00 20.73 395 GLU B N 1
ATOM 2541 C CA . GLU B 1 137 ? -12.244 -8.461 44.362 1.00 28.02 395 GLU B CA 1
ATOM 2542 C C . GLU B 1 137 ? -11.363 -8.663 43.133 1.00 32.13 395 GLU B C 1
ATOM 2543 O O . GLU B 1 137 ? -10.633 -9.660 43.013 1.00 30.49 395 GLU B O 1
ATOM 2549 N N . LEU B 1 138 ? -11.426 -7.686 42.234 1.00 39.21 396 LEU B N 1
ATOM 2550 C CA . LEU B 1 138 ? -10.598 -7.682 41.038 1.00 44.10 396 LEU B CA 1
ATOM 2551 C C . LEU B 1 138 ? -9.222 -7.293 41.548 1.00 45.74 396 LEU B C 1
ATOM 2552 O O . LEU B 1 138 ? -8.230 -7.318 40.829 1.00 52.68 396 LEU B O 1
ATOM 2557 N N . THR B 1 139 ? -9.190 -6.911 42.814 1.00 41.73 397 THR B N 1
ATOM 2558 C CA . THR B 1 139 ? -7.961 -6.523 43.464 1.00 33.75 397 THR B CA 1
ATOM 2559 C C . THR B 1 139 ? -7.134 -7.793 43.558 1.00 33.92 397 THR B C 1
ATOM 2560 O O . THR B 1 139 ? -5.910 -7.780 43.429 1.00 33.95 397 THR B O 1
ATOM 2564 N N . LYS B 1 140 ? -7.820 -8.909 43.747 1.00 32.33 398 LYS B N 1
ATOM 2565 C CA . LYS B 1 140 ? -7.122 -10.169 43.836 1.00 30.81 398 LYS B CA 1
ATOM 2566 C C . LYS B 1 140 ? -6.347 -10.442 42.558 1.00 31.59 398 LYS B C 1
ATOM 2567 O O . LYS B 1 140 ? -5.339 -11.140 42.598 1.00 34.40 398 LYS B O 1
ATOM 2573 N N . MET B 1 141 ? -6.799 -9.874 41.436 1.00 30.73 399 MET B N 1
ATOM 2574 C CA . MET B 1 141 ? -6.135 -10.066 40.128 1.00 29.26 399 MET B CA 1
ATOM 2575 C C . MET B 1 141 ? -4.877 -9.236 39.908 1.00 29.72 399 MET B C 1
ATOM 2576 O O . MET B 1 141 ? -4.051 -9.581 39.052 1.00 30.87 399 MET B O 1
ATOM 2581 N N . CYS B 1 142 ? -4.740 -8.153 40.678 1.00 27.59 400 CYS B N 1
ATOM 2582 C CA . CYS B 1 142 ? -3.603 -7.253 40.558 1.00 25.64 400 CYS B CA 1
ATOM 2583 C C . CYS B 1 142 ? -2.348 -7.801 41.128 1.00 23.46 400 CYS B C 1
ATOM 2584 O O . CYS B 1 142 ? -1.301 -7.180 40.981 1.00 21.92 400 CYS B O 1
ATOM 2587 N N . THR B 1 143 ? -2.446 -8.941 41.804 1.00 22.36 401 THR B N 1
ATOM 2588 C CA . THR B 1 143 ? -1.260 -9.582 42.372 1.00 23.03 401 THR B CA 1
ATOM 2589 C C . THR B 1 143 ? -1.164 -11.029 41.940 1.00 21.20 401 THR B C 1
ATOM 2590 O O . THR B 1 143 ? -2.126 -11.787 42.058 1.00 19.31 401 THR B O 1
ATOM 2594 N N . ILE B 1 144 ? 0.019 -11.381 41.437 1.00 21.82 402 ILE B N 1
ATOM 2595 C CA . ILE B 1 144 ? 0.337 -12.722 40.945 1.00 24.25 402 ILE B CA 1
ATOM 2596 C C . ILE B 1 144 ? 1.486 -13.251 41.779 1.00 30.76 402 ILE B C 1
ATOM 2597 O O . ILE B 1 144 ? 2.392 -12.506 42.143 1.00 30.21 402 ILE B O 1
ATOM 2602 N N . ARG B 1 145 ? 1.449 -14.538 42.076 1.00 40.16 403 ARG B N 1
ATOM 2603 C CA . ARG B 1 145 ? 2.495 -15.148 42.869 1.00 50.01 403 ARG B CA 1
ATOM 2604 C C . ARG B 1 145 ? 2.902 -16.399 42.140 1.00 39.30 403 ARG B C 1
ATOM 2605 O O . ARG B 1 145 ? 2.062 -17.041 41.514 1.00 31.42 403 ARG B O 1
ATOM 2613 N N . MET B 1 146 ? 4.185 -16.741 42.214 1.00 30.54 404 MET B N 1
ATOM 2614 C CA . MET B 1 146 ? 4.706 -17.924 41.541 1.00 28.19 404 MET B CA 1
ATOM 2615 C C . MET B 1 146 ? 5.855 -18.544 42.324 1.00 28.03 404 MET B C 1
ATOM 2616 O O . MET B 1 146 ? 6.610 -17.824 42.944 1.00 22.02 404 MET B O 1
ATOM 2621 N N . SER B 1 147 ? 5.988 -19.872 42.286 1.00 36.97 405 SER B N 1
ATOM 2622 C CA . SER B 1 147 ? 7.046 -20.593 43.023 1.00 48.26 405 SER B CA 1
ATOM 2623 C C . SER B 1 147 ? 8.043 -21.328 42.126 1.00 52.00 405 SER B C 1
ATOM 2624 O O . SER B 1 147 ? 7.669 -21.830 41.063 1.00 57.13 405 SER B O 1
ATOM 2627 N N . PHE B 1 148 ? 9.294 -21.436 42.586 1.00 52.24 406 PHE B N 1
ATOM 2628 C CA . PHE B 1 148 ? 10.367 -22.103 41.833 1.00 52.30 406 PHE B CA 1
ATOM 2629 C C . PHE B 1 148 ? 10.480 -23.606 42.086 1.00 56.52 406 PHE B C 1
ATOM 2630 O O . PHE B 1 148 ? 10.175 -24.095 43.176 1.00 55.18 406 PHE B O 1
ATOM 2638 N N . VAL B 1 149 ? 10.942 -24.313 41.056 1.00 63.46 407 VAL B N 1
ATOM 2639 C CA . VAL B 1 149 ? 11.159 -25.764 41.061 1.00 71.33 407 VAL B CA 1
ATOM 2640 C C . VAL B 1 149 ? 9.954 -26.631 41.418 1.00 70.68 407 VAL B C 1
ATOM 2641 O O . VAL B 1 149 ? 9.395 -27.323 40.568 1.00 69.59 407 VAL B O 1
ATOM 2645 N N . LYS B 1 150 ? 9.576 -26.602 42.689 1.00 71.60 408 LYS B N 1
ATOM 2646 C CA . LYS B 1 150 ? 8.457 -27.388 43.183 1.00 74.60 408 LYS B CA 1
ATOM 2647 C C . LYS B 1 150 ? 7.187 -26.563 43.022 1.00 76.21 408 LYS B C 1
ATOM 2648 O O . LYS B 1 150 ? 7.190 -25.362 43.284 1.00 73.17 408 LYS B O 1
ATOM 2654 N N . GLY B 1 151 ? 6.102 -27.202 42.597 1.00 80.91 409 GLY B N 1
ATOM 2655 C CA . GLY B 1 151 ? 4.852 -26.481 42.427 1.00 86.81 409 GLY B CA 1
ATOM 2656 C C . GLY B 1 151 ? 3.857 -26.785 43.532 1.00 88.47 409 GLY B C 1
ATOM 2657 O O . GLY B 1 151 ? 4.142 -27.600 44.414 1.00 91.68 409 GLY B O 1
ATOM 2658 N N . TRP B 1 152 ? 2.693 -26.137 43.491 1.00 87.17 410 TRP B N 1
ATOM 2659 C CA . TRP B 1 152 ? 1.666 -26.362 44.506 1.00 85.65 410 TRP B CA 1
ATOM 2660 C C . TRP B 1 152 ? 0.256 -26.409 43.904 1.00 88.75 410 TRP B C 1
ATOM 2661 O O . TRP B 1 152 ? 0.103 -26.539 42.689 1.00 85.63 410 TRP B O 1
ATOM 2672 N N . GLY B 1 153 ? -0.766 -26.321 44.755 1.00 94.67 411 GLY B N 1
ATOM 2673 C CA . GLY B 1 153 ? -2.142 -26.367 44.283 1.00 102.68 411 GLY B CA 1
ATOM 2674 C C . GLY B 1 153 ? -2.636 -27.796 44.132 1.00 106.38 411 GLY B C 1
ATOM 2675 O O . GLY B 1 153 ? -2.046 -28.722 44.690 1.00 109.99 411 GLY B O 1
ATOM 2676 N N . ALA B 1 154 ? -3.717 -27.988 43.382 1.00 106.73 412 ALA B N 1
ATOM 2677 C CA . ALA B 1 154 ? -4.253 -29.329 43.177 1.00 110.56 412 ALA B CA 1
ATOM 2678 C C . ALA B 1 154 ? -3.193 -30.216 42.515 1.00 118.77 412 ALA B C 1
ATOM 2679 O O . ALA B 1 154 ? -2.058 -29.783 42.299 1.00 118.02 412 ALA B O 1
ATOM 2681 N N . GLU B 1 155 ? -3.570 -31.456 42.209 1.00 133.79 413 GLU B N 1
ATOM 2682 C CA . GLU B 1 155 ? -2.685 -32.434 41.565 1.00 145.84 413 GLU B CA 1
ATOM 2683 C C . GLU B 1 155 ? -1.256 -32.446 42.122 1.00 149.63 413 GLU B C 1
ATOM 2684 O O . GLU B 1 155 ? -0.286 -32.608 41.377 1.00 158.16 413 GLU B O 1
ATOM 2690 N N . TYR B 1 156 ? -1.141 -32.288 43.438 1.00 145.82 414 TYR B N 1
ATOM 2691 C CA . TYR B 1 156 ? 0.151 -32.275 44.115 1.00 139.33 414 TYR B CA 1
ATOM 2692 C C . TYR B 1 156 ? -0.010 -32.584 45.596 1.00 134.68 414 TYR B C 1
ATOM 2693 O O . TYR B 1 156 ? -1.125 -32.739 46.093 1.00 128.46 414 TYR B O 1
ATOM 2702 N N . HIS B 1 157 ? 1.115 -32.663 46.297 1.00 134.88 415 HIS B N 1
ATOM 2703 C CA . HIS B 1 157 ? 1.112 -32.929 47.730 1.00 139.04 415 HIS B CA 1
ATOM 2704 C C . HIS B 1 157 ? 0.850 -31.606 48.460 1.00 141.64 415 HIS B C 1
ATOM 2705 O O . HIS B 1 157 ? -0.061 -31.508 49.288 1.00 141.21 415 HIS B O 1
ATOM 2712 N N . ARG B 1 158 ? 1.655 -30.594 48.132 1.00 145.21 416 ARG B N 1
ATOM 2713 C CA . ARG B 1 158 ? 1.552 -29.253 48.717 1.00 146.76 416 ARG B CA 1
ATOM 2714 C C . ARG B 1 158 ? 0.291 -28.596 48.167 1.00 149.75 416 ARG B C 1
ATOM 2715 O O . ARG B 1 158 ? 0.074 -28.606 46.957 1.00 159.06 416 ARG B O 1
ATOM 2723 N N . GLN B 1 159 ? -0.534 -28.020 49.038 1.00 144.83 417 GLN B N 1
ATOM 2724 C CA . GLN B 1 159 ? -1.782 -27.406 48.584 1.00 134.64 417 GLN B CA 1
ATOM 2725 C C . GLN B 1 159 ? -1.859 -25.879 48.643 1.00 127.69 417 GLN B C 1
ATOM 2726 O O . GLN B 1 159 ? -2.863 -25.291 48.241 1.00 127.03 417 GLN B O 1
ATOM 2732 N N . ASP B 1 160 ? -0.813 -25.237 49.152 1.00 119.81 418 ASP B N 1
ATOM 2733 C CA . ASP B 1 160 ? -0.782 -23.781 49.203 1.00 116.20 418 ASP B CA 1
ATOM 2734 C C . ASP B 1 160 ? 0.658 -23.317 49.012 1.00 110.49 418 ASP B C 1
ATOM 2735 O O . ASP B 1 160 ? 1.589 -23.968 49.475 1.00 98.20 418 ASP B O 1
ATOM 2740 N N . VAL B 1 161 ? 0.830 -22.191 48.325 1.00 113.66 419 VAL B N 1
ATOM 2741 C CA . VAL B 1 161 ? 2.151 -21.645 48.040 1.00 118.09 419 VAL B CA 1
ATOM 2742 C C . VAL B 1 161 ? 3.097 -21.621 49.232 1.00 121.11 419 VAL B C 1
ATOM 2743 O O . VAL B 1 161 ? 4.308 -21.740 49.067 1.00 138.35 419 VAL B O 1
ATOM 2747 N N . THR B 1 162 ? 2.557 -21.451 50.431 1.00 110.62 420 THR B N 1
ATOM 2748 C CA . THR B 1 162 ? 3.402 -21.428 51.616 1.00 93.79 420 THR B CA 1
ATOM 2749 C C . THR B 1 162 ? 4.126 -22.770 51.705 1.00 88.40 420 THR B C 1
ATOM 2750 O O . THR B 1 162 ? 5.201 -22.876 52.300 1.00 76.91 420 THR B O 1
ATOM 2754 N N . SER B 1 163 ? 3.526 -23.784 51.081 1.00 89.88 421 SER B N 1
ATOM 2755 C CA . SER B 1 163 ? 4.059 -25.145 51.054 1.00 95.17 421 SER B CA 1
ATOM 2756 C C . SER B 1 163 ? 5.348 -25.242 50.260 1.00 98.40 421 SER B C 1
ATOM 2757 O O . SER B 1 163 ? 6.028 -26.267 50.289 1.00 103.88 421 SER B O 1
ATOM 2760 N N . THR B 1 164 ? 5.677 -24.181 49.538 1.00 97.97 422 THR B N 1
ATOM 2761 C CA . THR B 1 164 ? 6.884 -24.180 48.736 1.00 92.69 422 THR B CA 1
ATOM 2762 C C . THR B 1 164 ? 8.051 -23.524 49.445 1.00 85.33 422 THR B C 1
ATOM 2763 O O . THR B 1 164 ? 7.891 -22.535 50.160 1.00 86.69 422 THR B O 1
ATOM 2767 N N . PRO B 1 165 ? 9.249 -24.081 49.252 1.00 74.85 423 PRO B N 1
ATOM 2768 C CA . PRO B 1 165 ? 10.459 -23.557 49.866 1.00 68.64 423 PRO B CA 1
ATOM 2769 C C . PRO B 1 165 ? 10.735 -22.134 49.410 1.00 65.19 423 PRO B C 1
ATOM 2770 O O . PRO B 1 165 ? 11.035 -21.272 50.235 1.00 65.54 423 PRO B O 1
ATOM 2774 N N . CYS B 1 166 ? 10.624 -21.886 48.103 1.00 60.51 424 CYS B N 1
ATOM 2775 C CA . CYS B 1 166 ? 10.876 -20.549 47.552 1.00 55.34 424 CYS B CA 1
ATOM 2776 C C . CYS B 1 166 ? 9.776 -20.097 46.594 1.00 50.90 424 CYS B C 1
ATOM 2777 O O . CYS B 1 166 ? 9.261 -20.889 45.812 1.00 52.16 424 CYS B O 1
ATOM 2780 N N . TRP B 1 167 ? 9.419 -18.820 46.660 1.00 44.33 425 TRP B N 1
ATOM 2781 C CA . TRP B 1 167 ? 8.398 -18.261 45.774 1.00 37.93 425 TRP B CA 1
ATOM 2782 C C . TRP B 1 167 ? 8.350 -16.722 45.810 1.00 29.76 425 TRP B C 1
ATOM 2783 O O . TRP B 1 167 ? 8.960 -16.080 46.683 1.00 23.93 425 TRP B O 1
ATOM 2794 N N . ILE B 1 168 ? 7.638 -16.140 44.845 1.00 22.15 426 ILE B N 1
ATOM 2795 C CA . ILE B 1 168 ? 7.495 -14.695 44.760 1.00 19.63 426 ILE B CA 1
ATOM 2796 C C . ILE B 1 168 ? 6.064 -14.241 44.619 1.00 19.54 426 ILE B C 1
ATOM 2797 O O . ILE B 1 168 ? 5.188 -14.969 44.150 1.00 16.31 426 ILE B O 1
ATOM 2802 N N . GLU B 1 169 ? 5.847 -13.002 45.012 1.00 24.18 427 GLU B N 1
ATOM 2803 C CA . GLU B 1 169 ? 4.543 -12.399 44.903 1.00 30.03 427 GLU B CA 1
ATOM 2804 C C . GLU B 1 169 ? 4.794 -11.128 44.094 1.00 29.72 427 GLU B C 1
ATOM 2805 O O . GLU B 1 169 ? 5.668 -10.311 44.427 1.00 27.90 427 GLU B O 1
ATOM 2811 N N . ILE B 1 170 ? 4.047 -10.982 43.010 1.00 28.97 428 ILE B N 1
ATOM 2812 C CA . ILE B 1 170 ? 4.196 -9.820 42.165 1.00 28.94 428 ILE B CA 1
ATOM 2813 C C . ILE B 1 170 ? 2.969 -8.914 42.248 1.00 28.28 428 ILE B C 1
ATOM 2814 O O . ILE B 1 170 ? 1.840 -9.363 42.077 1.00 26.49 428 ILE B O 1
ATOM 2819 N N . HIS B 1 171 ? 3.202 -7.639 42.536 1.00 28.59 429 HIS B N 1
ATOM 2820 C CA . HIS B 1 171 ? 2.121 -6.673 42.630 1.00 30.41 429 HIS B CA 1
ATOM 2821 C C . HIS B 1 171 ? 2.122 -5.744 41.423 1.00 28.16 429 HIS B C 1
ATOM 2822 O O . HIS B 1 171 ? 3.006 -4.900 41.296 1.00 27.87 429 HIS B O 1
ATOM 2829 N N . LEU B 1 172 ? 1.126 -5.889 40.552 1.00 24.52 430 LEU B N 1
ATOM 2830 C CA . LEU B 1 172 ? 1.007 -5.061 39.349 1.00 23.62 430 LEU B CA 1
ATOM 2831 C C . LEU B 1 172 ? 0.292 -3.734 39.633 1.00 24.72 430 LEU B C 1
ATOM 2832 O O . LEU B 1 172 ? -0.928 -3.660 39.564 1.00 22.26 430 LEU B O 1
ATOM 2837 N N . HIS B 1 173 ? 1.053 -2.682 39.920 1.00 30.07 431 HIS B N 1
ATOM 2838 C CA . HIS B 1 173 ? 0.487 -1.369 40.254 1.00 36.00 431 HIS B CA 1
ATOM 2839 C C . HIS B 1 173 ? -0.383 -0.739 39.189 1.00 38.41 431 HIS B C 1
ATOM 2840 O O . HIS B 1 173 ? -1.299 0.024 39.508 1.00 40.76 431 HIS B O 1
ATOM 2847 N N . GLY B 1 174 ? -0.078 -1.029 37.927 1.00 39.52 432 GLY B N 1
ATOM 2848 C CA . GLY B 1 174 ? -0.865 -0.469 36.850 1.00 36.71 432 GLY B CA 1
ATOM 2849 C C . GLY B 1 174 ? -2.303 -0.759 37.184 1.00 32.76 432 GLY B C 1
ATOM 2850 O O . GLY B 1 174 ? -3.062 0.139 37.529 1.00 35.79 432 GLY B O 1
ATOM 2851 N N . PRO B 1 175 ? -2.694 -2.031 37.119 1.00 27.95 433 PRO B N 1
ATOM 2852 C CA . PRO B 1 175 ? -4.052 -2.486 37.412 1.00 27.95 433 PRO B CA 1
ATOM 2853 C C . PRO B 1 175 ? -4.626 -2.020 38.760 1.00 29.67 433 PRO B C 1
ATOM 2854 O O . PRO B 1 175 ? -5.826 -1.736 38.847 1.00 31.58 433 PRO B O 1
ATOM 2858 N N . LEU B 1 176 ? -3.786 -1.944 39.797 1.00 29.47 434 LEU B N 1
ATOM 2859 C CA . LEU B 1 176 ? -4.245 -1.532 41.122 1.00 29.43 434 LEU B CA 1
ATOM 2860 C C . LEU B 1 176 ? -4.653 -0.095 41.187 1.00 34.58 434 LEU B C 1
ATOM 2861 O O . LEU B 1 176 ? -5.711 0.211 41.719 1.00 34.20 434 LEU B O 1
ATOM 2866 N N . GLN B 1 177 ? -3.820 0.795 40.668 1.00 43.27 435 GLN B N 1
ATOM 2867 C CA . GLN B 1 177 ? -4.193 2.198 40.680 1.00 53.84 435 GLN B CA 1
ATOM 2868 C C . GLN B 1 177 ? -5.547 2.341 39.983 1.00 57.15 435 GLN B C 1
ATOM 2869 O O . GLN B 1 177 ? -6.484 2.921 40.548 1.00 52.24 435 GLN B O 1
ATOM 2875 N N . TRP B 1 178 ? -5.647 1.787 38.768 1.00 64.49 436 TRP B N 1
ATOM 2876 C CA . TRP B 1 178 ? -6.875 1.846 37.970 1.00 70.45 436 TRP B CA 1
ATOM 2877 C C . TRP B 1 178 ? -8.039 1.371 38.843 1.00 64.45 436 TRP B C 1
ATOM 2878 O O . TRP B 1 178 ? -9.123 1.939 38.799 1.00 69.56 436 TRP B O 1
ATOM 2889 N N . LEU B 1 179 ? -7.792 0.347 39.652 1.00 52.43 437 LEU B N 1
ATOM 2890 C CA . LEU B 1 179 ? -8.806 -0.209 40.529 1.00 40.19 437 LEU B CA 1
ATOM 2891 C C . LEU B 1 179 ? -9.207 0.802 41.614 1.00 38.44 437 LEU B C 1
ATOM 2892 O O . LEU B 1 179 ? -10.397 1.033 41.877 1.00 32.62 437 LEU B O 1
ATOM 2897 N N . ASP B 1 180 ? -8.215 1.403 42.256 1.00 39.61 438 ASP B N 1
ATOM 2898 C CA . ASP B 1 180 ? -8.520 2.360 43.293 1.00 42.78 438 ASP B CA 1
ATOM 2899 C C . ASP B 1 180 ? -9.429 3.404 42.669 1.00 42.40 438 ASP B C 1
ATOM 2900 O O . ASP B 1 180 ? -10.612 3.431 42.967 1.00 40.79 438 ASP B O 1
ATOM 2905 N N . LYS B 1 181 ? -8.887 4.235 41.777 1.00 44.02 439 LYS B N 1
ATOM 2906 C CA . LYS B 1 181 ? -9.664 5.297 41.126 1.00 45.26 439 LYS B CA 1
ATOM 2907 C C . LYS B 1 181 ? -11.128 4.965 40.862 1.00 42.38 439 LYS B C 1
ATOM 2908 O O . LYS B 1 181 ? -11.998 5.822 41.042 1.00 39.60 439 LYS B O 1
ATOM 2914 N N . VAL B 1 182 ? -11.399 3.731 40.442 1.00 40.24 440 VAL B N 1
ATOM 2915 C CA . VAL B 1 182 ? -12.769 3.306 40.179 1.00 40.42 440 VAL B CA 1
ATOM 2916 C C . VAL B 1 182 ? -13.558 3.323 41.482 1.00 36.53 440 VAL B C 1
ATOM 2917 O O . VAL B 1 182 ? -14.558 4.020 41.579 1.00 32.53 440 VAL B O 1
ATOM 2921 N N . LEU B 1 183 ? -13.096 2.578 42.488 1.00 36.46 441 LEU B N 1
ATOM 2922 C CA . LEU B 1 183 ? -13.782 2.520 43.786 1.00 37.14 441 LEU B CA 1
ATOM 2923 C C . LEU B 1 183 ? -14.061 3.903 44.368 1.00 46.04 441 LEU B C 1
ATOM 2924 O O . LEU B 1 183 ? -15.158 4.159 44.859 1.00 49.63 441 LEU B O 1
ATOM 2929 N N . THR B 1 184 ? -13.069 4.789 44.327 1.00 55.70 442 THR B N 1
ATOM 2930 C CA . THR B 1 184 ? -13.230 6.137 44.866 1.00 64.47 442 THR B CA 1
ATOM 2931 C C . THR B 1 184 ? -14.350 6.876 44.151 1.00 66.13 442 THR B C 1
ATOM 2932 O O . THR B 1 184 ? -15.262 7.377 44.795 1.00 62.76 442 THR B O 1
ATOM 2936 N N . GLN B 1 185 ? -14.282 6.952 42.824 1.00 71.04 443 GLN B N 1
ATOM 2937 C CA . GLN B 1 185 ? -15.340 7.612 42.065 1.00 75.97 443 GLN B CA 1
ATOM 2938 C C . GLN B 1 185 ? -16.663 6.992 42.490 1.00 72.47 443 GLN B C 1
ATOM 2939 O O . GLN B 1 185 ? -17.720 7.604 42.358 1.00 75.06 443 GLN B O 1
ATOM 2945 N N . MET B 1 186 ? -16.577 5.776 43.021 1.00 64.77 444 MET B N 1
ATOM 2946 C CA . MET B 1 186 ? -17.730 4.981 43.438 1.00 57.15 444 MET B CA 1
ATOM 2947 C C . MET B 1 186 ? -18.344 5.261 44.808 1.00 58.34 444 MET B C 1
ATOM 2948 O O . MET B 1 186 ? -18.907 4.349 45.418 1.00 61.35 444 MET B O 1
ATOM 2953 N N . GLY B 1 187 ? -18.255 6.499 45.293 1.00 58.32 445 GLY B N 1
ATOM 2954 C CA . GLY B 1 187 ? -18.822 6.812 46.596 1.00 57.65 445 GLY B CA 1
ATOM 2955 C C . GLY B 1 187 ? -18.590 8.240 47.051 1.00 59.38 445 GLY B C 1
ATOM 2956 O O . GLY B 1 187 ? -17.828 8.973 46.419 1.00 57.63 445 GLY B O 1
ATOM 2957 N N . SER B 1 188 ? -19.251 8.651 48.135 1.00 62.60 446 SER B N 1
ATOM 2958 C CA . SER B 1 188 ? -19.076 10.010 48.666 1.00 66.32 446 SER B CA 1
ATOM 2959 C C . SER B 1 188 ? -19.820 10.253 49.975 1.00 67.87 446 SER B C 1
ATOM 2960 O O . SER B 1 188 ? -20.569 9.348 50.394 1.00 69.60 446 SER B O 1
ATOM 2964 N N . ALA C 1 1 ? -6.706 -58.290 12.944 1.00 59.57 259 ALA C N 1
ATOM 2965 C CA . ALA C 1 1 ? -7.834 -57.820 12.087 1.00 60.25 259 ALA C CA 1
ATOM 2966 C C . ALA C 1 1 ? -8.119 -56.315 12.222 1.00 60.55 259 ALA C C 1
ATOM 2967 O O . ALA C 1 1 ? -9.053 -55.791 11.600 1.00 57.89 259 ALA C O 1
ATOM 2969 N N . PHE C 1 2 ? -7.324 -55.627 13.038 1.00 62.07 260 PHE C N 1
ATOM 2970 C CA . PHE C 1 2 ? -7.466 -54.181 13.220 1.00 64.70 260 PHE C CA 1
ATOM 2971 C C . PHE C 1 2 ? -6.121 -53.582 12.841 1.00 61.04 260 PHE C C 1
ATOM 2972 O O . PHE C 1 2 ? -5.169 -53.662 13.608 1.00 56.60 260 PHE C O 1
ATOM 2980 N N . TRP C 1 3 ? -6.027 -52.990 11.655 1.00 60.51 261 TRP C N 1
ATOM 2981 C CA . TRP C 1 3 ? -4.745 -52.454 11.242 1.00 62.27 261 TRP C CA 1
ATOM 2982 C C . TRP C 1 3 ? -4.166 -51.459 12.223 1.00 66.46 261 TRP C C 1
ATOM 2983 O O . TRP C 1 3 ? -2.950 -51.406 12.403 1.00 65.45 261 TRP C O 1
ATOM 2994 N N . ALA C 1 4 ? -5.023 -50.684 12.877 1.00 72.88 262 ALA C N 1
ATOM 2995 C CA . ALA C 1 4 ? -4.537 -49.694 13.831 1.00 77.44 262 ALA C CA 1
ATOM 2996 C C . ALA C 1 4 ? -5.250 -49.726 15.170 1.00 77.55 262 ALA C C 1
ATOM 2997 O O . ALA C 1 4 ? -5.776 -50.752 15.598 1.00 84.50 262 ALA C O 1
ATOM 2999 N N . SER C 1 5 ? -5.264 -48.569 15.817 1.00 72.02 263 SER C N 1
ATOM 3000 C CA . SER C 1 5 ? -5.890 -48.407 17.112 1.00 64.25 263 SER C CA 1
ATOM 3001 C C . SER C 1 5 ? -5.496 -47.031 17.617 1.00 63.32 263 SER C C 1
ATOM 3002 O O . SER C 1 5 ? -4.492 -46.871 18.303 1.00 60.55 263 SER C O 1
ATOM 3005 N N . ILE C 1 6 ? -6.291 -46.033 17.263 1.00 64.74 264 ILE C N 1
ATOM 3006 C CA . ILE C 1 6 ? -6.010 -44.669 17.672 1.00 66.42 264 ILE C CA 1
ATOM 3007 C C . ILE C 1 6 ? -6.563 -44.383 19.060 1.00 67.14 264 ILE C C 1
ATOM 3008 O O . ILE C 1 6 ? -7.716 -44.686 19.356 1.00 72.75 264 ILE C O 1
ATOM 3013 N N . ALA C 1 7 ? -5.728 -43.810 19.913 1.00 62.68 265 ALA C N 1
ATOM 3014 C CA . ALA C 1 7 ? -6.150 -43.429 21.249 1.00 59.38 265 ALA C CA 1
ATOM 3015 C C . ALA C 1 7 ? -6.103 -41.900 21.199 1.00 61.77 265 ALA C C 1
ATOM 3016 O O . ALA C 1 7 ? -5.159 -41.329 20.658 1.00 59.55 265 ALA C O 1
ATOM 3018 N N . TYR C 1 8 ? -7.125 -41.235 21.721 1.00 69.70 266 TYR C N 1
ATOM 3019 C CA . TYR C 1 8 ? -7.152 -39.775 21.704 1.00 78.13 266 TYR C CA 1
ATOM 3020 C C . TYR C 1 8 ? -6.479 -39.224 22.964 1.00 78.64 266 TYR C C 1
ATOM 3021 O O . TYR C 1 8 ? -6.182 -39.980 23.885 1.00 80.57 266 TYR C O 1
ATOM 3030 N N . TYR C 1 9 ? -6.223 -37.917 23.000 1.00 76.61 267 TYR C N 1
ATOM 3031 C CA . TYR C 1 9 ? -5.565 -37.283 24.146 1.00 75.15 267 TYR C CA 1
ATOM 3032 C C . TYR C 1 9 ? -5.886 -35.794 24.273 1.00 74.80 267 TYR C C 1
ATOM 3033 O O . TYR C 1 9 ? -6.230 -35.142 23.292 1.00 67.50 267 TYR C O 1
ATOM 3042 N N . GLU C 1 10 ? -5.764 -35.264 25.496 1.00 81.75 268 GLU C N 1
ATOM 3043 C CA . GLU C 1 10 ? -5.989 -33.832 25.813 1.00 92.84 268 GLU C CA 1
ATOM 3044 C C . GLU C 1 10 ? -5.033 -33.466 26.921 1.00 101.21 268 GLU C C 1
ATOM 3045 O O . GLU C 1 10 ? -4.979 -34.165 27.939 1.00 100.23 268 GLU C O 1
ATOM 3051 N N . LEU C 1 11 ? -4.252 -32.404 26.706 1.00 113.10 269 LEU C N 1
ATOM 3052 C CA . LEU C 1 11 ? -3.174 -32.096 27.653 1.00 121.11 269 LEU C CA 1
ATOM 3053 C C . LEU C 1 11 ? -2.498 -33.470 27.413 1.00 122.43 269 LEU C C 1
ATOM 3054 O O . LEU C 1 11 ? -2.424 -34.020 26.254 1.00 134.20 269 LEU C O 1
ATOM 3059 N N . ASN C 1 12 ? -2.045 -34.034 28.542 1.00 112.82 270 ASN C N 1
ATOM 3060 C CA . ASN C 1 12 ? -1.451 -35.346 28.540 1.00 99.93 270 ASN C CA 1
ATOM 3061 C C . ASN C 1 12 ? -2.544 -36.280 29.045 1.00 91.06 270 ASN C C 1
ATOM 3062 O O . ASN C 1 12 ? -2.125 -37.306 29.673 1.00 80.98 270 ASN C O 1
ATOM 3067 N N . CYS C 1 13 ? -3.882 -36.021 28.868 1.00 88.51 271 CYS C N 1
ATOM 3068 C CA . CYS C 1 13 ? -4.861 -36.971 29.414 1.00 92.53 271 CYS C CA 1
ATOM 3069 C C . CYS C 1 13 ? -5.671 -37.736 28.354 1.00 97.27 271 CYS C C 1
ATOM 3070 O O . CYS C 1 13 ? -6.298 -37.098 27.514 1.00 94.83 271 CYS C O 1
ATOM 3073 N N . ARG C 1 14 ? -5.663 -39.080 28.387 1.00 106.27 272 ARG C N 1
ATOM 3074 C CA . ARG C 1 14 ? -6.381 -39.901 27.414 1.00 111.80 272 ARG C CA 1
ATOM 3075 C C . ARG C 1 14 ? -7.865 -39.587 27.471 1.00 112.20 272 ARG C C 1
ATOM 3076 O O . ARG C 1 14 ? -8.423 -39.391 28.545 1.00 121.68 272 ARG C O 1
ATOM 3084 N N . VAL C 1 15 ? -8.502 -39.542 26.312 1.00 103.97 273 VAL C N 1
ATOM 3085 C CA . VAL C 1 15 ? -9.922 -39.230 26.240 1.00 92.55 273 VAL C CA 1
ATOM 3086 C C . VAL C 1 15 ? -10.676 -40.299 25.442 1.00 90.12 273 VAL C C 1
ATOM 3087 O O . VAL C 1 15 ? -10.282 -40.650 24.328 1.00 86.72 273 VAL C O 1
ATOM 3091 N N . GLY C 1 16 ? -11.756 -40.817 26.018 1.00 88.73 274 GLY C N 1
ATOM 3092 C CA . GLY C 1 16 ? -12.536 -41.836 25.338 1.00 90.37 274 GLY C CA 1
ATOM 3093 C C . GLY C 1 16 ? -11.833 -43.179 25.309 1.00 92.94 274 GLY C C 1
ATOM 3094 O O . GLY C 1 16 ? -10.725 -43.321 25.832 1.00 91.89 274 GLY C O 1
ATOM 3095 N N . GLU C 1 17 ? -12.480 -44.169 24.702 1.00 97.02 275 GLU C N 1
ATOM 3096 C CA . GLU C 1 17 ? -11.911 -45.507 24.602 1.00 101.33 275 GLU C CA 1
ATOM 3097 C C . GLU C 1 17 ? -11.088 -45.648 23.334 1.00 96.64 275 GLU C C 1
ATOM 3098 O O . GLU C 1 17 ? -11.395 -45.041 22.311 1.00 90.47 275 GLU C O 1
ATOM 3104 N N . VAL C 1 18 ? -10.040 -46.458 23.399 1.00 94.43 276 VAL C N 1
ATOM 3105 C CA . VAL C 1 18 ? -9.206 -46.664 22.232 1.00 96.23 276 VAL C CA 1
ATOM 3106 C C . VAL C 1 18 ? -10.123 -47.056 21.082 1.00 94.29 276 VAL C C 1
ATOM 3107 O O . VAL C 1 18 ? -11.008 -47.897 21.242 1.00 89.78 276 VAL C O 1
ATOM 3111 N N . PHE C 1 19 ? -9.932 -46.424 19.930 1.00 97.27 277 PHE C N 1
ATOM 3112 C CA . PHE C 1 19 ? -10.738 -46.741 18.762 1.00 102.19 277 PHE C CA 1
ATOM 3113 C C . PHE C 1 19 ? -9.993 -47.773 17.943 1.00 102.56 277 PHE C C 1
ATOM 3114 O O . PHE C 1 19 ? -8.786 -47.672 17.731 1.00 98.63 277 PHE C O 1
ATOM 3122 N N . HIS C 1 20 ? -10.727 -48.769 17.482 1.00 106.69 278 HIS C N 1
ATOM 3123 C CA . HIS C 1 20 ? -10.145 -49.820 16.676 1.00 111.23 278 HIS C CA 1
ATOM 3124 C C . HIS C 1 20 ? -10.783 -49.726 15.297 1.00 109.65 278 HIS C C 1
ATOM 3125 O O . HIS C 1 20 ? -12.010 -49.702 15.175 1.00 111.43 278 HIS C O 1
ATOM 3132 N N . CYS C 1 21 ? -9.953 -49.651 14.259 1.00 104.95 279 CYS C N 1
ATOM 3133 C CA . CYS C 1 21 ? -10.466 -49.535 12.899 1.00 99.46 279 CYS C CA 1
ATOM 3134 C C . CYS C 1 21 ? -10.499 -50.882 12.176 1.00 100.56 279 CYS C C 1
ATOM 3135 O O . CYS C 1 21 ? -9.456 -51.413 11.796 1.00 102.09 279 CYS C O 1
ATOM 3138 N N . ASN C 1 22 ? -11.690 -51.441 11.993 1.00 101.20 280 ASN C N 1
ATOM 3139 C CA . ASN C 1 22 ? -11.803 -52.702 11.278 1.00 101.36 280 ASN C CA 1
ATOM 3140 C C . ASN C 1 22 ? -11.965 -52.334 9.811 1.00 92.59 280 ASN C C 1
ATOM 3141 O O . ASN C 1 22 ? -11.972 -53.190 8.929 1.00 84.90 280 ASN C O 1
ATOM 3146 N N . ASN C 1 23 ? -12.067 -51.029 9.580 1.00 86.18 281 ASN C N 1
ATOM 3147 C CA . ASN C 1 23 ? -12.227 -50.442 8.255 1.00 82.71 281 ASN C CA 1
ATOM 3148 C C . ASN C 1 23 ? -10.887 -49.873 7.801 1.00 74.01 281 ASN C C 1
ATOM 3149 O O . ASN C 1 23 ? -10.034 -49.545 8.621 1.00 70.06 281 ASN C O 1
ATOM 3154 N N . ASN C 1 24 ? -10.709 -49.741 6.495 1.00 66.27 282 ASN C N 1
ATOM 3155 C CA . ASN C 1 24 ? -9.463 -49.218 5.966 1.00 60.85 282 ASN C CA 1
ATOM 3156 C C . ASN C 1 24 ? -9.430 -47.711 5.868 1.00 53.92 282 ASN C C 1
ATOM 3157 O O . ASN C 1 24 ? -8.398 -47.097 6.099 1.00 46.49 282 ASN C O 1
ATOM 3162 N N . SER C 1 25 ? -10.558 -47.117 5.513 1.00 52.56 283 SER C N 1
ATOM 3163 C CA . SER C 1 25 ? -10.659 -45.665 5.412 1.00 53.97 283 SER C CA 1
ATOM 3164 C C . SER C 1 25 ? -11.246 -45.231 6.747 1.00 53.05 283 SER C C 1
ATOM 3165 O O . SER C 1 25 ? -12.266 -45.770 7.166 1.00 54.22 283 SER C O 1
ATOM 3168 N N . VAL C 1 26 ? -10.614 -44.284 7.431 1.00 52.01 284 VAL C N 1
ATOM 3169 C CA . VAL C 1 26 ? -11.144 -43.854 8.721 1.00 53.58 284 VAL C CA 1
ATOM 3170 C C . VAL C 1 26 ? -11.000 -42.352 8.991 1.00 53.29 284 VAL C C 1
ATOM 3171 O O . VAL C 1 26 ? -9.897 -41.814 9.028 1.00 44.65 284 VAL C O 1
ATOM 3175 N N . ILE C 1 27 ? -12.126 -41.668 9.174 1.00 61.81 285 ILE C N 1
ATOM 3176 C CA . ILE C 1 27 ? -12.072 -40.235 9.417 1.00 72.68 285 ILE C CA 1
ATOM 3177 C C . ILE C 1 27 ? -12.190 -39.913 10.898 1.00 81.88 285 ILE C C 1
ATOM 3178 O O . ILE C 1 27 ? -13.121 -40.363 11.569 1.00 93.10 285 ILE C O 1
ATOM 3183 N N . VAL C 1 28 ? -11.224 -39.140 11.395 1.00 84.84 286 VAL C N 1
ATOM 3184 C CA . VAL C 1 28 ? -11.174 -38.698 12.787 1.00 81.73 286 VAL C CA 1
ATOM 3185 C C . VAL C 1 28 ? -11.643 -37.245 12.775 1.00 92.67 286 VAL C C 1
ATOM 3186 O O . VAL C 1 28 ? -10.999 -36.385 12.176 1.00 98.05 286 VAL C O 1
ATOM 3190 N N . ASP C 1 29 ? -12.772 -36.983 13.432 1.00 102.12 287 ASP C N 1
ATOM 3191 C CA . ASP C 1 29 ? -13.359 -35.644 13.447 1.00 110.34 287 ASP C CA 1
ATOM 3192 C C . ASP C 1 29 ? -13.564 -35.014 14.813 1.00 114.37 287 ASP C C 1
ATOM 3193 O O . ASP C 1 29 ? -13.422 -35.665 15.844 1.00 109.67 287 ASP C O 1
ATOM 3198 N N . GLY C 1 30 ? -13.919 -33.731 14.791 1.00 122.29 288 GLY C N 1
ATOM 3199 C CA . GLY C 1 30 ? -14.176 -32.986 16.009 1.00 134.21 288 GLY C CA 1
ATOM 3200 C C . GLY C 1 30 ? -15.653 -32.652 16.123 1.00 140.64 288 GLY C C 1
ATOM 3201 O O . GLY C 1 30 ? -16.029 -31.702 16.812 1.00 142.62 288 GLY C O 1
ATOM 3202 N N . PHE C 1 31 ? -16.487 -33.430 15.430 1.00 144.55 289 PHE C N 1
ATOM 3203 C CA . PHE C 1 31 ? -17.938 -33.248 15.451 1.00 147.33 289 PHE C CA 1
ATOM 3204 C C . PHE C 1 31 ? -18.558 -34.248 16.423 1.00 153.82 289 PHE C C 1
ATOM 3205 O O . PHE C 1 31 ? -17.847 -34.877 17.204 1.00 159.15 289 PHE C O 1
ATOM 3213 N N . THR C 1 32 ? -19.877 -34.411 16.361 1.00 158.89 290 THR C N 1
ATOM 3214 C CA . THR C 1 32 ? -20.567 -35.326 17.270 1.00 162.36 290 THR C CA 1
ATOM 3215 C C . THR C 1 32 ? -21.414 -36.410 16.584 1.00 167.38 290 THR C C 1
ATOM 3216 O O . THR C 1 32 ? -22.637 -36.285 16.476 1.00 165.52 290 THR C O 1
ATOM 3220 N N . ASN C 1 33 ? -20.755 -37.480 16.140 1.00 174.54 291 ASN C N 1
ATOM 3221 C CA . ASN C 1 33 ? -21.427 -38.597 15.469 1.00 181.00 291 ASN C CA 1
ATOM 3222 C C . ASN C 1 33 ? -21.953 -39.601 16.505 1.00 187.96 291 ASN C C 1
ATOM 3223 O O . ASN C 1 33 ? -21.221 -40.004 17.411 1.00 195.30 291 ASN C O 1
ATOM 3228 N N . PRO C 1 34 ? -23.226 -40.028 16.377 1.00 191.08 292 PRO C N 1
ATOM 3229 C CA . PRO C 1 34 ? -23.820 -40.985 17.323 1.00 192.29 292 PRO C CA 1
ATOM 3230 C C . PRO C 1 34 ? -23.041 -42.276 17.605 1.00 192.53 292 PRO C C 1
ATOM 3231 O O . PRO C 1 34 ? -22.681 -42.549 18.753 1.00 195.15 292 PRO C O 1
ATOM 3235 N N . SER C 1 35 ? -22.774 -43.063 16.569 1.00 190.35 293 SER C N 1
ATOM 3236 C CA . SER C 1 35 ? -22.062 -44.324 16.748 1.00 187.99 293 SER C CA 1
ATOM 3237 C C . SER C 1 35 ? -20.599 -44.295 16.293 1.00 190.79 293 SER C C 1
ATOM 3238 O O . SER C 1 35 ? -20.304 -43.951 15.147 1.00 191.49 293 SER C O 1
ATOM 3241 N N . ASN C 1 36 ? -19.693 -44.670 17.199 1.00 194.35 294 ASN C N 1
ATOM 3242 C CA . ASN C 1 36 ? -18.252 -44.706 16.920 1.00 197.04 294 ASN C CA 1
ATOM 3243 C C . ASN C 1 36 ? -17.728 -46.127 16.681 1.00 198.02 294 ASN C C 1
ATOM 3244 O O . ASN C 1 36 ? -16.701 -46.512 17.247 1.00 198.36 294 ASN C O 1
ATOM 3249 N N . ASN C 1 37 ? -18.424 -46.900 15.850 1.00 198.35 295 ASN C N 1
ATOM 3250 C CA . ASN C 1 37 ? -18.004 -48.270 15.553 1.00 197.53 295 ASN C CA 1
ATOM 3251 C C . ASN C 1 37 ? -17.926 -48.533 14.049 1.00 195.40 295 ASN C C 1
ATOM 3252 O O . ASN C 1 37 ? -17.163 -49.392 13.599 1.00 197.25 295 ASN C O 1
ATOM 3257 N N . SER C 1 38 ? -18.710 -47.785 13.276 1.00 190.64 296 SER C N 1
ATOM 3258 C CA . SER C 1 38 ? -18.734 -47.945 11.827 1.00 185.62 296 SER C CA 1
ATOM 3259 C C . SER C 1 38 ? -17.433 -47.508 11.154 1.00 188.55 296 SER C C 1
ATOM 3260 O O . SER C 1 38 ? -16.366 -48.074 11.403 1.00 190.32 296 SER C O 1
ATOM 3263 N N . ASP C 1 39 ? -17.533 -46.496 10.302 1.00 191.69 297 ASP C N 1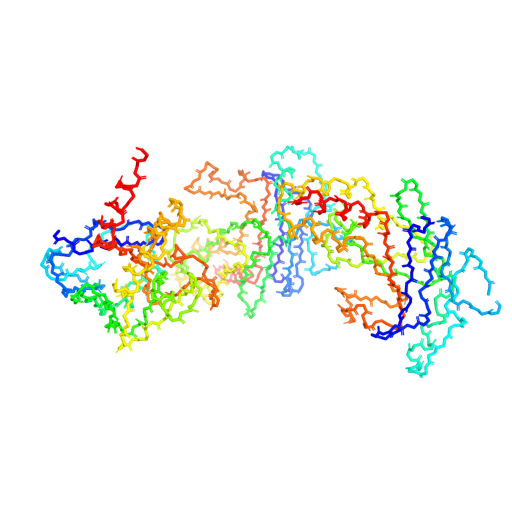
ATOM 3264 C CA . ASP C 1 39 ? -16.382 -45.983 9.572 1.00 192.31 297 ASP C CA 1
ATOM 3265 C C . ASP C 1 39 ? -15.803 -44.730 10.241 1.00 190.02 297 ASP C C 1
ATOM 3266 O O . ASP C 1 39 ? -14.585 -44.557 10.302 1.00 194.66 297 ASP C O 1
ATOM 3271 N N . ARG C 1 40 ? -16.683 -43.866 10.746 1.00 181.41 298 ARG C N 1
ATOM 3272 C CA . ARG C 1 40 ? -16.271 -42.622 11.400 1.00 170.21 298 ARG C CA 1
ATOM 3273 C C . ARG C 1 40 ? -15.688 -42.777 12.802 1.00 169.58 298 ARG C C 1
ATOM 3274 O O . ARG C 1 40 ? -15.512 -43.886 13.309 1.00 175.06 298 ARG C O 1
ATOM 3282 N N . CYS C 1 41 ? -15.404 -41.633 13.417 1.00 163.85 299 CYS C N 1
ATOM 3283 C CA . CYS C 1 41 ? -14.825 -41.565 14.752 1.00 156.66 299 CYS C CA 1
ATOM 3284 C C . CYS C 1 41 ? -14.859 -40.094 15.184 1.00 159.52 299 CYS C C 1
ATOM 3285 O O . CYS C 1 41 ? -13.957 -39.325 14.853 1.00 162.06 299 CYS C O 1
ATOM 3288 N N . CYS C 1 42 ? -15.901 -39.701 15.915 1.00 162.19 300 CYS C N 1
ATOM 3289 C CA . CYS C 1 42 ? -16.030 -38.314 16.356 1.00 165.06 300 CYS C CA 1
ATOM 3290 C C . CYS C 1 42 ? -15.283 -38.020 17.651 1.00 169.76 300 CYS C C 1
ATOM 3291 O O . CYS C 1 42 ? -14.917 -38.930 18.394 1.00 166.89 300 CYS C O 1
ATOM 3294 N N . LEU C 1 43 ? -15.067 -36.735 17.911 1.00 178.47 301 LEU C N 1
ATOM 3295 C CA . LEU C 1 43 ? -14.364 -36.289 19.110 1.00 186.09 301 LEU C CA 1
ATOM 3296 C C . LEU C 1 43 ? -15.184 -35.260 19.884 1.00 186.49 301 LEU C C 1
ATOM 3297 O O . LEU C 1 43 ? -14.756 -34.784 20.934 1.00 191.71 301 LEU C O 1
ATOM 3302 N N . GLY C 1 44 ? -16.360 -34.922 19.366 1.00 182.99 302 GLY C N 1
ATOM 3303 C CA . GLY C 1 44 ? -17.200 -33.935 20.022 1.00 176.82 302 GLY C CA 1
ATOM 3304 C C . GLY C 1 44 ? -18.123 -34.459 21.106 1.00 174.62 302 GLY C C 1
ATOM 3305 O O . GLY C 1 44 ? -18.728 -33.668 21.829 1.00 171.29 302 GLY C O 1
ATOM 3306 N N . GLN C 1 45 ? -18.234 -35.780 21.229 1.00 174.98 303 GLN C N 1
ATOM 3307 C CA . GLN C 1 45 ? -19.109 -36.378 22.236 1.00 176.42 303 GLN C CA 1
ATOM 3308 C C . GLN C 1 45 ? -18.365 -36.973 23.438 1.00 176.66 303 GLN C C 1
ATOM 3309 O O . GLN C 1 45 ? -18.953 -37.153 24.505 1.00 180.65 303 GLN C O 1
ATOM 3315 N N . LEU C 1 46 ? -17.082 -37.286 23.267 1.00 173.21 304 LEU C N 1
ATOM 3316 C CA . LEU C 1 46 ? -16.288 -37.849 24.359 1.00 167.72 304 LEU C CA 1
ATOM 3317 C C . LEU C 1 46 ? -16.130 -36.795 25.456 1.00 166.98 304 LEU C C 1
ATOM 3318 O O . LEU C 1 46 ? -15.708 -35.669 25.191 1.00 168.80 304 LEU C O 1
ATOM 3323 N N . SER C 1 47 ? -16.473 -37.168 26.685 1.00 164.53 305 SER C N 1
ATOM 3324 C CA . SER C 1 47 ? -16.403 -36.253 27.824 1.00 161.76 305 SER C CA 1
ATOM 3325 C C . SER C 1 47 ? -15.021 -36.118 28.481 1.00 167.69 305 SER C C 1
ATOM 3326 O O . SER C 1 47 ? -14.146 -36.969 28.308 1.00 172.72 305 SER C O 1
ATOM 3329 N N . ASN C 1 48 ? -14.849 -35.025 29.230 1.00 171.53 306 ASN C N 1
ATOM 3330 C CA . ASN C 1 48 ? -13.617 -34.720 29.970 1.00 172.05 306 ASN C CA 1
ATOM 3331 C C . ASN C 1 48 ? -13.985 -33.773 31.122 1.00 177.11 306 ASN C C 1
ATOM 3332 O O . ASN C 1 48 ? -15.156 -33.428 31.296 1.00 183.87 306 ASN C O 1
ATOM 3337 N N . VAL C 1 49 ? -12.991 -33.355 31.902 1.00 178.11 307 VAL C N 1
ATOM 3338 C CA . VAL C 1 49 ? -13.227 -32.453 33.028 1.00 175.93 307 VAL C CA 1
ATOM 3339 C C . VAL C 1 49 ? -12.097 -31.429 33.202 1.00 183.74 307 VAL C C 1
ATOM 3340 O O . VAL C 1 49 ? -12.320 -30.316 33.687 1.00 186.19 307 VAL C O 1
ATOM 3344 N N . ASN C 1 50 ? -10.889 -31.818 32.796 1.00 190.95 308 ASN C N 1
ATOM 3345 C CA . ASN C 1 50 ? -9.704 -30.961 32.884 1.00 195.77 308 ASN C CA 1
ATOM 3346 C C . ASN C 1 50 ? -9.633 -30.021 31.681 1.00 196.08 308 ASN C C 1
ATOM 3347 O O . ASN C 1 50 ? -8.547 -29.591 31.284 1.00 197.90 308 ASN C O 1
ATOM 3352 N N . ARG C 1 51 ? -10.790 -29.714 31.100 1.00 193.50 309 ARG C N 1
ATOM 3353 C CA . ARG C 1 51 ? -10.850 -28.831 29.941 1.00 190.07 309 ARG C CA 1
ATOM 3354 C C . ARG C 1 51 ? -10.925 -27.381 30.402 1.00 191.24 309 ARG C C 1
ATOM 3355 O O . ARG C 1 51 ? -10.709 -27.091 31.579 1.00 194.39 309 ARG C O 1
ATOM 3363 N N . ASN C 1 52 ? -11.251 -26.476 29.486 1.00 190.71 310 ASN C N 1
ATOM 3364 C CA . ASN C 1 52 ? -11.301 -25.060 29.824 1.00 188.73 310 ASN C CA 1
ATOM 3365 C C . ASN C 1 52 ? -11.735 -24.199 28.639 1.00 185.65 310 ASN C C 1
ATOM 3366 O O . ASN C 1 52 ? -12.819 -24.385 28.084 1.00 183.43 310 ASN C O 1
ATOM 3371 N N . SER C 1 53 ? -10.875 -23.252 28.269 1.00 183.22 311 SER C N 1
ATOM 3372 C CA . SER C 1 53 ? -11.128 -22.351 27.152 1.00 182.17 311 SER C CA 1
ATOM 3373 C C . SER C 1 53 ? -10.098 -22.553 26.038 1.00 181.94 311 SER C C 1
ATOM 3374 O O . SER C 1 53 ? -10.469 -22.742 24.880 1.00 182.23 311 SER C O 1
ATOM 3377 N N . THR C 1 54 ? -8.812 -22.517 26.385 1.00 182.56 312 THR C N 1
ATOM 3378 C CA . THR C 1 54 ? -7.752 -22.701 25.392 1.00 181.50 312 THR C CA 1
ATOM 3379 C C . THR C 1 54 ? -7.887 -24.055 24.693 1.00 185.48 312 THR C C 1
ATOM 3380 O O . THR C 1 54 ? -7.657 -24.165 23.486 1.00 193.75 312 THR C O 1
ATOM 3384 N N . ILE C 1 55 ? -8.261 -25.082 25.456 1.00 182.93 313 ILE C N 1
ATOM 3385 C CA . ILE C 1 55 ? -8.440 -26.429 24.915 1.00 175.74 313 ILE C CA 1
ATOM 3386 C C . ILE C 1 55 ? -9.774 -26.487 24.181 1.00 176.79 313 ILE C C 1
ATOM 3387 O O . ILE C 1 55 ? -9.916 -27.181 23.173 1.00 181.49 313 ILE C O 1
ATOM 3392 N N . GLU C 1 56 ? -10.749 -25.748 24.699 1.00 172.32 314 GLU C N 1
ATOM 3393 C CA . GLU C 1 56 ? -12.078 -25.699 24.108 1.00 164.54 314 GLU C CA 1
ATOM 3394 C C . GLU C 1 56 ? -12.037 -24.768 22.906 1.00 150.45 314 GLU C C 1
ATOM 3395 O O . GLU C 1 56 ? -13.030 -24.601 22.196 1.00 149.38 314 GLU C O 1
ATOM 3401 N N . ASN C 1 57 ? -10.874 -24.161 22.693 1.00 131.17 315 ASN C N 1
ATOM 3402 C CA . ASN C 1 57 ? -10.671 -23.247 21.579 1.00 116.40 315 ASN C CA 1
ATOM 3403 C C . ASN C 1 57 ? -10.047 -24.017 20.422 1.00 112.31 315 ASN C C 1
ATOM 3404 O O . ASN C 1 57 ? -10.251 -23.678 19.258 1.00 104.71 315 ASN C O 1
ATOM 3409 N N . THR C 1 58 ? -9.280 -25.051 20.756 1.00 114.55 316 THR C N 1
ATOM 3410 C CA . THR C 1 58 ? -8.636 -25.891 19.751 1.00 119.92 316 THR C CA 1
ATOM 3411 C C . THR C 1 58 ? -9.581 -26.957 19.172 1.00 120.62 316 THR C C 1
ATOM 3412 O O . THR C 1 58 ? -9.469 -27.312 18.003 1.00 122.04 316 THR C O 1
ATOM 3416 N N . ARG C 1 59 ? -10.526 -27.435 19.981 1.00 121.70 317 ARG C N 1
ATOM 3417 C CA . ARG C 1 59 ? -11.475 -28.474 19.556 1.00 123.47 317 ARG C CA 1
ATOM 3418 C C . ARG C 1 59 ? -12.530 -28.000 18.558 1.00 119.90 317 ARG C C 1
ATOM 3419 O O . ARG C 1 59 ? -13.404 -28.778 18.148 1.00 106.90 317 ARG C O 1
ATOM 3427 N N . ARG C 1 60 ? -12.457 -26.728 18.177 1.00 127.08 318 ARG C N 1
ATOM 3428 C CA . ARG C 1 60 ? -13.383 -26.158 17.200 1.00 139.65 318 ARG C CA 1
ATOM 3429 C C . ARG C 1 60 ? -12.613 -25.976 15.900 1.00 145.33 318 ARG C C 1
ATOM 3430 O O . ARG C 1 60 ? -13.195 -25.635 14.871 1.00 147.45 318 ARG C O 1
ATOM 3438 N N . HIS C 1 61 ? -11.301 -26.198 15.962 1.00 151.78 319 HIS C N 1
ATOM 3439 C CA . HIS C 1 61 ? -10.437 -26.071 14.794 1.00 153.91 319 HIS C CA 1
ATOM 3440 C C . HIS C 1 61 ? -10.087 -27.434 14.204 1.00 151.95 319 HIS C C 1
ATOM 3441 O O . HIS C 1 61 ? -9.509 -27.523 13.116 1.00 160.35 319 HIS C O 1
ATOM 3448 N N . ILE C 1 62 ? -10.430 -28.493 14.934 1.00 140.55 320 ILE C N 1
ATOM 3449 C CA . ILE C 1 62 ? -10.188 -29.851 14.464 1.00 124.36 320 ILE C CA 1
ATOM 3450 C C . ILE C 1 62 ? -11.046 -29.977 13.223 1.00 113.46 320 ILE C C 1
ATOM 3451 O O . ILE C 1 62 ? -10.610 -30.484 12.194 1.00 115.18 320 ILE C O 1
ATOM 3456 N N . GLY C 1 63 ? -12.282 -29.509 13.342 1.00 98.47 321 GLY C N 1
ATOM 3457 C CA . GLY C 1 63 ? -13.204 -29.559 12.228 1.00 83.23 321 GLY C CA 1
ATOM 3458 C C . GLY C 1 63 ? -13.150 -30.883 11.506 1.00 76.86 321 GLY C C 1
ATOM 3459 O O . GLY C 1 63 ? -13.182 -31.944 12.138 1.00 72.26 321 GLY C O 1
ATOM 3460 N N . LYS C 1 64 ? -13.053 -30.820 10.182 1.00 75.72 322 LYS C N 1
ATOM 3461 C CA . LYS C 1 64 ? -13.007 -32.024 9.360 1.00 76.58 322 LYS C CA 1
ATOM 3462 C C . LYS C 1 64 ? -11.968 -33.034 9.823 1.00 69.35 322 LYS C C 1
ATOM 3463 O O . LYS C 1 64 ? -11.909 -34.155 9.321 1.00 64.44 322 LYS C O 1
ATOM 3469 N N . GLY C 1 65 ? -11.146 -32.625 10.779 1.00 63.61 323 GLY C N 1
ATOM 3470 C CA . GLY C 1 65 ? -10.132 -33.509 11.312 1.00 58.29 323 GLY C CA 1
ATOM 3471 C C . GLY C 1 65 ? -9.184 -34.089 10.288 1.00 56.34 323 GLY C C 1
ATOM 3472 O O . GLY C 1 65 ? -8.790 -33.430 9.325 1.00 53.27 323 GLY C O 1
ATOM 3473 N N . VAL C 1 66 ? -8.823 -35.347 10.510 1.00 57.46 324 VAL C N 1
ATOM 3474 C CA . VAL C 1 66 ? -7.900 -36.052 9.643 1.00 58.69 324 VAL C CA 1
ATOM 3475 C C . VAL C 1 66 ? -8.491 -37.360 9.148 1.00 56.67 324 VAL C C 1
ATOM 3476 O O . VAL C 1 66 ? -9.185 -38.055 9.885 1.00 57.89 324 VAL C O 1
ATOM 3480 N N . HIS C 1 67 ? -8.209 -37.680 7.892 1.00 52.27 325 HI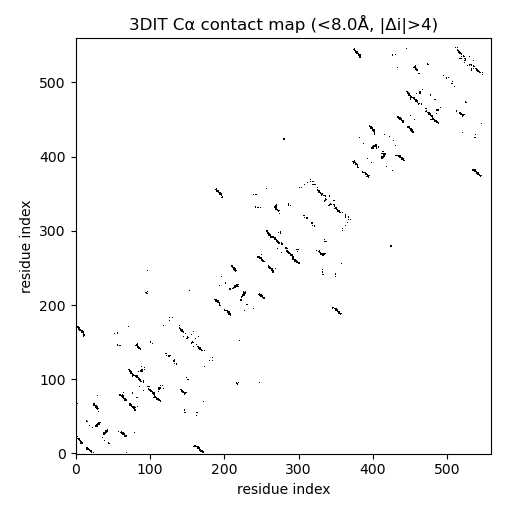S C N 1
ATOM 3481 C CA . HIS C 1 67 ? -8.658 -38.920 7.296 1.00 46.99 325 HIS C CA 1
ATOM 3482 C C . HIS C 1 67 ? -7.377 -39.741 7.170 1.00 42.54 325 HIS C C 1
ATOM 3483 O O . HIS C 1 67 ? -6.341 -39.239 6.711 1.00 40.85 325 HIS C O 1
ATOM 3490 N N . LEU C 1 68 ? -7.441 -40.984 7.629 1.00 36.40 326 LEU C N 1
ATOM 3491 C CA . LEU C 1 68 ? -6.302 -41.884 7.579 1.00 31.60 326 LEU C CA 1
ATOM 3492 C C . LEU C 1 68 ? -6.682 -43.007 6.632 1.00 31.05 326 LEU C C 1
ATOM 3493 O O . LEU C 1 68 ? -7.814 -43.494 6.664 1.00 28.97 326 LEU C O 1
ATOM 3498 N N . TYR C 1 69 ? -5.748 -43.421 5.784 1.00 31.78 327 TYR C N 1
ATOM 3499 C CA . TYR C 1 69 ? -6.038 -44.506 4.862 1.00 32.72 327 TYR C CA 1
ATOM 3500 C C . TYR C 1 69 ? -5.002 -45.591 5.008 1.00 31.02 327 TYR C C 1
ATOM 3501 O O . TYR C 1 69 ? -3.835 -45.302 5.266 1.00 30.46 327 TYR C O 1
ATOM 3510 N N . TYR C 1 70 ? -5.435 -46.833 4.822 1.00 29.48 328 TYR C N 1
ATOM 3511 C CA . TYR C 1 70 ? -4.548 -47.983 4.882 1.00 30.00 328 TYR C CA 1
ATOM 3512 C C . TYR C 1 70 ? -4.712 -48.753 3.583 1.00 29.36 328 TYR C C 1
ATOM 3513 O O . TYR C 1 70 ? -5.776 -49.302 3.315 1.00 22.80 328 TYR C O 1
ATOM 3522 N N . VAL C 1 71 ? -3.659 -48.772 2.772 1.00 33.72 329 VAL C N 1
ATOM 3523 C CA . VAL C 1 71 ? -3.687 -49.464 1.496 1.00 42.50 329 VAL C CA 1
ATOM 3524 C C . VAL C 1 71 ? -2.462 -50.350 1.311 1.00 43.46 329 VAL C C 1
ATOM 3525 O O . VAL C 1 71 ? -1.316 -49.909 1.455 1.00 33.67 329 VAL C O 1
ATOM 3529 N N . THR C 1 72 ? -2.728 -51.608 0.985 1.00 53.28 330 THR C N 1
ATOM 3530 C CA . THR C 1 72 ? -1.689 -52.599 0.741 1.00 64.88 330 THR C CA 1
ATOM 3531 C C . THR C 1 72 ? -0.657 -52.691 1.871 1.00 58.48 330 THR C C 1
ATOM 3532 O O . THR C 1 72 ? 0.396 -53.304 1.718 1.00 60.44 330 THR C O 1
ATOM 3536 N N . GLY C 1 73 ? -0.969 -52.096 3.013 1.00 50.23 331 GLY C N 1
ATOM 3537 C CA . GLY C 1 73 ? -0.056 -52.162 4.136 1.00 40.98 331 GLY C CA 1
ATOM 3538 C C . GLY C 1 73 ? 0.722 -50.885 4.362 1.00 37.95 331 GLY C C 1
ATOM 3539 O O . GLY C 1 73 ? 1.742 -50.873 5.033 1.00 36.58 331 GLY C O 1
ATOM 3540 N N . GLU C 1 74 ? 0.233 -49.795 3.804 1.00 37.19 332 GLU C N 1
ATOM 3541 C CA . GLU C 1 74 ? 0.908 -48.527 3.947 1.00 37.70 332 GLU C CA 1
ATOM 3542 C C . GLU C 1 74 ? -0.135 -47.563 4.453 1.00 37.44 332 GLU C C 1
ATOM 3543 O O . GLU C 1 74 ? -1.317 -47.721 4.150 1.00 35.54 332 GLU C O 1
ATOM 3549 N N . VAL C 1 75 ? 0.268 -46.565 5.225 1.00 37.53 333 VAL C N 1
ATOM 3550 C CA . VAL C 1 75 ? -0.742 -45.648 5.707 1.00 38.53 333 VAL C CA 1
ATOM 3551 C C . VAL C 1 75 ? -0.621 -44.242 5.173 1.00 38.18 333 VAL C C 1
ATOM 3552 O O . VAL C 1 75 ? 0.473 -43.726 4.941 1.00 38.89 333 VAL C O 1
ATOM 3556 N N . TYR C 1 76 ? -1.776 -43.629 4.979 1.00 37.42 334 TYR C N 1
ATOM 3557 C CA . TYR C 1 76 ? -1.824 -42.281 4.493 1.00 35.68 334 TYR C CA 1
ATOM 3558 C C . TYR C 1 76 ? -2.632 -41.443 5.464 1.00 31.49 334 TYR C C 1
ATOM 3559 O O . TYR C 1 76 ? -3.500 -41.955 6.185 1.00 27.63 334 TYR C O 1
ATOM 3568 N N . ALA C 1 77 ? -2.304 -40.153 5.492 1.00 26.92 335 ALA C N 1
ATOM 3569 C CA . ALA C 1 77 ? -2.971 -39.185 6.342 1.00 25.59 335 ALA C CA 1
ATOM 3570 C C . ALA C 1 77 ? -3.336 -37.991 5.475 1.00 29.44 335 ALA C C 1
ATOM 3571 O O . ALA C 1 77 ? -2.481 -37.439 4.769 1.00 27.05 335 ALA C O 1
ATOM 3573 N N . GLU C 1 78 ? -4.608 -37.609 5.506 1.00 38.90 336 GLU C N 1
ATOM 3574 C CA . GLU C 1 78 ? -5.063 -36.464 4.726 1.00 48.13 336 GLU C CA 1
ATOM 3575 C C . GLU C 1 78 ? -5.732 -35.450 5.651 1.00 48.94 336 GLU C C 1
ATOM 3576 O O . GLU C 1 78 ? -6.611 -35.813 6.442 1.00 50.91 336 GLU C O 1
ATOM 3582 N N . CYS C 1 79 ? -5.323 -34.186 5.543 1.00 46.65 337 CYS C N 1
ATOM 3583 C CA . CYS C 1 79 ? -5.869 -33.128 6.389 1.00 44.31 337 CYS C CA 1
ATOM 3584 C C . CYS C 1 79 ? -7.177 -32.555 5.864 1.00 43.37 337 CYS C C 1
ATOM 3585 O O . CYS C 1 79 ? -7.180 -31.645 5.034 1.00 41.01 337 CYS C O 1
ATOM 3588 N N . LEU C 1 80 ? -8.286 -33.101 6.359 1.00 44.24 338 LEU C N 1
ATOM 3589 C CA . LEU C 1 80 ? -9.619 -32.645 5.978 1.00 47.41 338 LEU C CA 1
ATOM 3590 C C . LEU C 1 80 ? -9.898 -31.276 6.593 1.00 53.57 338 LEU C C 1
ATOM 3591 O O . LEU C 1 80 ? -10.457 -30.385 5.947 1.00 50.69 338 LEU C O 1
ATOM 3596 N N . SER C 1 81 ? -9.494 -31.142 7.854 1.00 64.39 339 SER C N 1
ATOM 3597 C CA . SER C 1 81 ? -9.648 -29.932 8.662 1.00 73.23 339 SER C CA 1
ATOM 3598 C C . SER C 1 81 ? -9.110 -28.652 8.016 1.00 78.03 339 SER C C 1
ATOM 3599 O O . SER C 1 81 ? -8.066 -28.659 7.371 1.00 85.92 339 SER C O 1
ATOM 3602 N N . ASP C 1 82 ? -9.825 -27.548 8.206 1.00 77.61 340 ASP C N 1
ATOM 3603 C CA . ASP C 1 82 ? -9.402 -26.269 7.646 1.00 74.77 340 ASP C CA 1
ATOM 3604 C C . ASP C 1 82 ? -8.170 -25.784 8.390 1.00 72.14 340 ASP C C 1
ATOM 3605 O O . ASP C 1 82 ? -7.519 -24.815 7.990 1.00 66.78 340 ASP C O 1
ATOM 3610 N N . SER C 1 83 ? -7.863 -26.477 9.482 1.00 72.22 341 SER C N 1
ATOM 3611 C CA . SER C 1 83 ? -6.708 -26.165 10.309 1.00 72.63 341 SER C CA 1
ATOM 3612 C C . SER C 1 83 ? -5.707 -27.309 10.183 1.00 69.18 341 SER C C 1
ATOM 3613 O O . SER C 1 83 ? -6.067 -28.471 10.328 1.00 73.09 341 SER C O 1
ATOM 3616 N N . ALA C 1 84 ? -4.455 -26.965 9.902 1.00 61.37 342 ALA C N 1
ATOM 3617 C CA . ALA C 1 84 ? -3.367 -27.938 9.739 1.00 53.45 342 ALA C CA 1
ATOM 3618 C C . ALA C 1 84 ? -3.367 -29.165 10.671 1.00 50.14 342 ALA C C 1
ATOM 3619 O O . ALA C 1 84 ? -4.137 -29.260 11.629 1.00 47.42 342 ALA C O 1
ATOM 3621 N N . ILE C 1 85 ? -2.464 -30.093 10.364 1.00 49.68 343 ILE C N 1
ATOM 3622 C CA . ILE C 1 85 ? -2.278 -31.351 11.096 1.00 50.13 343 ILE C CA 1
ATOM 3623 C C . ILE C 1 85 ? -0.753 -31.565 11.273 1.00 47.23 343 ILE C C 1
ATOM 3624 O O . ILE C 1 85 ? 0.020 -31.184 10.407 1.00 48.05 343 ILE C O 1
ATOM 3629 N N . PHE C 1 86 ? -0.315 -32.157 12.384 1.00 43.33 344 PHE C N 1
ATOM 3630 C CA . PHE C 1 86 ? 1.119 -32.404 12.605 1.00 39.18 344 PHE C CA 1
ATOM 3631 C C . PHE C 1 86 ? 1.420 -33.864 12.892 1.00 35.63 344 PHE C C 1
ATOM 3632 O O . PHE C 1 86 ? 0.861 -34.455 13.814 1.00 31.77 344 PHE C O 1
ATOM 3640 N N . VAL C 1 87 ? 2.299 -34.455 12.093 1.00 35.30 345 VAL C N 1
ATOM 3641 C CA . VAL C 1 87 ? 2.630 -35.854 12.284 1.00 37.88 345 VAL C CA 1
ATOM 3642 C C . VAL C 1 87 ? 4.090 -36.097 12.554 1.00 40.14 345 VAL C C 1
ATOM 3643 O O . VAL C 1 87 ? 4.966 -35.443 11.979 1.00 38.02 345 VAL C O 1
ATOM 3647 N N . GLN C 1 88 ? 4.334 -37.056 13.438 1.00 45.06 346 GLN C N 1
ATOM 3648 C CA . GLN C 1 88 ? 5.680 -37.458 13.793 1.00 50.20 346 GLN C CA 1
ATOM 3649 C C . GLN C 1 88 ? 5.745 -38.963 13.611 1.00 51.99 346 GLN C C 1
ATOM 3650 O O . GLN C 1 88 ? 5.247 -39.713 14.447 1.00 52.63 346 GLN C O 1
ATOM 3656 N N . SER C 1 89 ? 6.319 -39.410 12.502 1.00 52.94 347 SER C N 1
ATOM 3657 C CA . SER C 1 89 ? 6.439 -40.841 12.295 1.00 53.11 347 SER C CA 1
ATOM 3658 C C . SER C 1 89 ? 7.892 -41.193 12.091 1.00 51.23 347 SER C C 1
ATOM 3659 O O . SER C 1 89 ? 8.478 -40.866 11.058 1.00 55.05 347 SER C O 1
ATOM 3662 N N . ARG C 1 90 ? 8.476 -41.864 13.079 1.00 45.05 348 ARG C N 1
ATOM 3663 C CA . ARG C 1 90 ? 9.877 -42.246 13.000 1.00 38.82 348 ARG C CA 1
ATOM 3664 C C . ARG C 1 90 ? 10.138 -42.872 11.644 1.00 33.10 348 ARG C C 1
ATOM 3665 O O . ARG C 1 90 ? 11.232 -42.720 11.088 1.00 25.15 348 ARG C O 1
ATOM 3673 N N . ASN C 1 91 ? 9.121 -43.559 11.114 1.00 31.89 349 ASN C N 1
ATOM 3674 C CA . ASN C 1 91 ? 9.235 -44.195 9.804 1.00 33.63 349 ASN C CA 1
ATOM 3675 C C . ASN C 1 91 ? 9.134 -43.163 8.670 1.00 36.03 349 ASN C C 1
ATOM 3676 O O . ASN C 1 91 ? 10.012 -43.109 7.815 1.00 37.84 349 ASN C O 1
ATOM 3681 N N . CYS C 1 92 ? 8.099 -42.332 8.655 1.00 37.94 350 CYS C N 1
ATOM 3682 C CA . CYS C 1 92 ? 8.021 -41.344 7.596 1.00 39.78 350 CYS C CA 1
ATOM 3683 C C . CYS C 1 92 ? 9.288 -40.519 7.665 1.00 40.62 350 CYS C C 1
ATOM 3684 O O . CYS C 1 92 ? 9.795 -40.058 6.647 1.00 37.99 350 CYS C O 1
ATOM 3687 N N . ASN C 1 93 ? 9.830 -40.328 8.855 1.00 44.67 351 ASN C N 1
ATOM 3688 C CA . ASN C 1 93 ? 11.043 -39.535 8.909 1.00 51.32 351 ASN C CA 1
ATOM 3689 C C . ASN C 1 93 ? 12.222 -40.306 8.312 1.00 51.10 351 ASN C C 1
ATOM 3690 O O . ASN C 1 93 ? 12.915 -39.803 7.426 1.00 52.71 351 ASN C O 1
ATOM 3695 N N . TYR C 1 94 ? 12.425 -41.537 8.770 1.00 47.89 352 TYR C N 1
ATOM 3696 C CA . TYR C 1 94 ? 13.520 -42.358 8.274 1.00 43.57 352 TYR C CA 1
ATOM 3697 C C . TYR C 1 94 ? 13.600 -42.382 6.750 1.00 42.50 352 TYR C C 1
ATOM 3698 O O . TYR C 1 94 ? 14.685 -42.378 6.169 1.00 42.06 352 TYR C O 1
ATOM 3707 N N . HIS C 1 95 ? 12.450 -42.411 6.099 1.00 42.08 353 HIS C N 1
ATOM 3708 C CA . HIS C 1 95 ? 12.418 -42.427 4.641 1.00 42.49 353 HIS C CA 1
ATOM 3709 C C . HIS C 1 95 ? 13.039 -41.156 4.105 1.00 40.90 353 HIS C C 1
ATOM 3710 O O . HIS C 1 95 ? 14.110 -41.174 3.494 1.00 38.09 353 HIS C O 1
ATOM 3717 N N . HIS C 1 96 ? 12.322 -40.060 4.329 1.00 41.17 354 HIS C N 1
ATOM 3718 C CA . HIS C 1 96 ? 12.745 -38.743 3.888 1.00 42.66 354 HIS C CA 1
ATOM 3719 C C . HIS C 1 96 ? 14.090 -38.366 4.505 1.00 39.88 354 HIS C C 1
ATOM 3720 O O . HIS C 1 96 ? 14.610 -37.266 4.270 1.00 39.77 354 HIS C O 1
ATOM 3727 N N . GLY C 1 97 ? 14.645 -39.273 5.304 1.00 36.52 355 GLY C N 1
ATOM 3728 C CA . GLY C 1 97 ? 15.919 -38.998 5.946 1.00 35.64 355 GLY C CA 1
ATOM 3729 C C . GLY C 1 97 ? 15.888 -37.847 6.945 1.00 38.16 355 GLY C C 1
ATOM 3730 O O . GLY C 1 97 ? 16.823 -37.046 7.003 1.00 32.63 355 GLY C O 1
ATOM 3731 N N . PHE C 1 98 ? 14.817 -37.752 7.729 1.00 45.71 356 PHE C N 1
ATOM 3732 C CA . PHE C 1 98 ? 14.709 -36.682 8.706 1.00 55.06 356 PHE C CA 1
ATOM 3733 C C . PHE C 1 98 ? 15.274 -37.183 10.011 1.00 59.96 356 PHE C C 1
ATOM 3734 O O . PHE C 1 98 ? 15.970 -38.191 10.061 1.00 64.46 356 PHE C O 1
ATOM 3742 N N . HIS C 1 99 ? 14.972 -36.452 11.071 1.00 62.36 357 HIS C N 1
ATOM 3743 C CA . HIS C 1 99 ? 15.417 -36.812 12.399 1.00 60.58 357 HIS C CA 1
ATOM 3744 C C . HIS C 1 99 ? 14.344 -37.752 12.877 1.00 54.68 357 HIS C C 1
ATOM 3745 O O . HIS C 1 99 ? 13.180 -37.610 12.500 1.00 58.64 357 HIS C O 1
ATOM 3752 N N . PRO C 1 100 ? 14.708 -38.719 13.720 1.00 44.90 358 PRO C N 1
ATOM 3753 C CA . PRO C 1 100 ? 13.705 -39.668 14.208 1.00 39.72 358 PRO C CA 1
ATOM 3754 C C . PRO C 1 100 ? 12.540 -39.002 14.956 1.00 37.97 358 PRO C C 1
ATOM 3755 O O . PRO C 1 100 ? 11.498 -39.636 15.198 1.00 36.67 358 PRO C O 1
ATOM 3759 N N . SER C 1 101 ? 12.704 -37.721 15.298 1.00 36.20 359 SER C N 1
ATOM 3760 C CA . SER C 1 101 ? 11.657 -36.989 16.004 1.00 34.17 359 SER C CA 1
ATOM 3761 C C . SER C 1 101 ? 11.100 -35.784 15.276 1.00 34.23 359 SER C C 1
ATOM 3762 O O . SER C 1 101 ? 10.136 -35.157 15.749 1.00 35.49 359 SER C O 1
ATOM 3765 N N . THR C 1 102 ? 11.671 -35.455 14.123 1.00 33.26 360 THR C N 1
ATOM 3766 C CA . THR C 1 102 ? 11.155 -34.313 13.405 1.00 33.18 360 THR C CA 1
ATOM 3767 C C . THR C 1 102 ? 9.644 -34.395 13.422 1.00 38.10 360 THR C C 1
ATOM 3768 O O . THR C 1 102 ? 9.070 -35.479 13.386 1.00 38.82 360 THR C O 1
ATOM 3772 N N . VAL C 1 103 ? 8.984 -33.260 13.508 1.00 46.00 361 VAL C N 1
ATOM 3773 C CA . VAL C 1 103 ? 7.535 -33.299 13.475 1.00 54.77 361 VAL C CA 1
ATOM 3774 C C . VAL C 1 103 ? 7.131 -32.637 12.168 1.00 61.27 361 VAL C C 1
ATOM 3775 O O . VAL C 1 103 ? 7.692 -31.601 11.801 1.00 68.87 361 VAL C O 1
ATOM 3779 N N . CYS C 1 104 ? 6.176 -33.232 11.458 1.00 62.16 362 CYS C N 1
ATOM 3780 C CA . CYS C 1 104 ? 5.775 -32.689 10.172 1.00 60.17 362 CYS C CA 1
ATOM 3781 C C . CYS C 1 104 ? 4.402 -32.051 10.142 1.00 57.40 362 CYS C C 1
ATOM 3782 O O . CYS C 1 104 ? 3.488 -32.469 10.855 1.00 53.95 362 CYS C O 1
ATOM 3785 N N . LYS C 1 105 ? 4.270 -31.033 9.299 1.00 55.71 363 LYS C N 1
ATOM 3786 C CA . LYS C 1 105 ? 3.012 -30.314 9.140 1.00 58.22 363 LYS C CA 1
ATOM 3787 C C . LYS C 1 105 ? 2.314 -30.662 7.819 1.00 60.84 363 LYS C C 1
ATOM 3788 O O . LYS C 1 105 ? 2.819 -30.371 6.729 1.00 59.71 363 LYS C O 1
ATOM 3794 N N . ILE C 1 106 ? 1.152 -31.293 7.914 1.00 64.49 364 ILE C N 1
ATOM 3795 C CA . ILE C 1 106 ? 0.402 -31.629 6.722 1.00 68.76 364 ILE C CA 1
ATOM 3796 C C . ILE C 1 106 ? -0.672 -30.567 6.571 1.00 60.71 364 ILE C C 1
ATOM 3797 O O . ILE C 1 106 ? -1.719 -30.627 7.214 1.00 57.52 364 ILE C O 1
ATOM 3802 N N . PRO C 1 107 ? -0.412 -29.573 5.717 1.00 56.74 365 PRO C N 1
ATOM 3803 C CA . PRO C 1 107 ? -1.278 -28.433 5.401 1.00 55.39 365 PRO C CA 1
ATOM 3804 C C . PRO C 1 107 ? -2.749 -28.820 5.239 1.00 58.53 365 PRO C C 1
ATOM 3805 O O . PRO C 1 107 ? -3.056 -29.929 4.808 1.00 62.65 365 PRO C O 1
ATOM 3809 N N . PRO C 1 108 ? -3.683 -27.913 5.588 1.00 60.28 366 PRO C N 1
ATOM 3810 C CA . PRO C 1 108 ? -5.074 -28.329 5.407 1.00 58.46 366 PRO C CA 1
ATOM 3811 C C . PRO C 1 108 ? -5.288 -28.550 3.920 1.00 57.15 366 PRO C C 1
ATOM 3812 O O . PRO C 1 108 ? -4.829 -27.761 3.091 1.00 52.51 366 PRO C O 1
ATOM 3816 N N . GLY C 1 109 ? -5.954 -29.649 3.594 1.00 58.25 367 GLY C N 1
ATOM 3817 C CA . GLY C 1 109 ? -6.205 -29.977 2.208 1.00 59.71 367 GLY C CA 1
ATOM 3818 C C . GLY C 1 109 ? -5.139 -30.894 1.636 1.00 58.80 367 GLY C C 1
ATOM 3819 O O . GLY C 1 109 ? -5.283 -31.383 0.517 1.00 61.09 367 GLY C O 1
ATOM 3820 N N . CYS C 1 110 ? -4.079 -31.153 2.397 1.00 55.26 368 CYS C N 1
ATOM 3821 C CA . CYS C 1 110 ? -3.000 -32.015 1.906 1.00 50.45 368 CYS C CA 1
ATOM 3822 C C . CYS C 1 110 ? -2.921 -33.463 2.427 1.00 43.23 368 CYS C C 1
ATOM 3823 O O . CYS C 1 110 ? -3.686 -33.877 3.307 1.00 44.87 368 CYS C O 1
ATOM 3826 N N . SER C 1 111 ? -2.000 -34.241 1.870 1.00 31.61 369 SER C N 1
ATOM 3827 C CA . SER C 1 111 ? -1.886 -35.633 2.280 1.00 22.79 369 SER C CA 1
ATOM 3828 C C . SER C 1 111 ? -0.444 -36.016 2.410 1.00 19.87 369 SER C C 1
ATOM 3829 O O . SER C 1 111 ? 0.424 -35.320 1.888 1.00 15.00 369 SER C O 1
ATOM 3832 N N . LEU C 1 112 ? -0.196 -37.145 3.073 1.00 20.58 370 LEU C N 1
ATOM 3833 C CA . LEU C 1 112 ? 1.171 -37.623 3.288 1.00 24.46 370 LEU C CA 1
ATOM 3834 C C . LEU C 1 112 ? 1.218 -39.076 3.707 1.00 26.05 370 LEU C C 1
ATOM 3835 O O . LEU C 1 112 ? 0.409 -39.524 4.520 1.00 24.51 370 LEU C O 1
ATOM 3840 N N . LYS C 1 113 ? 2.180 -39.809 3.158 1.00 30.75 371 LYS C N 1
ATOM 3841 C CA . LYS C 1 113 ? 2.327 -41.221 3.507 1.00 36.52 371 LYS C CA 1
ATOM 3842 C C . LYS C 1 113 ? 3.116 -41.280 4.786 1.00 38.23 371 LYS C C 1
ATOM 3843 O O . LYS C 1 113 ? 4.351 -41.182 4.771 1.00 40.23 371 LYS C O 1
ATOM 3849 N N . ILE C 1 114 ? 2.405 -41.440 5.896 1.00 39.21 372 ILE C N 1
ATOM 3850 C CA . ILE C 1 114 ? 3.066 -41.479 7.190 1.00 38.62 372 ILE C CA 1
ATOM 3851 C C . ILE C 1 114 ? 3.738 -42.796 7.493 1.00 39.69 372 ILE C C 1
ATOM 3852 O O . ILE C 1 114 ? 4.528 -42.890 8.425 1.00 42.05 372 ILE C O 1
ATOM 3857 N N . PHE C 1 115 ? 3.451 -43.812 6.692 1.00 39.19 373 PHE C N 1
ATOM 3858 C CA . PHE C 1 115 ? 4.078 -45.094 6.927 1.00 37.86 373 PHE C CA 1
ATOM 3859 C C . PHE C 1 115 ? 4.252 -45.932 5.666 1.00 40.86 373 PHE C C 1
ATOM 3860 O O . PHE C 1 115 ? 3.283 -46.229 4.959 1.00 43.48 373 PHE C O 1
ATOM 3868 N N . ASN C 1 116 ? 5.506 -46.299 5.400 1.00 41.35 374 ASN C N 1
ATOM 3869 C CA . ASN C 1 116 ? 5.871 -47.131 4.263 1.00 40.55 374 ASN C CA 1
ATOM 3870 C C . ASN C 1 116 ? 6.266 -48.522 4.763 1.00 40.02 374 ASN C C 1
ATOM 3871 O O . ASN C 1 116 ? 7.250 -48.658 5.498 1.00 38.45 374 ASN C O 1
ATOM 3876 N N . ASN C 1 117 ? 5.523 -49.549 4.341 1.00 39.67 375 ASN C N 1
ATOM 3877 C CA . ASN C 1 117 ? 5.778 -50.925 4.779 1.00 41.77 375 ASN C CA 1
ATOM 3878 C C . ASN C 1 117 ? 7.029 -51.634 4.274 1.00 46.69 375 ASN C C 1
ATOM 3879 O O . ASN C 1 117 ? 7.629 -52.410 5.013 1.00 42.45 375 ASN C O 1
ATOM 3884 N N . GLN C 1 118 ? 7.415 -51.409 3.022 1.00 56.99 376 GLN C N 1
ATOM 3885 C CA . GLN C 1 118 ? 8.621 -52.053 2.519 1.00 66.58 376 GLN C CA 1
ATOM 3886 C C . GLN C 1 118 ? 9.809 -51.607 3.332 1.00 64.68 376 GLN C C 1
ATOM 3887 O O . GLN C 1 118 ? 10.523 -52.421 3.918 1.00 66.37 376 GLN C O 1
ATOM 3893 N N . GLU C 1 119 ? 10.024 -50.296 3.318 1.00 60.33 377 GLU C N 1
ATOM 3894 C CA . GLU C 1 119 ? 11.128 -49.681 4.032 1.00 56.84 377 GLU C CA 1
ATOM 3895 C C . GLU C 1 119 ? 11.267 -50.303 5.394 1.00 57.51 377 GLU C C 1
ATOM 3896 O O . GLU C 1 119 ? 12.373 -50.556 5.870 1.00 56.68 377 GLU C O 1
ATOM 3902 N N . PHE C 1 120 ? 10.119 -50.548 6.013 1.00 59.68 378 PHE C N 1
ATOM 3903 C CA . PHE C 1 120 ? 10.052 -51.156 7.332 1.00 60.27 378 PHE C CA 1
ATOM 3904 C C . PHE C 1 120 ? 10.604 -52.568 7.250 1.00 63.89 378 PHE C C 1
ATOM 3905 O O . PHE C 1 120 ? 11.579 -52.910 7.919 1.00 70.21 378 PHE C O 1
ATOM 3913 N N . ALA C 1 121 ? 9.970 -53.378 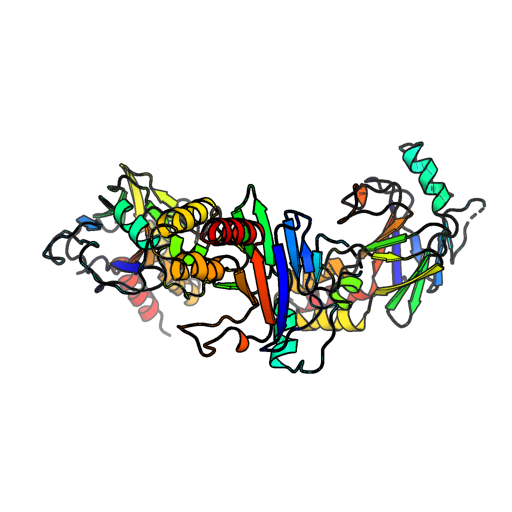6.413 1.00 62.56 379 ALA C N 1
ATOM 3914 C CA . ALA C 1 121 ? 10.378 -54.754 6.217 1.00 61.57 379 ALA C CA 1
ATOM 3915 C C . ALA C 1 121 ? 11.885 -54.832 6.036 1.00 65.70 379 ALA C C 1
ATOM 3916 O O . ALA C 1 121 ? 12.524 -55.788 6.472 1.00 69.47 379 ALA C O 1
ATOM 3918 N N . GLN C 1 122 ? 12.448 -53.820 5.387 1.00 71.95 380 GLN C N 1
ATOM 3919 C CA . GLN C 1 122 ? 13.884 -53.768 5.168 1.00 74.56 380 GLN C CA 1
ATOM 3920 C C . GLN C 1 122 ? 14.584 -53.489 6.493 1.00 72.17 380 GLN C C 1
ATOM 3921 O O . GLN C 1 122 ? 15.369 -54.310 6.971 1.00 79.76 380 GLN C O 1
ATOM 3927 N N . LEU C 1 123 ? 14.293 -52.338 7.091 1.00 60.06 381 LEU C N 1
ATOM 3928 C CA . LEU C 1 123 ? 14.885 -51.985 8.375 1.00 46.81 381 LEU C CA 1
ATOM 3929 C C . LEU C 1 123 ? 14.906 -53.202 9.279 1.00 46.66 381 LEU C C 1
ATOM 3930 O O . LEU C 1 123 ? 15.922 -53.519 9.899 1.00 47.89 381 LEU C O 1
ATOM 3935 N N . LEU C 1 124 ? 13.768 -53.883 9.345 1.00 46.34 382 LEU C N 1
ATOM 3936 C CA . LEU C 1 124 ? 13.647 -55.065 10.178 1.00 46.87 382 LEU C CA 1
ATOM 3937 C C . LEU C 1 124 ? 14.714 -56.068 9.787 1.00 44.95 382 LEU C C 1
ATOM 3938 O O . LEU C 1 124 ? 15.543 -56.466 10.603 1.00 38.49 382 LEU C O 1
ATOM 3943 N N . SER C 1 125 ? 14.689 -56.459 8.520 1.00 48.08 383 SER C N 1
ATOM 3944 C CA . SER C 1 125 ? 15.640 -57.430 7.981 1.00 55.52 383 SER C CA 1
ATOM 3945 C C . SER C 1 125 ? 17.075 -56.939 8.040 1.00 59.75 383 SER C C 1
ATOM 3946 O O . SER C 1 125 ? 18.001 -57.706 8.271 1.00 57.22 383 SER C O 1
ATOM 3949 N N . GLN C 1 126 ? 17.247 -55.649 7.818 1.00 69.58 384 GLN C N 1
ATOM 3950 C CA . GLN C 1 126 ? 18.562 -55.039 7.837 1.00 79.30 384 GLN C CA 1
ATOM 3951 C C . GLN C 1 126 ? 19.120 -54.968 9.241 1.00 70.11 384 GLN C C 1
ATOM 3952 O O . GLN C 1 126 ? 20.269 -54.555 9.433 1.00 66.30 384 GLN C O 1
ATOM 3958 N N . SER C 1 127 ? 18.310 -55.357 10.222 1.00 58.41 385 SER C N 1
ATOM 3959 C CA . SER C 1 127 ? 18.742 -55.270 11.603 1.00 50.24 385 SER C CA 1
ATOM 3960 C C . SER C 1 127 ? 18.731 -56.547 12.417 1.00 51.58 385 SER C C 1
ATOM 3961 O O . SER C 1 127 ? 19.456 -56.646 13.402 1.00 51.94 385 SER C O 1
ATOM 3964 N N . VAL C 1 128 ? 17.920 -57.523 12.028 1.00 55.48 386 VAL C N 1
ATOM 3965 C CA . VAL C 1 128 ? 17.871 -58.773 12.777 1.00 60.45 386 VAL C CA 1
ATOM 3966 C C . VAL C 1 128 ? 19.302 -59.213 13.056 1.00 62.18 386 VAL C C 1
ATOM 3967 O O . VAL C 1 128 ? 19.601 -59.798 14.096 1.00 59.71 386 VAL C O 1
ATOM 3971 N N . ASN C 1 129 ? 20.181 -58.921 12.106 1.00 67.41 387 ASN C N 1
ATOM 3972 C CA . ASN C 1 129 ? 21.592 -59.254 12.218 1.00 74.17 387 ASN C CA 1
ATOM 3973 C C . ASN C 1 129 ? 22.312 -57.990 12.652 1.00 74.78 387 ASN C C 1
ATOM 3974 O O . ASN C 1 129 ? 23.105 -57.410 11.913 1.00 70.64 387 ASN C O 1
ATOM 3979 N N . ASN C 1 130 ? 22.021 -57.563 13.867 1.00 79.81 388 ASN C N 1
ATOM 3980 C CA . ASN C 1 130 ? 22.636 -56.365 14.374 1.00 87.21 388 ASN C CA 1
ATOM 3981 C C . ASN C 1 130 ? 22.342 -56.244 15.860 1.00 85.95 388 ASN C C 1
ATOM 3982 O O . ASN C 1 130 ? 22.648 -55.231 16.489 1.00 81.14 388 ASN C O 1
ATOM 3987 N N . GLY C 1 131 ? 21.745 -57.297 16.412 1.00 86.79 389 GLY C N 1
ATOM 3988 C CA . GLY C 1 131 ? 21.417 -57.314 17.826 1.00 88.44 389 GLY C CA 1
ATOM 3989 C C . GLY C 1 131 ? 19.935 -57.369 18.153 1.00 85.35 389 GLY C C 1
ATOM 3990 O O . GLY C 1 131 ? 19.079 -57.062 17.326 1.00 90.52 389 GLY C O 1
ATOM 3991 N N . PHE C 1 132 ? 19.623 -57.786 19.370 1.00 77.79 390 PHE C N 1
ATOM 3992 C CA . PHE C 1 132 ? 18.237 -57.851 19.772 1.00 68.74 390 PHE C CA 1
ATOM 3993 C C . PHE C 1 132 ? 17.822 -56.401 19.942 1.00 67.30 390 PHE C C 1
ATOM 3994 O O . PHE C 1 132 ? 16.822 -55.964 19.370 1.00 61.59 390 PHE C O 1
ATOM 4002 N N . GLU C 1 133 ? 18.606 -55.640 20.701 1.00 70.88 391 GLU C N 1
ATOM 4003 C CA . GLU C 1 133 ? 18.251 -54.250 20.910 1.00 75.58 391 GLU C CA 1
ATOM 4004 C C . GLU C 1 133 ? 17.902 -53.576 19.596 1.00 71.98 391 GLU C C 1
ATOM 4005 O O . GLU C 1 133 ? 16.920 -52.844 19.510 1.00 74.85 391 GLU C O 1
ATOM 4011 N N . ALA C 1 134 ? 18.697 -53.836 18.567 1.00 62.93 392 ALA C N 1
ATOM 4012 C CA . ALA C 1 134 ? 18.452 -53.217 17.274 1.00 54.23 392 ALA C CA 1
ATOM 4013 C C . ALA C 1 134 ? 17.033 -53.459 16.812 1.00 51.04 392 ALA C C 1
ATOM 4014 O O . ALA C 1 134 ? 16.257 -52.524 16.602 1.00 57.89 392 ALA C O 1
ATOM 4016 N N . VAL C 1 135 ? 16.691 -54.724 16.662 1.00 45.20 393 VAL C N 1
ATOM 4017 C CA . VAL C 1 135 ? 15.373 -55.050 16.197 1.00 38.70 393 VAL C CA 1
ATOM 4018 C C . VAL C 1 135 ? 14.289 -54.564 17.140 1.00 37.29 393 VAL C C 1
ATOM 4019 O O . VAL C 1 135 ? 13.209 -54.213 16.682 1.00 32.66 393 VAL C O 1
ATOM 4023 N N . TYR C 1 136 ? 14.561 -54.504 18.442 1.00 39.15 394 TYR C N 1
ATOM 4024 C CA . TYR C 1 136 ? 13.524 -54.051 19.366 1.00 42.84 394 TYR C CA 1
ATOM 4025 C C . TYR C 1 136 ? 13.100 -52.594 19.179 1.00 48.00 394 TYR C C 1
ATOM 4026 O O . TYR C 1 136 ? 11.905 -52.313 19.076 1.00 51.54 394 TYR C O 1
ATOM 4035 N N . GLU C 1 137 ? 14.045 -51.662 19.107 1.00 52.13 395 GLU C N 1
ATOM 4036 C CA . GLU C 1 137 ? 13.628 -50.273 18.981 1.00 56.01 395 GLU C CA 1
ATOM 4037 C C . GLU C 1 137 ? 12.863 -49.922 17.719 1.00 54.92 395 GLU C C 1
ATOM 4038 O O . GLU C 1 137 ? 12.331 -48.814 17.566 1.00 50.61 395 GLU C O 1
ATOM 4044 N N . LEU C 1 138 ? 12.785 -50.883 16.814 1.00 56.91 396 LEU C N 1
ATOM 4045 C CA . LEU C 1 138 ? 12.025 -50.666 15.603 1.00 59.98 396 LEU C CA 1
ATOM 4046 C C . LEU C 1 138 ? 10.588 -50.654 16.089 1.00 66.02 396 LEU C C 1
ATOM 4047 O O . LEU C 1 138 ? 9.661 -50.298 15.366 1.00 70.54 396 LEU C O 1
ATOM 4052 N N . THR C 1 139 ? 10.423 -51.049 17.344 1.00 70.41 397 THR C N 1
ATOM 4053 C CA . THR C 1 139 ? 9.120 -51.102 17.982 1.00 72.90 397 THR C CA 1
ATOM 4054 C C . THR C 1 139 ? 8.478 -49.722 18.007 1.00 64.17 397 THR C C 1
ATOM 4055 O O . THR C 1 139 ? 7.269 -49.573 17.815 1.00 58.72 397 THR C O 1
ATOM 4059 N N . LYS C 1 140 ? 9.305 -48.713 18.246 1.00 57.09 398 LYS C N 1
ATOM 4060 C CA . LYS C 1 140 ? 8.837 -47.342 18.309 1.00 52.45 398 LYS C CA 1
ATOM 4061 C C . LYS C 1 140 ? 8.265 -46.849 16.979 1.00 49.77 398 LYS C C 1
ATOM 4062 O O . LYS C 1 140 ? 7.512 -45.877 16.946 1.00 48.11 398 LYS C O 1
ATOM 4068 N N . MET C 1 141 ? 8.620 -47.507 15.879 1.00 47.82 399 MET C N 1
ATOM 4069 C CA . MET C 1 141 ? 8.104 -47.082 14.581 1.00 44.65 399 MET C CA 1
ATOM 4070 C C . MET C 1 141 ? 6.687 -47.562 14.375 1.00 44.40 399 MET C C 1
ATOM 4071 O O . MET C 1 141 ? 6.031 -47.125 13.438 1.00 47.88 399 MET C O 1
ATOM 4076 N N . CYS C 1 142 ? 6.214 -48.461 15.234 1.00 40.90 400 CYS C N 1
ATOM 4077 C CA . CYS C 1 142 ? 4.857 -48.969 15.100 1.00 37.29 400 CYS C CA 1
ATOM 4078 C C . CYS C 1 142 ? 3.852 -48.045 15.760 1.00 36.18 400 CYS C C 1
ATOM 4079 O O . CYS C 1 142 ? 2.643 -48.289 15.721 1.00 27.04 400 CYS C O 1
ATOM 4082 N N . THR C 1 143 ? 4.356 -46.978 16.367 1.00 42.32 401 THR C N 1
ATOM 4083 C CA . THR C 1 143 ? 3.487 -46.013 17.013 1.00 53.52 401 THR C CA 1
ATOM 4084 C C . THR C 1 143 ? 3.697 -44.644 16.422 1.00 51.20 401 THR C C 1
ATOM 4085 O O . THR C 1 143 ? 4.816 -44.158 16.342 1.00 49.42 401 THR C O 1
ATOM 4089 N N . ILE C 1 144 ? 2.602 -44.024 16.014 1.00 50.93 402 ILE C N 1
ATOM 4090 C CA . ILE C 1 144 ? 2.655 -42.710 15.409 1.00 52.86 402 ILE C CA 1
ATOM 4091 C C . ILE C 1 144 ? 1.795 -41.726 16.194 1.00 56.03 402 ILE C C 1
ATOM 4092 O O . ILE C 1 144 ? 0.658 -42.039 16.572 1.00 56.09 402 ILE C O 1
ATOM 4097 N N . ARG C 1 145 ? 2.344 -40.536 16.426 1.00 59.78 403 ARG C N 1
ATOM 4098 C CA . ARG C 1 145 ? 1.654 -39.496 17.181 1.00 64.59 403 ARG C CA 1
ATOM 4099 C C . ARG C 1 145 ? 1.461 -38.202 16.389 1.00 54.81 403 ARG C C 1
ATOM 4100 O O . ARG C 1 145 ? 2.413 -37.635 15.874 1.00 44.87 403 ARG C O 1
ATOM 4108 N N . MET C 1 146 ? 0.221 -37.740 16.285 1.00 50.57 404 MET C N 1
ATOM 4109 C CA . MET C 1 146 ? -0.055 -36.515 15.546 1.00 52.06 404 MET C CA 1
ATOM 4110 C C . MET C 1 146 ? -1.084 -35.642 16.259 1.00 53.66 404 MET C C 1
ATOM 4111 O O . MET C 1 146 ? -2.121 -36.130 16.700 1.00 51.97 404 MET C O 1
ATOM 4116 N N . SER C 1 147 ? -0.796 -34.346 16.350 1.00 58.60 405 SER C N 1
ATOM 4117 C CA . SER C 1 147 ? -1.671 -33.389 17.024 1.00 64.37 405 SER C CA 1
ATOM 4118 C C . SER C 1 147 ? -2.505 -32.574 16.046 1.00 66.22 405 SER C C 1
ATOM 4119 O O . SER C 1 147 ? -2.153 -32.444 14.881 1.00 66.58 405 SER C O 1
ATOM 4122 N N . PHE C 1 148 ? -3.595 -31.998 16.539 1.00 68.23 406 PHE C N 1
ATOM 4123 C CA . PHE C 1 148 ? -4.492 -31.215 15.704 1.00 71.04 406 PHE C CA 1
ATOM 4124 C C . PHE C 1 148 ? -4.312 -29.718 15.814 1.00 77.89 406 PHE C C 1
ATOM 4125 O O . PHE C 1 148 ? -4.276 -29.176 16.910 1.00 77.71 406 PHE C O 1
ATOM 4133 N N . VAL C 1 149 ? -4.205 -29.051 14.671 1.00 87.88 407 VAL C N 1
ATOM 4134 C CA . VAL C 1 149 ? -4.073 -27.597 14.629 1.00 100.56 407 VAL C CA 1
ATOM 4135 C C . VAL C 1 149 ? -2.822 -26.974 15.268 1.00 95.89 407 VAL C C 1
ATOM 4136 O O . VAL C 1 149 ? -2.212 -26.097 14.664 1.00 87.09 407 VAL C O 1
ATOM 4140 N N . LYS C 1 150 ? -2.449 -27.390 16.479 1.00 98.84 408 LYS C N 1
ATOM 4141 C CA . LYS C 1 150 ? -1.245 -26.851 17.132 1.00 105.94 408 LYS C CA 1
ATOM 4142 C C . LYS C 1 150 ? -0.079 -27.819 16.900 1.00 106.82 408 LYS C C 1
ATOM 4143 O O . LYS C 1 150 ? -0.297 -29.005 16.660 1.00 107.94 408 LYS C O 1
ATOM 4149 N N . GLY C 1 151 ? 1.154 -27.323 16.981 1.00 106.66 409 GLY C N 1
ATOM 4150 C CA . GLY C 1 151 ? 2.304 -28.188 16.762 1.00 101.49 409 GLY C CA 1
ATOM 4151 C C . GLY C 1 151 ? 3.201 -28.348 17.973 1.00 92.94 409 GLY C C 1
ATOM 4152 O O . GLY C 1 151 ? 2.871 -27.862 19.054 1.00 99.93 409 GLY C O 1
ATOM 4153 N N . TRP C 1 152 ? 4.329 -29.038 17.804 1.00 77.23 410 TRP C N 1
ATOM 4154 C CA . TRP C 1 152 ? 5.266 -29.227 18.909 1.00 60.49 410 TRP C CA 1
ATOM 4155 C C . TRP C 1 152 ? 6.711 -29.538 18.490 1.00 56.09 410 TRP C C 1
ATOM 4156 O O . TRP C 1 152 ? 7.074 -29.383 17.324 1.00 49.31 410 TRP C O 1
ATOM 4167 N N . GLY C 1 153 ? 7.540 -29.955 19.446 1.00 57.14 411 GLY C N 1
ATOM 4168 C CA . GLY C 1 153 ? 8.933 -30.251 19.148 1.00 67.04 411 GLY C CA 1
ATOM 4169 C C . GLY C 1 153 ? 9.746 -28.984 18.930 1.00 77.84 411 GLY C C 1
ATOM 4170 O O . GLY C 1 153 ? 9.303 -27.884 19.267 1.00 71.94 411 GLY C O 1
ATOM 4171 N N . ALA C 1 154 ? 10.945 -29.130 18.374 1.00 92.50 412 ALA C N 1
ATOM 4172 C CA . ALA C 1 154 ? 11.793 -27.973 18.104 1.00 108.41 412 ALA C CA 1
ATOM 4173 C C . ALA C 1 154 ? 11.031 -27.079 17.124 1.00 117.30 412 ALA C C 1
ATOM 4174 O O . ALA C 1 154 ? 9.854 -27.314 16.854 1.00 127.59 412 ALA C O 1
ATOM 4176 N N . GLU C 1 155 ? 11.689 -26.055 16.595 1.00 122.29 413 GLU C N 1
ATOM 4177 C CA . GLU C 1 155 ? 11.046 -25.151 15.645 1.00 122.47 413 GLU C CA 1
ATOM 4178 C C . GLU C 1 155 ? 9.667 -24.659 16.105 1.00 121.59 413 GLU C C 1
ATOM 4179 O O . GLU C 1 155 ? 8.895 -24.127 15.308 1.00 116.69 413 GLU C O 1
ATOM 4185 N N . TYR C 1 156 ? 9.365 -24.838 17.390 1.00 124.50 414 TYR C N 1
ATOM 4186 C CA . TYR C 1 156 ? 8.092 -24.402 17.976 1.00 130.75 414 TYR C CA 1
ATOM 4187 C C . TYR C 1 156 ? 8.320 -24.068 19.452 1.00 147.67 414 TYR C C 1
ATOM 4188 O O . TYR C 1 156 ? 9.422 -24.248 19.967 1.00 156.92 414 TYR C O 1
ATOM 4197 N N . HIS C 1 157 ? 7.282 -23.579 20.126 1.00 161.84 415 HIS C N 1
ATOM 4198 C CA . HIS C 1 157 ? 7.389 -23.259 21.546 1.00 166.11 415 HIS C CA 1
ATOM 4199 C C . HIS C 1 157 ? 7.207 -24.575 22.295 1.00 155.19 415 HIS C C 1
ATOM 4200 O O . HIS C 1 157 ? 8.134 -25.090 22.923 1.00 166.92 415 HIS C O 1
ATOM 4207 N N . ARG C 1 158 ? 6.000 -25.116 22.191 1.00 127.59 416 ARG C N 1
ATOM 4208 C CA . ARG C 1 158 ? 5.614 -26.373 22.831 1.00 102.13 416 ARG C CA 1
ATOM 4209 C C . ARG C 1 158 ? 6.604 -27.446 22.383 1.00 98.35 416 ARG C C 1
ATOM 4210 O O . ARG C 1 158 ? 6.750 -27.692 21.183 1.00 87.08 416 ARG C O 1
ATOM 4218 N N . GLN C 1 159 ? 7.291 -28.086 23.328 1.00 105.47 417 GLN C N 1
ATOM 4219 C CA . GLN C 1 159 ? 8.296 -29.074 22.944 1.00 116.05 417 GLN C CA 1
ATOM 4220 C C . GLN C 1 159 ? 7.958 -30.579 23.005 1.00 116.43 417 GLN C C 1
ATOM 4221 O O . GLN C 1 159 ? 8.767 -31.395 22.563 1.00 126.50 417 GLN C O 1
ATOM 4227 N N . ASP C 1 160 ? 6.789 -30.952 23.534 1.00 107.49 418 ASP C N 1
ATOM 4228 C CA . ASP C 1 160 ? 6.369 -32.368 23.576 1.00 94.78 418 ASP C CA 1
ATOM 4229 C C . ASP C 1 160 ? 4.881 -32.433 23.219 1.00 90.31 418 ASP C C 1
ATOM 4230 O O . ASP C 1 160 ? 4.121 -31.540 23.577 1.00 86.51 418 ASP C O 1
ATOM 4235 N N . VAL C 1 161 ? 4.473 -33.479 22.499 1.00 88.28 419 VAL C N 1
ATOM 4236 C CA . VAL C 1 161 ? 3.074 -33.647 22.090 1.00 85.15 419 VAL C CA 1
ATOM 4237 C C . VAL C 1 161 ? 2.111 -33.429 23.253 1.00 87.59 419 VAL C C 1
ATOM 4238 O O . VAL C 1 161 ? 0.977 -32.998 23.058 1.00 96.07 419 VAL C O 1
ATOM 4242 N N . THR C 1 162 ? 2.567 -33.731 24.464 1.00 82.96 420 THR C N 1
ATOM 4243 C CA . THR C 1 162 ? 1.747 -33.543 25.661 1.00 73.76 420 THR C CA 1
ATOM 4244 C C . THR C 1 162 ? 1.397 -32.058 25.775 1.00 73.05 420 THR C C 1
ATOM 4245 O O . THR C 1 162 ? 0.399 -31.680 26.394 1.00 70.04 420 THR C O 1
ATOM 4249 N N . SER C 1 163 ? 2.236 -31.235 25.147 1.00 74.43 421 SER C N 1
ATOM 4250 C CA . SER C 1 163 ? 2.092 -29.783 25.141 1.00 77.99 421 SER C CA 1
ATOM 4251 C C . SER C 1 163 ? 0.890 -29.321 24.319 1.00 79.86 421 SER C C 1
ATOM 4252 O O . SER C 1 163 ? 0.429 -28.184 24.442 1.00 71.74 421 SER C O 1
ATOM 4255 N N . THR C 1 164 ? 0.388 -30.196 23.466 1.00 90.24 422 THR C N 1
ATOM 4256 C CA . THR C 1 164 ? -0.746 -29.829 22.649 1.00 101.88 422 THR C CA 1
ATOM 4257 C C . THR C 1 164 ? -2.046 -30.176 23.354 1.00 107.94 422 THR C C 1
ATOM 4258 O O . THR C 1 164 ? -2.114 -31.121 24.141 1.00 115.08 422 THR C O 1
ATOM 4262 N N . PRO C 1 165 ? -3.096 -29.395 23.092 1.00 112.07 423 PRO C N 1
ATOM 4263 C CA . PRO C 1 165 ? -4.408 -29.614 23.700 1.00 113.18 423 PRO C CA 1
ATOM 4264 C C . PRO C 1 165 ? -5.045 -30.940 23.296 1.00 111.87 423 PRO C C 1
ATOM 4265 O O . PRO C 1 165 ? -5.622 -31.629 24.132 1.00 120.80 423 PRO C O 1
ATOM 4269 N N . CYS C 1 166 ? -4.935 -31.295 22.016 1.00 102.78 424 CYS C N 1
ATOM 4270 C CA . CYS C 1 166 ? -5.509 -32.542 21.509 1.00 89.89 424 CYS C CA 1
ATOM 4271 C C . CYS C 1 166 ? -4.603 -33.196 20.468 1.00 83.33 424 CYS C C 1
ATOM 4272 O O . CYS C 1 166 ? -4.069 -32.527 19.588 1.00 80.66 424 CYS C O 1
ATOM 4275 N N . TRP C 1 167 ? -4.443 -34.509 20.572 1.00 76.28 425 TRP C N 1
ATOM 4276 C CA . TRP C 1 167 ? -3.609 -35.264 19.647 1.00 70.03 425 TRP C CA 1
ATOM 4277 C C . TRP C 1 167 ? -4.016 -36.722 19.668 1.00 67.33 425 TRP C C 1
ATOM 4278 O O . TRP C 1 167 ? -4.868 -37.120 20.454 1.00 71.75 425 TRP C O 1
ATOM 4289 N N . ILE C 1 168 ? -3.406 -37.524 18.807 1.00 59.69 426 ILE C N 1
ATOM 4290 C CA . ILE C 1 168 ? -3.724 -38.934 18.789 1.00 51.52 426 ILE C CA 1
ATOM 4291 C C . ILE C 1 168 ? -2.479 -39.772 18.787 1.00 46.25 426 ILE C C 1
ATOM 4292 O O . ILE C 1 168 ? -1.373 -39.281 18.576 1.00 39.39 426 ILE C O 1
ATOM 4297 N N . GLU C 1 169 ? -2.686 -41.052 19.039 1.00 45.20 427 GLU C N 1
ATOM 4298 C CA . GLU C 1 169 ? -1.619 -42.019 19.045 1.00 46.82 427 GLU C CA 1
ATOM 4299 C C . GLU C 1 169 ? -2.151 -43.171 18.213 1.00 44.69 427 GLU C C 1
ATOM 4300 O O . GLU C 1 169 ? -3.170 -43.795 18.541 1.00 42.44 427 GLU C O 1
ATOM 4306 N N . ILE C 1 170 ? -1.468 -43.430 17.111 1.00 43.70 428 ILE C N 1
ATOM 4307 C CA . ILE C 1 170 ? -1.874 -44.496 16.226 1.00 43.17 428 ILE C CA 1
ATOM 4308 C C . ILE C 1 170 ? -0.929 -45.678 16.408 1.00 50.88 428 ILE C C 1
ATOM 4309 O O . ILE C 1 170 ? 0.291 -45.498 16.452 1.00 54.17 428 ILE C O 1
ATOM 4314 N N . HIS C 1 171 ? -1.499 -46.876 16.541 1.00 58.50 429 HIS C N 1
ATOM 4315 C CA . HIS C 1 171 ? -0.713 -48.094 16.724 1.00 62.83 429 HIS C CA 1
ATOM 4316 C C . HIS C 1 171 ? -0.877 -48.983 15.512 1.00 59.93 429 HIS C C 1
ATOM 4317 O O . HIS C 1 171 ? -1.985 -49.414 15.200 1.00 62.29 429 HIS C O 1
ATOM 4324 N N . LEU C 1 172 ? 0.227 -49.246 14.825 1.00 52.54 430 LEU C N 1
ATOM 4325 C CA . LEU C 1 172 ? 0.197 -50.105 13.654 1.00 46.63 430 LEU C CA 1
ATOM 4326 C C . LEU C 1 172 ? 0.540 -51.539 14.051 1.00 49.64 430 LEU C C 1
ATOM 4327 O O . LEU C 1 172 ? 1.711 -51.899 14.180 1.00 50.66 430 LEU C O 1
ATOM 4332 N N . HIS C 1 173 ? -0.497 -52.350 14.250 1.00 53.60 431 HIS C N 1
ATOM 4333 C CA . HIS C 1 173 ? -0.344 -53.750 14.639 1.00 55.14 431 HIS C CA 1
ATOM 4334 C C . HIS C 1 173 ? 0.373 -54.521 13.556 1.00 51.24 431 HIS C C 1
ATOM 4335 O O . HIS C 1 173 ? 1.228 -55.347 13.843 1.00 55.32 431 HIS C O 1
ATOM 4342 N N . GLY C 1 174 ? 0.017 -54.262 12.308 1.00 44.01 432 GLY C N 1
ATOM 4343 C CA . GLY C 1 174 ? 0.690 -54.954 11.237 1.00 36.32 432 GLY C CA 1
ATOM 4344 C C . GLY C 1 174 ? 2.149 -55.020 11.622 1.00 35.37 432 GLY C C 1
ATOM 4345 O O . GLY C 1 174 ? 2.629 -56.082 11.993 1.00 29.94 432 GLY C O 1
ATOM 4346 N N . PRO C 1 175 ? 2.869 -53.887 11.584 1.00 39.48 433 PRO C N 1
ATOM 4347 C CA . PRO C 1 175 ? 4.291 -53.788 11.926 1.00 42.43 433 PRO C CA 1
ATOM 4348 C C . PRO C 1 175 ? 4.690 -54.496 13.223 1.00 42.93 433 PRO C C 1
ATOM 4349 O O . PRO C 1 175 ? 5.705 -55.196 13.254 1.00 46.03 433 PRO C O 1
ATOM 4353 N N . LEU C 1 176 ? 3.905 -54.317 14.287 1.00 40.50 434 LEU C N 1
ATOM 4354 C CA . LEU C 1 176 ? 4.200 -54.951 15.580 1.00 37.65 434 LEU C CA 1
ATOM 4355 C C . LEU C 1 176 ? 4.206 -56.464 15.482 1.00 38.39 434 LEU C C 1
ATOM 4356 O O . LEU C 1 176 ? 5.203 -57.104 15.824 1.00 33.26 434 LEU C O 1
ATOM 4361 N N . GLN C 1 177 ? 3.094 -57.024 15.010 1.00 44.51 435 GLN C N 1
ATOM 4362 C CA . GLN C 1 177 ? 2.956 -58.464 14.823 1.00 53.29 435 GLN C CA 1
ATOM 4363 C C . GLN C 1 177 ? 4.279 -59.049 14.358 1.00 53.02 435 GLN C C 1
ATOM 4364 O O . GLN C 1 177 ? 4.858 -59.901 15.023 1.00 49.62 435 GLN C O 1
ATOM 4370 N N . TRP C 1 178 ? 4.745 -58.598 13.199 1.00 54.72 436 TRP C N 1
ATOM 4371 C CA . TRP C 1 178 ? 6.017 -59.072 12.659 1.00 59.16 436 TRP C CA 1
ATOM 4372 C C . TRP C 1 178 ? 7.107 -59.002 13.723 1.00 56.67 436 TRP C C 1
ATOM 4373 O O . TRP C 1 178 ? 7.711 -60.005 14.120 1.00 55.12 436 TRP C O 1
ATOM 4384 N N . LEU C 1 179 ? 7.351 -57.775 14.152 1.00 54.83 437 LEU C N 1
ATOM 4385 C CA . LEU C 1 179 ? 8.349 -57.469 15.141 1.00 53.38 437 LEU C CA 1
ATOM 4386 C C . LEU C 1 179 ? 8.440 -58.533 16.228 1.00 51.34 437 LEU C C 1
ATOM 4387 O O . LEU C 1 179 ? 9.531 -58.987 16.553 1.00 51.44 437 LEU C O 1
ATOM 4392 N N . ASP C 1 180 ? 7.304 -58.952 16.779 1.00 48.13 438 ASP C N 1
ATOM 4393 C CA . ASP C 1 180 ? 7.314 -59.966 17.836 1.00 44.76 438 ASP C CA 1
ATOM 4394 C C . ASP C 1 180 ? 7.852 -61.289 17.294 1.00 42.98 438 ASP C C 1
ATOM 4395 O O . ASP C 1 180 ? 8.797 -61.848 17.844 1.00 42.32 438 ASP C O 1
ATOM 4400 N N . LYS C 1 181 ? 7.261 -61.769 16.203 1.00 41.83 439 LYS C N 1
ATOM 4401 C CA . LYS C 1 181 ? 7.663 -63.029 15.595 1.00 40.71 439 LYS C CA 1
ATOM 4402 C C . LYS C 1 181 ? 9.145 -63.065 15.219 1.00 37.44 439 LYS C C 1
ATOM 4403 O O . LYS C 1 181 ? 9.735 -64.143 15.096 1.00 31.83 439 LYS C O 1
ATOM 4409 N N . VAL C 1 182 ? 9.746 -61.890 15.047 1.00 37.55 440 VAL C N 1
ATOM 4410 C CA . VAL C 1 182 ? 11.171 -61.787 14.703 1.00 39.79 440 VAL C CA 1
ATOM 4411 C C . VAL C 1 182 ? 12.059 -61.967 15.934 1.00 38.52 440 VAL C C 1
ATOM 4412 O O . VAL C 1 182 ? 13.113 -62.617 15.877 1.00 40.13 440 VAL C O 1
ATOM 4416 N N . LEU C 1 183 ? 11.631 -61.334 17.026 1.00 35.43 441 LEU C N 1
ATOM 4417 C CA . LEU C 1 183 ? 12.323 -61.388 18.303 1.00 32.49 441 LEU C CA 1
ATOM 4418 C C . LEU C 1 183 ? 12.152 -62.784 18.909 1.00 33.28 441 LEU C C 1
ATOM 4419 O O . LEU C 1 183 ? 13.126 -63.398 19.347 1.00 31.10 441 LEU C O 1
ATOM 4424 N N . THR C 1 184 ? 10.919 -63.296 18.918 1.00 36.07 442 THR C N 1
ATOM 4425 C CA . THR C 1 184 ? 10.658 -64.618 19.492 1.00 39.73 442 THR C CA 1
ATOM 4426 C C . THR C 1 184 ? 11.558 -65.637 18.825 1.00 45.16 442 THR C C 1
ATOM 4427 O O . THR C 1 184 ? 12.304 -66.348 19.497 1.00 48.39 442 THR C O 1
ATOM 4431 N N . GLN C 1 185 ? 11.493 -65.699 17.501 1.00 49.60 443 GLN C N 1
ATOM 4432 C CA . GLN C 1 185 ? 12.322 -66.635 16.758 1.00 53.72 443 GLN C CA 1
ATOM 4433 C C . GLN C 1 185 ? 13.836 -66.434 17.026 1.00 53.67 443 GLN C C 1
ATOM 4434 O O . GLN C 1 185 ? 14.648 -67.285 16.652 1.00 51.07 443 GLN C O 1
ATOM 4440 N N . MET C 1 186 ? 14.208 -65.333 17.686 1.00 54.22 444 MET C N 1
ATOM 4441 C CA . MET C 1 186 ? 15.620 -65.037 17.985 1.00 58.41 444 MET C CA 1
ATOM 4442 C C . MET C 1 186 ? 16.108 -65.568 19.325 1.00 61.67 444 MET C C 1
ATOM 4443 O O . MET C 1 186 ? 17.214 -65.229 19.760 1.00 57.48 444 MET C O 1
ATOM 4448 N N . GLY C 1 187 ? 15.298 -66.396 19.970 1.00 69.61 445 GLY C N 1
ATOM 4449 C CA . GLY C 1 187 ? 15.631 -66.883 21.292 1.00 85.47 445 GLY C CA 1
ATOM 4450 C C . GLY C 1 187 ? 16.492 -68.096 21.549 1.00 100.93 445 GLY C C 1
ATOM 4451 O O . GLY C 1 187 ? 16.019 -69.235 21.482 1.00 94.96 445 GLY C O 1
ATOM 4452 N N . SER C 1 188 ? 17.747 -67.792 21.875 1.00 123.19 446 SER C N 1
ATOM 4453 C CA . SER C 1 188 ? 18.823 -68.701 22.273 1.00 144.75 446 SER C CA 1
ATOM 4454 C C . SER C 1 188 ? 18.601 -70.220 22.391 1.00 152.95 446 SER C C 1
ATOM 4455 O O . SER C 1 188 ? 17.448 -70.645 22.585 1.00 159.40 446 SER C O 1
#

GO terms:
  GO:0070410 co-SMAD binding (F, IPI)
  GO:0005634 nucleus (C, IDA)
  GO:0005737 cytoplasm (C, IDA)
  GO:0005829 cytosol (C, IDA)
  GO:0036335 intestinal stem cell homeostasis (P, IEP)
  GO:0000977 RNA polymerase II transcription regulatory region sequence-specific DNA binding (F, IDA)
  GO:0000978 RNA polymerase II cis-regulatory region sequence-specific DNA binding (F, IDA)
  GO:0000981 DNA-binding transcription factor activity, RNA polymerase II-specific (F, IDA)
  GO:0001227 DNA-binding transcription repressor activity, RNA polymerase II-specific (F, IDA)
  GO:0001228 DNA-binding transcription activator activity, RNA polymerase II-specific (F, IDA)
  GO:0003713 transcription coactivator activity (F, IDA)
  GO:0045944 positive regulation of transcription by RNA polymerase II (P, IEP)
  GO:0045944 positive regulation of transcription by RNA polymerase II (P, IDA)
  GO:0043565 sequence-specific DNA binding (F, IDA)
  GO:0071144 heteromeric SMAD protein complex (C, IDA)
  GO:0030509 BMP signaling pathway (P, IDA)
  GO:0060395 SMAD protein signal transduction (P, IDA)
  GO:0007419 ventral cord development (P, HMP)
  GO:0000122 negative regulation of transcription by RNA polymerase II (P, IDA)
  GO:0001745 compound eye morphogenesis (P, IGI)

Solvent-accessible surface area: 27906 Å² total; per-residue (Å²): 139,78,27,0,6,3,6,10,41,3,65,108,57,119,10,30,162,56,47,75,0,96,35,81,53,0,42,0,4,10,107,106,192,182,63,76,73,73,16,24,2,15,119,50,96,36,140,112,40,57,81,82,1,59,81,3,28,166,95,0,15,123,0,0,23,1,72,71,71,135,9,13,2,74,0,50,1,43,1,138,29,13,0,7,0,38,0,87,1,1,0,107,74,78,28,24,54,56,59,23,20,18,118,6,57,67,60,57,72,37,56,0,2,11,52,131,45,1,31,88,24,2,63,112,11,50,125,106,40,111,131,35,0,106,64,21,41,96,11,0,29,0,56,0,0,0,21,72,2,5,9,74,119,78,180,67,115,79,9,54,45,0,9,0,10,0,23,2,50,2,55,44,13,62,116,100,2,87,112,22,30,85,163,60,44,185,125,98,22,0,8,3,4,7,44,2,70,109,63,130,6,26,163,51,37,85,0,89,58,81,40,0,38,0,2,15,26,43,17,141,88,74,56,46,13,8,3,25,87,40,97,46,131,77,44,66,80,104,2,52,77,0,35,169,94,1,20,67,0,0,24,0,69,64,68,140,10,28,2,76,0,53,1,55,1,131,27,14,0,9,0,27,0,85,0,5,0,103,80,38,31,58,123,72,44,49,29,18,111,3,53,60,66,14,46,39,56,1,2,22,33,114,50,0,13,80,22,5,74,123,12,55,137,110,39,109,132,35,0,103,74,15,40,94,8,0,21,0,58,1,0,1,25,74,6,6,10,83,165,108,177,71,110,81,10,55,41,0,8,0,15,0,28,1,54,3,49,43,9,60,110,114,1,86,146,24,32,96,157,54,56,185,141,77,26,0,7,6,6,13,37,2,81,96,47,128,4,28,158,51,19,76,2,95,45,77,39,0,38,2,5,17,94,93,22,118,60,50,107,66,49,85,13,1,6,33,74,47,100,46,134,72,57,31,47,57,8,51,80,2,27,178,83,0,17,108,0,0,23,1,69,66,72,126,9,20,4,75,0,50,1,55,1,132,25,16,0,11,2,24,0,68,1,6,0,108,95,94,60,97,113,73,57,49,29,21,123,4,53,62,63,54,76,38,65,1,2,16,38,129,36,0,29,95,27,13,69,96,10,60,112,112,38,113,126,28,0,102,61,17,38,98,3,0,34,0,65,0,0,0,30,73,8,9,12,81,167,98,90,85,99,73,5,57,50,0,11,0,12,3,28,4,51,3,59,42,9,61,110,115,3,91,126,17,27,100,156,54,60,173

Radius of gyration: 30.68 Å; Cα contacts (8 Å, |Δi|>4): 1250; chains: 3; bounding box: 88×79×58 Å

Foldseek 3Di:
DFQKWKWKDFQQGTWDDIHTQPDFKAWEAADDDPDRRYDHVPVTDDPVDDDQLVVQSVQCGSHWIWGADPHWIKIARQGCAKKKKFALAQCVVVVHDSGDIDIAHHRGMGTSGDVVVLVVLLVVCLVPDLVRLVVSQSRQKMKMFTRAYECPPHPHHDPSSGRMIMMMGRVVSNVVSVVSSVVSDD/DQQKKKWKDFLHHTWDDIQTAPDQKAFEALDQPVDSRYHYDVVTDDDVDDCQLVVQSVQCHSHWMWGADPHWIKIAAQGQAKKKKQALAQCVVVVHDSGDIDIAHHRGMGGRGDVVSLVCQLVVPLVPDLVRLVCCQVRQKMKMFTRDHEPPPDDHHDPSNHRIMMMMGRVVSVVVSVVSSVVVDD/DFQKWKWKAFLNHTWDDTQTPPDFKEWEALDDDDDRNPRYHYNVPTDDDPDDPVLVVQSVQCHSPWIWGADPHWIKIAAQTQAKKKKQALALCVVVVHDSGDIDIAHHGGMDGSGDPVSLVCQLVVPLVPDLVSLVVSQSNQKMKMFGRDDEPPVDDHRDPSSGRMIMIMGRVVSVVVSVVSNVVVDD

CATH classification: 2.60.200.10

Organism: Drosophila melanogaster (NCBI:txid7227)

Nearest PDB structures (foldseek):
  3dit-assembly3_C  TM=1.005E+00  e=1.619E-42  Drosophila melanogaster
  3gmj-assembly2_A  TM=9.809E-01  e=6.089E-36  Drosophila melanogaster
  5zok-assembly1_A  TM=9.817E-01  e=6.799E-35  Homo sapiens
  1khu-assembly1_C  TM=9.790E-01  e=1.489E-34  Homo sapiens
  1khu-assembly2_D  TM=9.838E-01  e=2.117E-33  Homo sapiens